Protein AF-A0A556MPV6-F1 (afdb_monomer)

Sequence (614 aa):
MHFLKKLDIFLLEKFPLLWHTKLPYAACFSIIISALFYVWGYIFTTEFLINRFPESSYFERSNALLCFLIINAIFIIVWALAFYRKSAVKNLYPLQRFYFTRLLCSFLFIFWSLTWSFTTFNWGVKSKIRNLAPLTELEEHIRTINFADAFLFNNSFTYDTYIQTFHPDVSKIRFDYNDSVWKDVPTILCRDTVQFNSTESKYVKKMHPLEIKETTYHPSEHPWNNDTVENKLVQFLLTQSRVTKIDCYGTNETLYLIGAKKLNQLCPNGLNDLRNFCKEKISPSYFEYEKYDNIFLEYAARRFHFRGWYYRDDNFSIKINKDFNDFLSQSSQADVLQLLNKYERLLNRHQIGYSLNTSEILDYVWKRKHNMNFSPIVGQSSNNPKQVELDRARFGNLENYEAYKSQTDDVYEQPWYFVETGQLEQLYSNSLRAHDPAINWMAFIVSIFFALGCALVFFLFAIGNPINLIIVASAGGVFVILNILFFVVFLEYHGSDYGTYKNTEFRLFSQLMVFSAILYALFYIFYQGKNVSKRLLLITFNLCFALSVLFPAFLFLFLESVLKTEYLDSCSDSHTIHSLFYYWVQDPIVIWVSAFSAILLFTHFIKPVLAKPE

Organism: NCBI:txid2597671

pLDDT: mean 73.73, std 23.81, range [25.94, 98.31]

Mean predicted aligned error: 14.09 Å

Foldseek 3Di:
DVVVVVVLVVCVVPPVLCSLLVLVVLLVVLVVLLVVLLQLLQVQADLVCLLPDFLVCSCVVSCVVVVLVVVVVVVCVVSLCSNVVDQPLVVVPPADVCNLVVLLVSLLSSLLSSLSSVVSNSLSNLVNLCVLQPPVNVLVLLVLCLLLVLLQLEDDPVNVVVLCVVCVVQDDDDDDPPPPVPPPDDDDDDDDDDDDPDPDDPDDPDDDDDDDDDDDDDPVVDPPQQDDDPNHGDDDDPPPPPPPDDPLPPPPPDDPDDPCPPVCVPQVDDPPDPPRLHVPDRDPDFDWDPDDDDPVVVVVVPPPPDDDDDDPDVDPTPGDDPVSVVCVVPDDLVNSLVSNVVNVVVCVSSVWDWDDDSVQSSCCCVVCSRPDPSDRQEYQDFPPVVVLVVLCVVQVGPVSVVVVVVVDPDPDDDHNIYTNNSSVSSSVSSSVCSVVVDPPVVSSLVSSVSSSVSSLVVSLVSQDPPVLVVVLVVVVVVLVVVLVVVLVVVCVVVPDDDDDPLPNQLSSLVSLQVSLVVLVVVLVCLLPDLPRDLSVNSSSLSNNLVVLLCNVLSVLSNVQSVPWDWDQDPSRDTDIDTDPSVVLNVDSVSSRVSSSVSNSVSVVCSVSSSPRDD

Solvent-accessible surface area (backbone atoms only — not comparable to full-atom values): 36606 Å² total; per-residue (Å²): 114,70,64,60,56,53,50,51,52,50,27,51,76,77,36,47,66,50,48,49,67,38,45,70,59,48,52,51,48,29,52,53,50,17,54,53,29,17,52,46,26,28,68,70,52,45,62,68,50,40,21,71,42,63,69,87,49,47,52,66,73,66,49,47,50,61,54,51,53,52,54,49,51,54,46,52,53,56,50,46,56,61,33,64,76,64,41,56,72,82,67,69,55,92,73,59,90,62,46,64,55,54,50,44,53,50,36,26,52,48,46,36,41,63,48,42,28,62,58,30,17,55,50,16,29,28,53,35,41,42,69,77,48,40,69,73,59,46,53,53,46,52,52,41,45,62,60,34,48,73,74,43,44,44,87,52,91,67,52,71,64,53,53,49,71,79,44,73,85,63,72,77,90,70,88,62,90,81,48,74,90,62,74,84,64,89,78,87,76,89,78,88,78,85,78,83,86,73,95,80,78,98,78,81,77,84,78,76,84,80,81,83,78,86,78,84,84,61,77,87,80,62,84,84,69,78,53,60,62,94,88,37,82,50,76,81,79,80,77,76,80,74,80,79,72,86,69,80,76,68,78,82,77,75,84,84,77,84,84,45,80,76,51,48,77,77,59,74,67,78,91,83,64,88,86,50,100,62,86,70,86,80,57,97,52,59,51,72,56,82,78,81,76,74,67,60,61,63,54,61,72,72,70,71,86,70,93,76,91,74,86,86,65,98,74,83,52,64,68,49,56,44,72,58,52,55,45,63,77,71,52,51,75,68,51,54,46,52,43,37,53,50,40,52,52,49,35,59,73,47,68,44,59,63,46,80,55,59,66,61,50,49,48,50,60,65,74,37,75,79,72,70,74,88,66,40,47,24,26,62,52,62,98,47,61,67,54,38,53,48,51,46,70,72,47,71,45,70,68,51,42,53,55,50,53,76,73,48,92,69,90,79,73,75,31,78,22,29,35,34,45,66,29,53,52,30,32,49,55,40,42,50,48,34,76,54,65,72,77,59,58,67,62,54,51,52,40,48,53,52,8,46,53,54,20,49,54,54,47,49,55,64,78,45,56,68,68,52,50,55,48,33,54,51,52,50,50,52,50,51,52,52,49,53,52,52,49,51,52,56,50,59,78,66,62,82,84,74,100,54,77,74,55,56,60,33,51,52,28,48,47,54,49,52,53,48,51,51,50,51,49,50,36,52,50,41,69,71,39,88,88,50,53,44,67,58,43,50,35,43,45,52,50,46,56,61,44,30,48,48,45,52,55,43,50,33,54,28,50,22,50,70,60,43,46,72,48,65,50,101,64,70,49,80,45,74,50,72,37,75,36,46,58,40,67,70,31,65,64,52,44,47,54,44,17,50,49,40,43,54,60,54,51,68,52,49,63,65,63,69,68,53,71,122

Secondary structure (DSSP, 8-state):
-HHHHHHHHHHHHH-HHHHHHTHHHHHHHHHHHHHHHHHHHHHH--HHHHHHS-GGGHHHHTSHHHHHHHHHHHHHHHHHHHHHTT-TTTTT--PPTTHHHHHHHHHHHHHHHTTHHHHHHHHHHHHHHHHHS-HHHHHHHHHHHHHHHHHS--S-TTHHHHHHHH-TT-------TT-GGGTTS---------------------PPP---------GGG-TT---EETTEE-----------S--TT--------SS-TTTTTT--S-TT-TTSTTSSSS-S-EEE-----THHHHHHHHH--S-S-----S----EEEHHHHHHHHH--HHHHHHHHHHHHHHHHHTT--EE--HHHHHHHHHHTTT------SEES--S-HHHHHHHHHHHSSHHHHHHHHTT---S-PPPSEEE-HHHHHHHHHHHHHHHS----HHHHHHHHHHHHHHHHHHHHHHHS-HHHHHHHHHHHHHHHHHHHHHHHHHHHHT-SS---THHHHHHHHHHHHHHHHHHHHHHHHHHH-TTS-HHHHHHHHHHHHHHHHHHHHHHHHHHHHHH-EEEE-TTS-EEEE--HHHHHHH-HHHHHHHHHHHHHHHGGGHHHHHHS--

Structure (mmCIF, N/CA/C/O backbone):
data_AF-A0A556MPV6-F1
#
_entry.id   AF-A0A556MPV6-F1
#
loop_
_atom_site.group_PDB
_atom_site.id
_atom_site.type_symbol
_atom_site.label_atom_id
_atom_site.label_alt_id
_atom_site.label_comp_id
_atom_site.label_asym_id
_atom_site.label_entity_id
_atom_site.label_seq_id
_atom_site.pdbx_PDB_ins_code
_atom_site.Cartn_x
_atom_site.Cartn_y
_atom_site.Cartn_z
_atom_site.occupancy
_atom_site.B_iso_or_equiv
_atom_site.auth_seq_id
_atom_site.auth_comp_id
_atom_site.auth_asym_id
_atom_site.auth_atom_id
_atom_site.pdbx_PDB_model_num
ATOM 1 N N . MET A 1 1 ? -32.151 -23.295 0.488 1.00 74.06 1 MET A N 1
ATOM 2 C CA . MET A 1 1 ? -32.747 -22.649 1.688 1.00 74.06 1 MET A CA 1
ATOM 3 C C . MET A 1 1 ? -32.631 -23.480 2.976 1.00 74.06 1 MET A C 1
ATOM 5 O O . MET A 1 1 ? -32.331 -22.908 4.015 1.00 74.06 1 MET A O 1
ATOM 9 N N . HIS A 1 2 ? -32.823 -24.807 2.943 1.00 90.31 2 HIS A N 1
ATOM 10 C CA . HIS A 1 2 ? -32.739 -25.673 4.137 1.00 90.31 2 HIS A CA 1
ATOM 11 C C . HIS A 1 2 ? -31.353 -25.681 4.820 1.00 90.31 2 HIS A C 1
ATOM 13 O O . HIS A 1 2 ? -31.274 -25.657 6.044 1.00 90.31 2 HIS A O 1
ATOM 19 N N . PHE A 1 3 ? -30.265 -25.630 4.039 1.00 89.69 3 PHE A N 1
ATOM 20 C CA . PHE A 1 3 ? -28.894 -25.561 4.565 1.00 89.69 3 PHE A CA 1
ATOM 21 C C . PHE A 1 3 ? -28.640 -24.310 5.424 1.00 89.69 3 PHE A C 1
ATOM 23 O O . PHE A 1 3 ? -28.135 -24.434 6.533 1.00 89.69 3 PHE A O 1
ATOM 30 N N . LEU A 1 4 ? -29.059 -23.125 4.960 1.00 88.94 4 LEU A N 1
ATOM 31 C CA . LEU A 1 4 ? -28.882 -21.866 5.701 1.00 88.94 4 LEU A CA 1
ATOM 32 C C . LEU A 1 4 ? -29.616 -21.887 7.045 1.00 88.94 4 LEU A C 1
ATOM 34 O O . LEU A 1 4 ? -29.051 -21.485 8.053 1.00 88.94 4 LEU A O 1
ATOM 38 N N . LYS A 1 5 ? -30.839 -22.435 7.082 1.00 92.44 5 LYS A N 1
ATOM 39 C CA . LYS A 1 5 ? -31.590 -22.599 8.337 1.00 92.44 5 LYS A CA 1
ATOM 40 C C . LYS A 1 5 ? -30.869 -23.533 9.314 1.00 92.44 5 LYS A C 1
ATOM 42 O O . LYS A 1 5 ? -30.785 -23.220 10.496 1.00 92.44 5 LYS A O 1
ATOM 47 N N . LYS A 1 6 ? -30.323 -24.653 8.827 1.00 93.69 6 LYS A N 1
ATOM 48 C CA . LYS A 1 6 ? -29.529 -25.581 9.650 1.00 93.69 6 LYS A CA 1
ATOM 49 C C . LYS A 1 6 ? -28.256 -24.927 10.188 1.00 93.69 6 LYS A C 1
ATOM 51 O O . LYS A 1 6 ? -27.955 -25.088 11.365 1.00 93.69 6 LYS A O 1
ATOM 56 N N . LEU A 1 7 ? -27.543 -24.177 9.348 1.00 91.94 7 LEU A N 1
ATOM 57 C CA . LEU A 1 7 ? -26.347 -23.435 9.744 1.00 91.94 7 LEU A CA 1
ATOM 58 C C . LEU A 1 7 ? -26.676 -22.367 10.798 1.00 91.94 7 LEU A C 1
ATOM 60 O O . LEU A 1 7 ? -25.961 -22.254 11.786 1.00 91.94 7 LEU A O 1
ATOM 64 N N . ASP A 1 8 ? -27.775 -21.628 10.629 1.00 92.56 8 ASP A N 1
ATOM 65 C CA . ASP A 1 8 ? -28.230 -20.635 11.604 1.00 92.56 8 ASP A CA 1
ATOM 66 C C . ASP A 1 8 ? -28.538 -21.254 12.968 1.00 92.56 8 ASP A C 1
ATOM 68 O O . ASP A 1 8 ? -28.094 -20.719 13.982 1.00 92.56 8 ASP A O 1
ATOM 72 N N . ILE A 1 9 ? -29.267 -22.375 12.996 1.00 93.69 9 ILE A N 1
ATOM 73 C CA . ILE A 1 9 ? -29.579 -23.100 14.237 1.00 93.69 9 ILE A CA 1
ATOM 74 C C . ILE A 1 9 ? -28.285 -23.602 14.886 1.00 93.69 9 ILE A C 1
ATOM 76 O O . ILE A 1 9 ? -28.043 -23.341 16.061 1.00 93.69 9 ILE A O 1
ATOM 80 N N . PHE A 1 10 ? -27.402 -24.230 14.106 1.00 95.44 10 PHE A N 1
ATOM 81 C CA . PHE A 1 10 ? -26.116 -24.724 14.595 1.00 95.44 10 PHE A CA 1
ATOM 82 C C . PHE A 1 10 ? -25.246 -23.611 15.200 1.00 95.44 10 PHE A C 1
ATOM 84 O O . PHE A 1 10 ? -24.699 -23.763 16.294 1.00 95.44 10 PHE A O 1
ATOM 91 N N . LEU A 1 11 ? -25.126 -22.473 14.509 1.00 93.00 11 LEU A N 1
ATOM 92 C CA . LEU A 1 11 ? -24.365 -21.322 14.990 1.00 93.00 11 LEU A CA 1
ATOM 93 C C . LEU A 1 11 ? -25.000 -20.723 16.246 1.00 93.00 11 LEU A C 1
ATOM 95 O O . LEU A 1 11 ? -24.275 -20.358 17.165 1.00 93.00 11 LEU A O 1
ATOM 99 N N . LEU A 1 12 ? -26.328 -20.635 16.309 1.00 91.19 12 LEU A N 1
ATOM 100 C CA . LEU A 1 12 ? -27.033 -20.132 17.485 1.00 91.19 12 LEU A CA 1
ATOM 101 C C . LEU A 1 12 ? -26.785 -21.019 18.717 1.00 91.19 12 LEU A C 1
ATOM 103 O O . LEU A 1 12 ? -26.528 -20.493 19.797 1.00 91.19 12 LEU A O 1
ATOM 107 N N . GLU A 1 13 ? -26.821 -22.343 18.549 1.00 91.81 13 GLU A N 1
ATOM 108 C CA . GLU A 1 13 ? -26.672 -23.315 19.640 1.00 91.81 13 GLU A CA 1
ATOM 109 C C . GLU A 1 13 ? -25.222 -23.487 20.113 1.00 91.81 13 GLU A C 1
ATOM 111 O O . GLU A 1 13 ? -24.973 -23.612 21.312 1.00 91.81 13 GLU A O 1
ATOM 116 N N . LYS A 1 14 ? -24.250 -23.519 19.189 1.00 93.06 14 LYS A N 1
ATOM 117 C CA . LYS A 1 14 ? -22.843 -23.834 19.506 1.00 93.06 14 LYS A CA 1
ATOM 118 C C . LYS A 1 14 ? -21.931 -22.611 19.557 1.00 93.06 14 LYS A C 1
ATOM 120 O O . LYS A 1 14 ? -20.990 -22.587 20.348 1.00 93.06 14 LYS A O 1
ATOM 125 N N . PHE A 1 15 ? -22.196 -21.592 18.739 1.00 92.62 15 PHE A N 1
ATOM 126 C CA . PHE A 1 15 ? -21.323 -20.426 18.562 1.00 92.62 15 PHE A CA 1
ATOM 127 C C . PHE A 1 15 ? -22.113 -19.106 18.558 1.00 92.62 15 PHE A C 1
ATOM 129 O O . PHE A 1 15 ? -22.071 -18.354 17.575 1.00 92.62 15 PHE A O 1
ATOM 136 N N . PRO A 1 16 ? -22.810 -18.770 19.659 1.00 90.75 16 PRO A N 1
ATOM 137 C CA . PRO A 1 16 ? -23.771 -17.665 19.693 1.00 90.75 16 PRO A CA 1
ATOM 138 C C . PRO A 1 16 ? -23.149 -16.313 19.327 1.00 90.75 16 PRO A C 1
ATOM 140 O O . PRO A 1 16 ? -23.800 -15.484 18.694 1.00 90.75 16 PRO A O 1
ATOM 143 N N . LEU A 1 17 ? -21.871 -16.096 19.658 1.00 91.88 17 LEU A N 1
ATOM 144 C CA . LEU A 1 17 ? -21.155 -14.882 19.266 1.00 91.88 17 LEU A CA 1
ATOM 145 C C . LEU A 1 17 ? -20.968 -14.786 17.745 1.00 91.88 17 LEU A C 1
ATOM 147 O O . LEU A 1 17 ? -21.226 -13.726 17.186 1.00 91.88 17 LEU A O 1
ATOM 151 N N . LEU A 1 18 ? -20.561 -15.874 17.081 1.00 93.50 18 LEU A N 1
ATOM 152 C CA . LEU A 1 18 ? -20.385 -15.904 15.622 1.00 93.50 18 LEU A CA 1
ATOM 153 C C . LEU A 1 18 ? -21.719 -15.712 14.900 1.00 93.50 18 LEU A C 1
ATOM 155 O O . LEU A 1 18 ? -21.792 -15.029 13.877 1.00 93.50 18 LEU A O 1
ATOM 159 N N . TRP A 1 19 ? -22.787 -16.287 15.457 1.00 94.00 19 TRP A N 1
ATOM 160 C CA . TRP A 1 19 ? -24.140 -16.073 14.963 1.00 94.00 19 TRP A CA 1
ATOM 161 C C . TRP A 1 19 ? -24.593 -14.619 15.122 1.00 94.00 19 TRP A C 1
ATOM 163 O O . TRP A 1 19 ? -25.220 -14.070 14.213 1.00 94.00 19 TRP A O 1
ATOM 173 N N . HIS A 1 20 ? -24.289 -13.998 16.262 1.00 92.12 20 HIS A N 1
ATOM 174 C CA . HIS A 1 20 ? -24.646 -12.616 16.574 1.00 92.12 20 HIS A CA 1
ATOM 175 C C . HIS A 1 20 ? -23.898 -11.619 15.682 1.00 92.12 20 HIS A C 1
ATOM 177 O O . HIS A 1 20 ? -24.521 -10.745 15.088 1.00 92.12 20 HIS A O 1
ATOM 183 N N . THR A 1 21 ? -22.583 -11.791 15.517 1.00 94.31 21 THR A N 1
ATOM 184 C CA . THR A 1 21 ? -21.753 -10.953 14.634 1.00 94.31 21 THR A CA 1
ATOM 185 C C . THR A 1 21 ? -21.978 -11.229 13.156 1.00 94.31 21 THR A C 1
ATOM 187 O O . THR A 1 21 ? -21.457 -10.494 12.325 1.00 94.31 21 THR A O 1
ATOM 190 N N . LYS A 1 22 ? -22.725 -12.284 12.804 1.00 95.25 22 LYS A N 1
ATOM 191 C CA . LYS A 1 22 ? -22.910 -12.735 11.418 1.00 95.25 22 LYS A CA 1
ATOM 192 C C . LYS A 1 22 ? -21.573 -12.980 10.703 1.00 95.25 22 LYS A C 1
ATOM 194 O O . LYS A 1 22 ? -21.499 -12.851 9.483 1.00 95.25 22 LYS A O 1
ATOM 199 N N . LEU A 1 23 ? -20.539 -13.382 11.454 1.00 95.31 23 LEU A N 1
ATOM 200 C CA . LEU A 1 23 ? -19.174 -13.568 10.947 1.00 95.31 23 LEU A CA 1
ATOM 201 C C . LEU A 1 23 ? -19.106 -14.516 9.737 1.00 95.31 23 LEU A C 1
ATOM 203 O O . LEU A 1 23 ? -18.477 -14.139 8.752 1.00 95.31 23 LEU A O 1
ATOM 207 N N . PRO A 1 24 ? -19.761 -15.699 9.734 1.00 95.62 24 PRO A N 1
ATOM 208 C CA . PRO A 1 24 ? -19.665 -16.614 8.594 1.00 95.62 24 PRO A CA 1
ATOM 209 C C . PRO A 1 24 ? -20.269 -16.031 7.311 1.00 95.62 24 PRO A C 1
ATOM 211 O O . PRO A 1 24 ? -19.752 -16.263 6.222 1.00 95.62 24 PRO A O 1
ATOM 214 N N . TYR A 1 25 ? -21.335 -15.235 7.440 1.00 95.25 25 TYR A N 1
ATOM 215 C CA . TYR A 1 25 ? -21.969 -14.552 6.312 1.00 95.25 25 TYR A CA 1
ATOM 216 C C . TYR A 1 25 ? -21.082 -13.434 5.766 1.00 95.25 25 TYR A C 1
ATOM 218 O O . TYR A 1 25 ? -20.932 -13.321 4.553 1.00 95.25 25 TYR A O 1
ATOM 226 N N . ALA A 1 26 ? -20.457 -12.658 6.656 1.00 96.25 26 ALA A N 1
ATOM 227 C CA . ALA A 1 26 ? -19.489 -11.633 6.284 1.00 96.25 26 ALA A CA 1
ATOM 228 C C . ALA A 1 26 ? -18.270 -12.234 5.571 1.00 96.25 26 ALA A C 1
ATOM 230 O O . ALA A 1 26 ? -17.900 -11.772 4.501 1.00 96.25 26 ALA A O 1
ATOM 231 N N . ALA A 1 27 ? -17.704 -13.318 6.107 1.00 95.62 27 ALA A N 1
ATOM 232 C CA . ALA A 1 27 ? -16.574 -14.012 5.496 1.00 95.62 27 ALA A CA 1
ATOM 233 C C . ALA A 1 27 ? -16.924 -14.573 4.107 1.00 95.62 27 ALA A C 1
ATOM 235 O O . ALA A 1 27 ? -16.161 -14.400 3.161 1.00 95.62 27 ALA A O 1
ATOM 236 N N . CYS A 1 28 ? -18.095 -15.206 3.968 1.00 96.31 28 CYS A N 1
ATOM 237 C CA . CYS A 1 28 ? -18.578 -15.715 2.683 1.00 96.31 28 CYS A CA 1
ATOM 238 C C . CYS A 1 28 ? -18.745 -14.584 1.657 1.00 96.31 28 CYS A C 1
ATOM 240 O O . CYS A 1 28 ? -18.276 -14.701 0.526 1.00 96.31 28 CYS A O 1
ATOM 242 N N . PHE A 1 29 ? -19.342 -13.462 2.069 1.00 97.19 29 PHE A N 1
ATOM 243 C CA . PHE A 1 29 ? -19.457 -12.268 1.236 1.00 97.19 29 PHE A CA 1
ATOM 244 C C . PHE A 1 29 ? -18.082 -11.748 0.791 1.00 97.19 29 PHE A C 1
ATOM 246 O O . PHE A 1 29 ? -17.866 -11.577 -0.406 1.00 97.19 29 PHE A O 1
ATOM 253 N N . SER A 1 30 ? -17.135 -11.574 1.718 1.00 97.19 30 SER A N 1
ATOM 254 C CA . SER A 1 30 ? -15.781 -11.098 1.410 1.00 97.19 30 SER A CA 1
ATOM 255 C C . SER A 1 30 ? -15.050 -12.012 0.427 1.00 97.19 30 SER A C 1
ATOM 257 O O . SER A 1 30 ? -14.393 -11.515 -0.484 1.00 97.19 30 SER A O 1
ATOM 259 N N . ILE A 1 31 ? -15.197 -13.337 0.554 1.00 97.56 31 ILE A N 1
ATOM 260 C CA . ILE A 1 31 ? -14.617 -14.311 -0.386 1.00 97.56 31 ILE A CA 1
ATOM 261 C C . ILE A 1 31 ? -15.233 -14.157 -1.783 1.00 97.56 31 ILE A C 1
ATOM 263 O O . ILE A 1 31 ? -14.497 -14.094 -2.766 1.00 97.56 31 ILE A O 1
ATOM 267 N N . ILE A 1 32 ? -16.564 -14.065 -1.881 1.00 98.00 32 ILE A N 1
ATOM 268 C CA . ILE A 1 32 ? -17.265 -13.909 -3.165 1.00 98.00 32 ILE A CA 1
ATOM 269 C C . ILE A 1 32 ? -16.855 -12.601 -3.846 1.00 98.00 32 ILE A C 1
ATOM 271 O O . ILE A 1 32 ? -16.487 -12.613 -5.019 1.00 98.00 32 ILE A O 1
ATOM 275 N N . ILE A 1 33 ? -16.876 -11.479 -3.120 1.00 97.75 33 ILE A N 1
ATOM 276 C CA . ILE A 1 33 ? -16.463 -10.185 -3.673 1.00 97.75 33 ILE A CA 1
ATOM 277 C C . ILE A 1 33 ? -14.986 -10.220 -4.073 1.00 97.75 33 ILE A C 1
ATOM 279 O O . ILE A 1 33 ? -14.655 -9.782 -5.170 1.00 97.75 33 ILE A O 1
ATOM 283 N N . SER A 1 34 ? -14.106 -10.805 -3.261 1.00 97.50 34 SER A N 1
ATOM 284 C CA . SER A 1 34 ? -12.685 -10.930 -3.609 1.00 97.50 34 SER A CA 1
ATOM 285 C C . SER A 1 34 ? -12.471 -11.744 -4.891 1.00 97.50 34 SER A C 1
ATOM 287 O O . SER A 1 34 ? -11.679 -11.359 -5.748 1.00 97.50 34 SER A O 1
ATOM 289 N N . ALA A 1 35 ? -13.226 -12.830 -5.087 1.00 98.12 35 ALA A N 1
ATOM 290 C CA . ALA A 1 35 ? -13.182 -13.599 -6.329 1.00 98.12 35 ALA A CA 1
ATOM 291 C C . ALA A 1 35 ? -13.655 -12.777 -7.544 1.00 98.12 35 ALA A C 1
ATOM 293 O O . ALA A 1 35 ? -13.023 -12.824 -8.598 1.00 98.12 35 ALA A O 1
ATOM 294 N N . LEU A 1 36 ? -14.721 -11.980 -7.402 1.00 98.19 36 LEU A N 1
ATOM 295 C CA . LEU A 1 36 ? -15.188 -11.085 -8.468 1.00 98.19 36 LEU A CA 1
ATOM 296 C C . LEU A 1 36 ? -14.144 -10.018 -8.819 1.00 98.19 36 LEU A C 1
ATOM 298 O O . LEU A 1 36 ? -13.899 -9.764 -9.996 1.00 98.19 36 LEU A O 1
ATOM 302 N N . PHE A 1 37 ? -13.493 -9.426 -7.816 1.00 98.12 37 PHE A N 1
ATOM 303 C CA . PHE A 1 37 ? -12.440 -8.431 -8.022 1.00 98.12 37 PHE A CA 1
ATOM 304 C C . PHE A 1 37 ? -11.180 -9.028 -8.650 1.00 98.12 37 PHE A C 1
ATOM 306 O O . PHE A 1 37 ? -10.574 -8.382 -9.503 1.00 98.12 37 PHE A O 1
ATOM 313 N N . TYR A 1 38 ? -10.820 -10.268 -8.310 1.00 98.25 38 TYR A N 1
ATOM 314 C CA . TYR A 1 38 ? -9.769 -11.004 -9.013 1.00 98.25 38 TYR A CA 1
ATOM 315 C C . TYR A 1 38 ? -10.080 -11.139 -10.507 1.00 98.25 38 TYR A C 1
ATOM 317 O O . TYR A 1 38 ? -9.258 -10.773 -11.348 1.00 98.25 38 TYR A O 1
ATOM 325 N N . VAL A 1 39 ? -11.282 -11.623 -10.842 1.00 98.31 39 VAL A N 1
ATOM 326 C CA . VAL A 1 39 ? -11.717 -11.789 -12.238 1.00 98.31 39 VAL A CA 1
ATOM 327 C C . VAL A 1 39 ? -11.737 -10.442 -12.958 1.00 98.31 39 VAL A C 1
ATOM 329 O O . VAL A 1 39 ? -11.274 -10.347 -14.092 1.00 98.31 39 VAL A O 1
ATOM 332 N N . TRP A 1 40 ? -12.198 -9.383 -12.291 1.00 97.88 40 TRP A N 1
ATOM 333 C CA . TRP A 1 40 ? -12.185 -8.035 -12.848 1.00 97.88 40 TRP A CA 1
ATOM 334 C C . TRP A 1 40 ? -10.759 -7.566 -13.154 1.00 97.88 40 TRP A C 1
ATOM 336 O O . TRP A 1 40 ? -10.483 -7.199 -14.293 1.00 97.88 40 TRP A O 1
ATOM 346 N N . GLY A 1 41 ? -9.831 -7.643 -12.197 1.00 97.50 41 GLY A N 1
ATOM 347 C CA . GLY A 1 41 ? -8.431 -7.269 -12.421 1.00 97.50 41 GLY A CA 1
ATOM 348 C C . GLY A 1 41 ? -7.786 -8.062 -13.562 1.00 97.50 41 GLY A C 1
ATOM 349 O O . GLY A 1 41 ? -7.051 -7.500 -14.377 1.00 97.50 41 GLY A O 1
ATOM 350 N N . TYR A 1 42 ? -8.124 -9.350 -13.675 1.00 97.69 42 TYR A N 1
ATOM 351 C CA . TYR A 1 42 ? -7.651 -10.215 -14.753 1.00 97.69 42 TYR A CA 1
ATOM 352 C C . TYR A 1 42 ? -8.188 -9.804 -16.133 1.00 97.69 42 TYR A C 1
ATOM 354 O O . TYR A 1 42 ? -7.422 -9.752 -17.090 1.00 97.69 42 TYR A O 1
ATOM 362 N N . ILE A 1 43 ? -9.488 -9.510 -16.253 1.00 97.12 43 ILE A N 1
ATOM 363 C CA . ILE A 1 43 ? -10.120 -9.122 -17.529 1.00 97.12 43 ILE A CA 1
ATOM 364 C C . ILE A 1 43 ? -9.735 -7.695 -17.932 1.00 97.12 43 ILE A C 1
ATOM 366 O O . ILE A 1 43 ? -9.525 -7.431 -19.112 1.00 97.12 43 ILE A O 1
ATOM 370 N N . PHE A 1 44 ? -9.634 -6.781 -16.965 1.00 96.12 44 PHE A N 1
ATOM 371 C CA . PHE A 1 44 ? -9.289 -5.382 -17.213 1.00 96.12 44 PHE A CA 1
ATOM 372 C C . PHE A 1 44 ? -7.884 -5.233 -17.796 1.00 96.12 44 PHE A C 1
ATOM 374 O O . PHE A 1 44 ? -7.649 -4.329 -18.585 1.00 96.12 44 PHE A O 1
ATOM 381 N N . THR A 1 45 ? -6.956 -6.116 -17.425 1.00 95.94 45 THR A N 1
ATOM 382 C CA . THR A 1 45 ? -5.554 -6.023 -17.835 1.00 95.94 45 THR A CA 1
ATOM 383 C C . THR A 1 45 ? -5.357 -6.464 -19.290 1.00 95.94 45 THR A C 1
ATOM 385 O O . THR A 1 45 ? -5.593 -7.618 -19.654 1.00 95.94 45 THR A O 1
ATOM 388 N N . THR A 1 46 ? -4.871 -5.543 -20.121 1.00 94.12 46 THR A N 1
ATOM 389 C CA . THR A 1 46 ? -4.598 -5.733 -21.556 1.00 94.12 46 THR A CA 1
ATOM 390 C C . THR A 1 46 ? -3.162 -5.330 -21.892 1.00 94.12 46 THR A C 1
ATOM 392 O O . THR A 1 46 ? -2.542 -4.595 -21.127 1.00 94.12 46 THR A O 1
ATOM 395 N N . GLU A 1 47 ? -2.633 -5.762 -23.041 1.00 89.19 47 GLU A N 1
ATOM 396 C CA . GLU A 1 47 ? -1.280 -5.385 -23.501 1.00 89.19 47 GLU A CA 1
ATOM 397 C C . GLU A 1 47 ? -1.089 -3.860 -23.547 1.00 89.19 47 GLU A C 1
ATOM 399 O O . GLU A 1 47 ? -0.103 -3.340 -23.029 1.00 89.19 47 GLU A O 1
ATOM 404 N N . PHE A 1 48 ? -2.103 -3.139 -24.035 1.00 90.06 48 PHE A N 1
ATOM 405 C CA . PHE A 1 48 ? -2.132 -1.676 -24.062 1.00 90.06 48 PHE A CA 1
ATOM 406 C C . PHE A 1 48 ? -1.995 -1.025 -22.677 1.00 90.06 48 PHE A C 1
ATOM 408 O O . PHE A 1 48 ? -1.412 0.044 -22.533 1.00 90.06 48 PHE A O 1
ATOM 415 N N . LEU A 1 49 ? -2.567 -1.619 -21.628 1.00 92.06 49 LEU A N 1
ATOM 416 C CA . LEU A 1 49 ? -2.448 -1.050 -20.284 1.00 92.06 49 LEU A CA 1
ATOM 417 C C . LEU A 1 49 ? -1.070 -1.330 -19.683 1.00 92.06 49 LEU A C 1
ATOM 419 O O . LEU A 1 49 ? -0.538 -0.476 -18.967 1.00 92.06 49 LEU A O 1
ATOM 423 N N . ILE A 1 50 ? -0.495 -2.501 -19.983 1.00 92.38 50 ILE A N 1
ATOM 424 C CA . ILE A 1 50 ? 0.798 -2.950 -19.445 1.00 92.38 50 ILE A CA 1
ATOM 425 C C . ILE A 1 50 ? 1.926 -2.022 -19.871 1.00 92.38 50 ILE A C 1
ATOM 427 O O . ILE A 1 50 ? 2.790 -1.724 -19.049 1.00 92.38 50 ILE A O 1
ATOM 431 N N . ASN A 1 51 ? 1.896 -1.520 -21.102 1.00 89.81 51 ASN A N 1
ATOM 432 C CA . ASN A 1 51 ? 2.934 -0.631 -21.606 1.00 89.81 51 ASN A CA 1
ATOM 433 C C . ASN A 1 51 ? 2.684 0.857 -21.288 1.00 89.81 51 ASN A C 1
ATOM 435 O O . ASN A 1 51 ? 3.578 1.667 -21.468 1.00 89.81 51 ASN A O 1
ATOM 439 N N . ARG A 1 52 ? 1.495 1.264 -20.823 1.00 89.62 52 ARG A N 1
ATOM 440 C CA . ARG A 1 52 ? 1.147 2.699 -20.730 1.00 89.62 52 ARG A CA 1
ATOM 441 C C . ARG A 1 52 ? 1.000 3.228 -19.318 1.00 89.62 52 ARG A C 1
ATOM 443 O O . ARG A 1 52 ? 1.153 4.426 -19.092 1.00 89.62 52 ARG A O 1
ATOM 450 N N . PHE A 1 53 ? 0.673 2.355 -18.371 1.00 92.00 53 PHE A N 1
ATOM 451 C CA . PHE A 1 53 ? 0.404 2.758 -16.999 1.00 92.00 53 PHE A CA 1
ATOM 452 C C . PHE A 1 53 ? 1.113 1.850 -16.000 1.00 92.00 53 PHE A C 1
ATOM 454 O O . PHE A 1 53 ? 1.209 0.644 -16.232 1.00 92.00 53 PHE A O 1
ATOM 461 N N . PRO A 1 54 ? 1.543 2.385 -14.847 1.00 88.81 54 PRO A N 1
ATOM 462 C CA . PRO A 1 54 ? 2.059 1.559 -13.768 1.00 88.81 54 PRO A CA 1
ATOM 463 C C . PRO A 1 54 ? 0.956 0.671 -13.198 1.00 88.81 54 PRO A C 1
ATOM 465 O O . PRO A 1 54 ? -0.167 1.143 -12.981 1.00 88.81 54 PRO A O 1
ATOM 468 N N . GLU A 1 55 ? 1.291 -0.591 -12.900 1.00 89.19 55 GLU A N 1
ATOM 469 C CA . GLU A 1 55 ? 0.357 -1.585 -12.343 1.00 89.19 55 GLU A CA 1
ATOM 470 C C . GLU A 1 55 ? -0.380 -1.071 -11.095 1.00 89.19 55 GLU A C 1
ATOM 472 O O . GLU A 1 55 ? -1.553 -1.374 -10.885 1.00 89.19 55 GLU A O 1
ATOM 477 N N . SER A 1 56 ? 0.278 -0.221 -10.297 1.00 86.12 56 SER A N 1
ATOM 478 C CA . SER A 1 56 ? -0.278 0.367 -9.075 1.00 86.12 56 SER A CA 1
ATOM 479 C C . SER A 1 56 ? -1.484 1.271 -9.332 1.00 86.12 56 SER A C 1
ATOM 481 O O . SER A 1 56 ? -2.311 1.440 -8.443 1.00 86.12 56 SER A O 1
ATOM 483 N N . SER A 1 57 ? -1.617 1.823 -10.540 1.00 90.12 57 SER A N 1
ATOM 484 C CA . SER A 1 57 ? -2.721 2.718 -10.908 1.00 90.12 57 SER A CA 1
ATOM 485 C C . SER A 1 57 ? -3.961 1.991 -11.444 1.00 90.12 57 SER A C 1
ATOM 487 O O . SER A 1 57 ? -4.993 2.619 -11.682 1.00 90.12 57 SER A O 1
ATOM 489 N N . TYR A 1 58 ? -3.903 0.669 -11.647 1.00 91.81 58 TYR A N 1
ATOM 490 C CA . TYR A 1 58 ? -4.972 -0.061 -12.344 1.00 91.81 58 TYR A CA 1
ATOM 491 C C . TYR A 1 58 ? -6.264 -0.112 -11.533 1.00 91.81 58 TYR A C 1
ATOM 493 O O . TYR A 1 58 ? -7.357 -0.024 -12.094 1.00 91.81 58 TYR A O 1
ATOM 501 N N . PHE A 1 59 ? -6.157 -0.224 -10.210 1.00 89.06 59 PHE A N 1
ATOM 502 C CA . PHE A 1 59 ? -7.322 -0.262 -9.328 1.00 89.06 59 PHE A CA 1
ATOM 503 C C . PHE A 1 59 ? -8.126 1.047 -9.369 1.00 89.06 59 PHE A C 1
ATOM 505 O O . PHE A 1 59 ? -9.356 1.031 -9.382 1.00 89.06 59 PHE A O 1
ATOM 512 N N . GLU A 1 60 ? -7.430 2.180 -9.452 1.00 88.19 60 GLU A N 1
ATOM 513 C CA . GLU A 1 60 ? -8.040 3.509 -9.538 1.00 88.19 60 GLU A CA 1
ATOM 514 C C . GLU A 1 60 ? -8.629 3.759 -10.931 1.00 88.19 60 GLU A C 1
ATOM 516 O O . GLU A 1 60 ? -9.768 4.204 -11.057 1.00 88.19 60 GLU A O 1
ATOM 521 N N . ARG A 1 61 ? -7.894 3.395 -11.991 1.00 91.12 61 ARG A N 1
ATOM 522 C CA . ARG A 1 61 ? -8.309 3.620 -13.388 1.00 91.12 61 ARG A CA 1
ATOM 523 C C . ARG A 1 61 ? -9.446 2.714 -13.863 1.00 91.12 61 ARG A C 1
ATOM 525 O O . ARG A 1 61 ? -10.153 3.074 -14.796 1.00 91.12 61 ARG A O 1
ATOM 532 N N . SER A 1 62 ? -9.634 1.549 -13.247 1.00 89.56 62 SER A N 1
ATOM 533 C CA . SER A 1 62 ? -10.666 0.573 -13.638 1.00 89.56 62 SER A CA 1
ATOM 534 C C . SER A 1 62 ? -12.064 0.875 -13.091 1.00 89.56 62 SER A C 1
ATOM 536 O O . SER A 1 62 ? -12.976 0.075 -13.294 1.00 89.56 62 SER A O 1
ATOM 538 N N . ASN A 1 63 ? -12.247 1.982 -12.360 1.00 93.00 63 ASN A N 1
ATOM 539 C CA . ASN A 1 63 ? -13.418 2.245 -11.510 1.00 93.00 63 ASN A CA 1
ATOM 540 C C . ASN A 1 63 ? -13.652 1.179 -10.417 1.00 93.00 63 ASN A C 1
ATOM 542 O O . ASN A 1 63 ? -14.627 1.277 -9.665 1.00 93.00 63 ASN A O 1
ATOM 546 N N . ALA A 1 64 ? -12.753 0.195 -10.274 1.00 93.81 64 ALA A N 1
ATOM 547 C CA . ALA A 1 64 ? -12.849 -0.854 -9.268 1.00 93.81 64 ALA A CA 1
ATOM 548 C C . ALA A 1 64 ? -12.822 -0.260 -7.856 1.00 93.81 64 ALA A C 1
ATOM 550 O O . ALA A 1 64 ? -13.591 -0.706 -7.010 1.00 93.81 64 ALA A O 1
ATOM 551 N N . LEU A 1 65 ? -12.030 0.797 -7.618 1.00 92.00 65 LEU A N 1
ATOM 552 C CA . LEU A 1 65 ? -12.039 1.539 -6.353 1.00 92.00 65 LEU A CA 1
ATOM 553 C C . LEU A 1 65 ? -13.437 2.067 -5.994 1.00 92.00 65 LEU A C 1
ATOM 555 O O . LEU A 1 65 ? -13.908 1.855 -4.878 1.00 92.00 65 LEU A O 1
ATOM 559 N N . LEU A 1 66 ? -14.127 2.725 -6.927 1.00 93.50 66 LEU A N 1
ATOM 560 C CA . LEU A 1 66 ? -15.454 3.287 -6.669 1.00 93.50 66 LEU A CA 1
ATOM 561 C C . LEU A 1 66 ? -16.480 2.179 -6.393 1.00 93.50 66 LEU A C 1
ATOM 563 O O . LEU A 1 66 ? -17.222 2.252 -5.412 1.00 93.50 66 LEU A O 1
ATOM 567 N N . CYS A 1 67 ? -16.481 1.112 -7.196 1.00 95.81 67 CYS A N 1
ATOM 568 C CA . CYS A 1 67 ? -17.357 -0.037 -6.964 1.00 95.81 67 CYS A CA 1
ATOM 569 C C . CYS A 1 67 ? -17.047 -0.750 -5.641 1.00 95.81 67 CYS A C 1
ATOM 571 O O . CYS A 1 67 ? -17.970 -1.131 -4.925 1.00 95.81 67 CYS A O 1
ATOM 573 N N . PHE A 1 68 ? -15.769 -0.882 -5.284 1.00 95.31 68 PHE A N 1
ATOM 574 C CA . PHE A 1 68 ? -15.316 -1.435 -4.009 1.00 95.31 68 PHE A CA 1
ATOM 575 C C . PHE A 1 68 ? -15.885 -0.645 -2.830 1.00 95.31 68 PHE A C 1
ATOM 577 O O . PHE A 1 68 ? -16.461 -1.236 -1.916 1.00 95.31 68 PHE A O 1
ATOM 584 N N . LEU A 1 69 ? -15.779 0.686 -2.872 1.00 94.25 69 LEU A N 1
ATOM 585 C CA . LEU A 1 69 ? -16.293 1.560 -1.819 1.00 94.25 69 LEU A CA 1
ATOM 586 C C . LEU A 1 69 ? -17.817 1.452 -1.684 1.00 94.25 69 LEU A C 1
ATOM 588 O O . LEU A 1 69 ? -18.313 1.298 -0.569 1.00 94.25 69 LEU A O 1
ATOM 592 N N . ILE A 1 70 ? -18.559 1.466 -2.797 1.00 96.94 70 ILE A N 1
ATOM 593 C CA . ILE A 1 70 ? -20.028 1.363 -2.786 1.00 96.94 70 ILE A CA 1
ATOM 594 C C . ILE A 1 70 ? -20.486 0.004 -2.241 1.00 96.94 70 ILE A C 1
ATOM 596 O O . ILE A 1 70 ? -21.331 -0.048 -1.346 1.00 96.94 70 ILE A O 1
ATOM 600 N N . ILE A 1 71 ? -19.922 -1.097 -2.747 1.00 96.88 71 ILE A N 1
ATOM 601 C CA . ILE A 1 71 ? -20.288 -2.459 -2.331 1.00 96.88 71 ILE A CA 1
ATOM 602 C C . ILE A 1 71 ? -20.012 -2.654 -0.837 1.00 96.88 71 ILE A C 1
ATOM 604 O O . ILE A 1 71 ? -20.874 -3.155 -0.110 1.00 96.88 71 ILE A O 1
ATOM 608 N N . ASN A 1 72 ? -18.846 -2.210 -0.360 1.00 95.69 72 ASN A N 1
ATOM 609 C CA . ASN A 1 72 ? -18.496 -2.310 1.053 1.00 95.69 72 ASN A CA 1
ATOM 610 C C . ASN A 1 72 ? -19.363 -1.406 1.932 1.00 95.69 72 ASN A C 1
ATOM 612 O O . ASN A 1 72 ? -19.783 -1.843 3.000 1.00 95.69 72 ASN A O 1
ATOM 616 N N . ALA A 1 73 ? -19.695 -0.188 1.495 1.00 95.62 73 ALA A N 1
ATOM 617 C CA . ALA A 1 73 ? -20.594 0.691 2.240 1.00 95.62 73 ALA A CA 1
ATOM 618 C C . ALA A 1 73 ? -21.986 0.061 2.411 1.00 95.62 73 ALA A C 1
ATOM 620 O O . ALA A 1 73 ? -22.495 -0.013 3.529 1.00 95.62 73 ALA A O 1
ATOM 621 N N . ILE A 1 74 ? -22.573 -0.468 1.330 1.00 97.56 74 ILE A N 1
ATOM 622 C CA . ILE A 1 74 ? -23.869 -1.162 1.376 1.00 97.56 74 ILE A CA 1
ATOM 623 C C . ILE A 1 74 ? -23.796 -2.371 2.313 1.00 97.56 74 ILE A C 1
ATOM 625 O O . ILE A 1 74 ? -24.664 -2.540 3.174 1.00 97.56 74 ILE A O 1
ATOM 629 N N . PHE A 1 75 ? -22.749 -3.192 2.185 1.00 97.00 75 PHE A N 1
ATOM 630 C CA . PHE A 1 75 ? -22.553 -4.353 3.048 1.00 97.00 75 PHE A CA 1
ATOM 631 C C . PHE A 1 75 ? -22.461 -3.956 4.523 1.00 97.00 75 PHE A C 1
ATOM 633 O O . PHE A 1 75 ? -23.170 -4.533 5.346 1.00 97.00 75 PHE A O 1
ATOM 640 N N . ILE A 1 76 ? -21.644 -2.953 4.861 1.00 96.56 76 ILE A N 1
ATOM 641 C CA . ILE A 1 76 ? -21.469 -2.478 6.237 1.00 96.56 76 ILE A CA 1
ATOM 642 C C . ILE A 1 76 ? -22.803 -2.003 6.815 1.00 96.56 76 ILE A C 1
ATOM 644 O O . ILE A 1 76 ? -23.115 -2.353 7.950 1.00 96.56 76 ILE A O 1
ATOM 648 N N . ILE A 1 77 ? -23.621 -1.270 6.051 1.00 96.06 77 ILE A N 1
ATOM 649 C CA . ILE A 1 77 ? -24.944 -0.806 6.502 1.00 96.06 77 ILE A CA 1
ATOM 650 C C . ILE A 1 77 ? -25.871 -1.995 6.786 1.00 96.06 77 ILE A C 1
ATOM 652 O O . ILE A 1 77 ? -26.446 -2.085 7.872 1.00 96.06 77 ILE A O 1
ATOM 656 N N . VAL A 1 78 ? -26.000 -2.936 5.845 1.00 96.44 78 VAL A N 1
ATOM 657 C CA . VAL A 1 78 ? -26.868 -4.119 6.001 1.00 96.44 78 VAL A CA 1
ATOM 658 C C . VAL A 1 78 ? -26.403 -4.994 7.166 1.00 96.44 78 VAL A C 1
ATOM 660 O O . VAL A 1 78 ? -27.213 -5.417 7.996 1.00 96.44 78 VAL A O 1
ATOM 663 N N . TRP A 1 79 ? -25.097 -5.236 7.260 1.00 96.69 79 TRP A N 1
ATOM 664 C CA . TRP A 1 79 ? -24.485 -5.997 8.341 1.00 96.69 79 TRP A CA 1
ATOM 665 C C . TRP A 1 79 ? -24.691 -5.315 9.699 1.00 96.69 79 TRP A C 1
ATOM 667 O O . TRP A 1 79 ? -25.108 -5.972 10.654 1.00 96.69 79 TRP A O 1
ATOM 677 N N . ALA A 1 80 ? -24.495 -3.996 9.780 1.00 94.12 80 ALA A N 1
ATOM 678 C CA . ALA A 1 80 ? -24.705 -3.217 10.995 1.00 94.12 80 ALA A CA 1
ATOM 679 C C . ALA A 1 80 ? -26.162 -3.292 11.466 1.00 94.12 80 ALA A C 1
ATOM 681 O O . ALA A 1 80 ? -26.417 -3.564 12.640 1.00 94.12 80 ALA A O 1
ATOM 682 N N . LEU A 1 81 ? -27.128 -3.115 10.557 1.00 93.69 81 LEU A N 1
ATOM 683 C CA . LEU A 1 81 ? -28.554 -3.253 10.868 1.00 93.69 81 LEU A CA 1
ATOM 684 C C . LEU A 1 81 ? -28.875 -4.653 11.412 1.00 93.69 81 LEU A C 1
ATOM 686 O O . LEU A 1 81 ? -29.588 -4.784 12.409 1.00 93.69 81 LEU A O 1
ATOM 690 N N . ALA A 1 82 ? -28.321 -5.703 10.798 1.00 93.19 82 ALA A N 1
ATOM 691 C CA . ALA A 1 82 ? -28.506 -7.079 11.251 1.00 93.19 82 ALA A CA 1
ATOM 692 C C . ALA A 1 82 ? -27.884 -7.335 12.636 1.00 93.19 82 ALA A C 1
ATOM 694 O O . ALA A 1 82 ? -28.504 -8.004 13.468 1.00 93.19 82 ALA A O 1
ATOM 695 N N . PHE A 1 83 ? -26.695 -6.785 12.889 1.00 93.19 83 PHE A N 1
ATOM 696 C CA . PHE A 1 83 ? -25.978 -6.891 14.157 1.00 93.19 83 PHE A CA 1
ATOM 697 C C . PHE A 1 83 ? -26.717 -6.168 15.294 1.00 93.19 83 PHE A C 1
ATOM 699 O O . PHE A 1 83 ? -27.066 -6.776 16.308 1.00 93.19 83 PHE A O 1
ATOM 706 N N . TYR A 1 84 ? -27.027 -4.879 15.123 1.00 89.88 84 TYR A N 1
ATOM 707 C CA . TYR A 1 84 ? -27.610 -4.063 16.193 1.00 89.88 84 TYR A CA 1
ATOM 708 C C . TYR A 1 84 ? -29.051 -4.443 16.538 1.00 89.88 84 TYR A C 1
ATOM 710 O O . TYR A 1 84 ? -29.469 -4.228 17.679 1.00 89.88 84 TYR A O 1
ATOM 718 N N . ARG A 1 85 ? -29.799 -5.053 15.607 1.00 89.25 85 ARG A N 1
ATOM 719 C CA . ARG A 1 85 ? -31.176 -5.513 15.851 1.00 89.25 85 ARG A CA 1
ATOM 720 C C . ARG A 1 85 ? -31.273 -6.555 16.969 1.00 89.25 85 ARG A C 1
ATOM 722 O O . ARG A 1 85 ? -32.311 -6.638 17.617 1.00 89.25 85 ARG A O 1
ATOM 729 N N . LYS A 1 86 ? -30.226 -7.356 17.195 1.00 81.44 86 LYS A N 1
ATOM 730 C CA . LYS A 1 86 ? -30.212 -8.438 18.198 1.00 81.44 86 LYS A CA 1
ATOM 731 C C . LYS A 1 86 ? -29.069 -8.291 19.204 1.00 81.44 86 LYS A C 1
ATOM 733 O O . LYS A 1 86 ? -28.492 -9.296 19.606 1.00 81.44 86 LYS A O 1
ATOM 738 N N . SER A 1 87 ? -28.746 -7.059 19.610 1.00 80.25 87 SER A N 1
ATOM 739 C CA . SER A 1 87 ? -27.610 -6.805 20.505 1.00 80.25 87 SER A CA 1
ATOM 740 C C . SER A 1 87 ? -27.739 -7.543 21.841 1.00 80.25 87 SER A C 1
ATOM 742 O O . SER A 1 87 ? -28.583 -7.212 22.677 1.00 80.25 87 SER A O 1
ATOM 744 N N . ALA A 1 88 ? -26.847 -8.509 22.073 1.00 75.81 88 ALA A N 1
ATOM 745 C CA . ALA A 1 88 ? -26.805 -9.257 23.328 1.00 75.81 88 ALA A CA 1
ATOM 746 C C . ALA A 1 88 ? -26.461 -8.372 24.542 1.00 75.81 88 ALA A C 1
ATOM 748 O O . ALA A 1 88 ? -26.892 -8.656 25.657 1.00 75.81 88 ALA A O 1
ATOM 749 N N . VAL A 1 89 ? -25.717 -7.281 24.314 1.00 73.44 89 VAL A N 1
ATOM 750 C CA . VAL A 1 89 ? -25.291 -6.332 25.356 1.00 73.44 89 VAL A CA 1
ATOM 751 C C . VAL A 1 89 ? -26.482 -5.531 25.883 1.00 73.44 89 VAL A C 1
ATOM 753 O O . VAL A 1 89 ? -26.590 -5.315 27.086 1.00 73.44 89 VAL A O 1
ATOM 756 N N . LYS A 1 90 ? -27.412 -5.142 25.001 1.00 72.62 90 LYS A N 1
ATOM 757 C CA . LYS A 1 90 ? -28.618 -4.389 25.385 1.00 72.62 90 LYS A CA 1
ATOM 758 C C . LYS A 1 90 ? -29.644 -5.250 26.123 1.00 72.62 90 LYS A C 1
ATOM 760 O O . LYS A 1 90 ? -30.360 -4.742 26.974 1.00 72.62 90 LYS A O 1
ATOM 765 N N . ASN A 1 91 ? -29.672 -6.548 25.828 1.00 74.88 91 ASN A N 1
ATOM 766 C CA . ASN A 1 91 ? -30.639 -7.491 26.393 1.00 74.88 91 ASN A CA 1
ATOM 767 C C . ASN A 1 91 ? -30.134 -8.206 27.662 1.00 74.88 91 ASN A C 1
ATOM 769 O O . ASN A 1 91 ? -30.765 -9.160 28.104 1.00 74.88 91 ASN A O 1
ATOM 773 N N . LEU A 1 92 ? -29.003 -7.764 28.234 1.00 70.75 92 LEU A N 1
ATOM 774 C CA . LEU A 1 92 ? -28.453 -8.247 29.512 1.00 70.75 92 LEU A CA 1
ATOM 775 C C . LEU A 1 92 ? -28.269 -9.777 29.595 1.00 70.75 92 LEU A C 1
ATOM 777 O O . LEU A 1 92 ? -28.362 -10.364 30.673 1.00 70.75 92 LEU A O 1
ATOM 781 N N . TYR A 1 93 ? -27.971 -10.438 28.472 1.00 75.31 93 TYR A N 1
ATOM 782 C CA . TYR A 1 93 ? -27.680 -11.873 28.489 1.00 75.31 93 TYR A CA 1
ATOM 783 C C . TYR A 1 93 ? -26.418 -12.173 29.314 1.00 75.31 93 TYR A C 1
ATOM 785 O O . TYR A 1 93 ? -25.473 -11.377 29.302 1.00 75.31 93 TYR A O 1
ATOM 793 N N . PRO A 1 94 ? -26.343 -13.333 29.993 1.00 74.56 94 PRO A N 1
ATOM 794 C CA . PRO A 1 94 ? -25.140 -13.738 30.709 1.00 74.56 94 PRO A CA 1
ATOM 795 C C . PRO A 1 94 ? -23.962 -13.867 29.733 1.00 74.56 94 PRO A C 1
ATOM 797 O O . PRO A 1 94 ? -23.908 -14.760 28.887 1.00 74.56 94 PRO A O 1
ATOM 800 N N . LEU A 1 95 ? -23.010 -12.939 29.840 1.00 84.38 95 LEU A N 1
ATOM 801 C CA . LEU A 1 95 ? -21.845 -12.871 28.962 1.00 84.38 95 LEU A CA 1
ATOM 802 C C . LEU A 1 95 ? -20.744 -13.832 29.427 1.00 84.38 95 LEU A C 1
ATOM 804 O O . LEU A 1 95 ? -20.352 -13.835 30.597 1.00 84.38 95 LEU A O 1
ATOM 808 N N . GLN A 1 96 ? -20.196 -14.603 28.485 1.00 85.06 96 GLN A N 1
ATOM 809 C CA . GLN A 1 96 ? -19.039 -15.470 28.718 1.00 85.06 96 GLN A CA 1
ATOM 810 C C . GLN A 1 96 ? -17.773 -14.663 29.067 1.00 85.06 96 GLN A C 1
ATOM 812 O O . GLN A 1 96 ? -17.634 -13.486 28.718 1.00 85.06 96 GLN A O 1
ATOM 817 N N . ARG A 1 97 ? -16.797 -15.318 29.713 1.00 85.19 97 ARG A N 1
ATOM 818 C CA . ARG A 1 97 ? -15.460 -14.742 29.931 1.00 85.19 97 ARG A CA 1
ATOM 819 C C . ARG A 1 97 ? -14.832 -14.381 28.576 1.00 85.19 97 ARG A C 1
ATOM 821 O O . ARG A 1 97 ? -14.913 -15.164 27.634 1.00 85.19 97 ARG A O 1
ATOM 828 N N . PHE A 1 98 ? -14.225 -13.195 28.487 1.00 88.06 98 PHE A N 1
ATOM 829 C CA . PHE A 1 98 ? -13.630 -12.644 27.256 1.00 88.06 98 PHE A CA 1
ATOM 830 C C . PHE A 1 98 ? -14.614 -12.381 26.103 1.00 88.06 98 PHE A C 1
ATOM 832 O O . PHE A 1 98 ? -14.192 -12.265 24.953 1.00 88.06 98 PHE A O 1
ATOM 839 N N . TYR A 1 99 ? -15.917 -12.251 26.380 1.00 91.50 99 TYR A N 1
ATOM 840 C CA . TYR A 1 99 ? -16.911 -11.927 25.351 1.00 91.50 99 TYR A CA 1
ATOM 841 C C . TYR A 1 99 ? -16.521 -10.689 24.524 1.00 91.50 99 TYR A C 1
ATOM 843 O O . TYR A 1 99 ? -16.500 -10.754 23.298 1.00 91.50 99 TYR A O 1
ATOM 851 N N . PHE A 1 100 ? -16.146 -9.589 25.186 1.00 91.44 100 PHE A N 1
ATOM 852 C CA . PHE A 1 100 ? -15.776 -8.334 24.525 1.00 91.44 100 PHE A CA 1
ATOM 853 C C . PHE A 1 100 ? -14.500 -8.450 23.685 1.00 91.44 100 PHE A C 1
ATOM 855 O O . PHE A 1 100 ? -14.468 -7.965 22.560 1.00 91.44 100 PHE A O 1
ATOM 862 N N . THR A 1 101 ? -13.488 -9.163 24.178 1.00 91.69 101 THR A N 1
ATOM 863 C CA . THR A 1 101 ? -12.282 -9.490 23.407 1.00 91.69 101 THR A CA 1
ATOM 864 C C . THR A 1 101 ? -12.632 -10.240 22.123 1.00 91.69 101 THR A C 1
ATOM 866 O O . THR A 1 101 ? -12.240 -9.832 21.035 1.00 91.69 101 THR A O 1
ATOM 869 N N . ARG A 1 102 ? -13.435 -11.308 22.224 1.00 94.25 102 ARG A N 1
ATOM 870 C CA . ARG A 1 102 ? -13.850 -12.099 21.057 1.00 94.25 102 ARG A CA 1
ATOM 871 C C . ARG A 1 102 ? -14.719 -11.289 20.091 1.00 94.25 102 ARG A C 1
ATOM 873 O O . ARG A 1 102 ? -14.627 -11.487 18.880 1.00 94.25 102 ARG A O 1
ATOM 880 N N . LEU A 1 103 ? -15.554 -10.388 20.610 1.00 94.25 103 LEU A N 1
ATOM 881 C CA . LEU A 1 103 ? -16.367 -9.477 19.806 1.00 94.25 103 LEU A CA 1
ATOM 882 C C . LEU A 1 103 ? -15.482 -8.519 18.997 1.00 94.25 103 LEU A C 1
ATOM 884 O O . LEU A 1 103 ? -15.667 -8.413 17.788 1.00 94.25 103 LEU A O 1
ATOM 888 N N . LEU A 1 104 ? -14.490 -7.893 19.638 1.00 94.12 104 LEU A N 1
ATOM 889 C CA . LEU A 1 104 ? -13.530 -7.017 18.967 1.00 94.12 104 LEU A CA 1
ATOM 890 C C . LEU A 1 104 ? -12.747 -7.768 17.883 1.00 94.12 104 LEU A C 1
ATOM 892 O O . LEU A 1 104 ? -12.672 -7.290 16.756 1.00 94.12 104 LEU A O 1
ATOM 896 N N . CYS A 1 105 ? -12.233 -8.967 18.184 1.00 95.19 105 CYS A N 1
ATOM 897 C CA . CYS A 1 105 ? -11.547 -9.796 17.187 1.00 95.19 105 CYS A CA 1
ATOM 898 C C . CYS A 1 105 ? -12.462 -10.159 16.010 1.00 95.19 105 CYS A C 1
ATOM 900 O O . CYS A 1 105 ? -12.013 -10.186 14.867 1.00 95.19 105 CYS A O 1
ATOM 902 N N . SER A 1 106 ? -13.749 -10.414 16.274 1.00 96.19 106 SER A N 1
ATOM 903 C CA . SER A 1 106 ? -14.726 -10.691 15.215 1.00 96.19 106 SER A CA 1
ATOM 904 C C . SER A 1 106 ? -14.913 -9.477 14.306 1.00 96.19 106 SER A C 1
ATOM 906 O O . SER A 1 106 ? -14.922 -9.631 13.092 1.00 96.19 106 SER A O 1
ATOM 908 N N . PHE A 1 107 ? -15.026 -8.270 14.868 1.00 96.62 107 PHE A N 1
ATOM 909 C CA . PHE A 1 107 ? -15.114 -7.041 14.075 1.00 96.62 107 PHE A CA 1
ATOM 910 C C . PHE A 1 107 ? -13.846 -6.779 13.273 1.00 96.62 107 PHE A C 1
ATOM 912 O O . PHE A 1 107 ? -13.941 -6.500 12.082 1.00 96.62 107 PHE A O 1
ATOM 919 N N . LEU A 1 108 ? -12.677 -6.933 13.897 1.00 96.12 108 LEU A N 1
ATOM 920 C CA . LEU A 1 108 ? -11.394 -6.792 13.217 1.00 96.12 108 LEU A CA 1
ATOM 921 C C . LEU A 1 108 ? -11.317 -7.729 12.009 1.00 96.12 108 LEU A C 1
ATOM 923 O O . LEU A 1 108 ? -10.993 -7.283 10.915 1.00 96.12 108 LEU A O 1
ATOM 927 N N . PHE A 1 109 ? -11.682 -9.002 12.181 1.00 97.06 109 PHE A N 1
ATOM 928 C CA . PHE A 1 109 ? -11.696 -9.964 11.082 1.00 97.06 109 PHE A CA 1
ATOM 929 C C . PHE A 1 109 ? -12.682 -9.575 9.973 1.00 97.06 109 PHE A C 1
ATOM 931 O O . PHE A 1 109 ? -12.332 -9.659 8.800 1.00 97.06 109 PHE A O 1
ATOM 938 N N . ILE A 1 110 ? -13.895 -9.121 10.319 1.00 97.38 110 ILE A N 1
ATOM 939 C CA . ILE A 1 110 ? -14.890 -8.679 9.328 1.00 97.38 110 ILE A CA 1
ATOM 940 C C . ILE A 1 110 ? -14.322 -7.536 8.495 1.00 97.38 110 ILE A C 1
ATOM 942 O O . ILE A 1 110 ? -14.232 -7.672 7.278 1.00 97.38 110 ILE A O 1
ATOM 946 N N . PHE A 1 111 ? -13.888 -6.446 9.128 1.00 97.31 111 PHE A N 1
ATOM 947 C CA . PHE A 1 111 ? -13.403 -5.275 8.399 1.00 97.31 111 PHE A CA 1
ATOM 948 C C . PHE A 1 111 ? -12.101 -5.543 7.650 1.00 97.31 111 PHE A C 1
ATOM 950 O O . PHE A 1 111 ? -11.925 -5.031 6.549 1.00 97.31 111 PHE A O 1
ATOM 957 N N . TRP A 1 112 ? -11.226 -6.392 8.188 1.00 96.44 112 TRP A N 1
ATOM 958 C CA . TRP A 1 112 ? -10.018 -6.802 7.482 1.00 96.44 112 TRP A CA 1
ATOM 959 C C . TRP A 1 112 ? -10.343 -7.667 6.264 1.00 96.44 112 TRP A C 1
ATOM 961 O O . TRP A 1 112 ? -9.753 -7.481 5.209 1.00 96.44 112 TRP A O 1
ATOM 971 N N . SER A 1 113 ? -11.345 -8.545 6.349 1.00 96.69 113 SER A N 1
ATOM 972 C CA . SER A 1 113 ? -11.769 -9.338 5.191 1.00 96.69 113 SER A CA 1
ATOM 973 C C . SER A 1 113 ? -12.348 -8.492 4.053 1.00 96.69 113 SER A C 1
ATOM 975 O O . SER A 1 113 ? -12.208 -8.857 2.889 1.00 96.69 113 SER A O 1
ATOM 977 N N . LEU A 1 114 ? -12.940 -7.331 4.362 1.00 95.56 114 LEU A N 1
ATOM 978 C CA . LEU A 1 114 ? -13.464 -6.413 3.347 1.00 95.56 114 LEU A CA 1
ATOM 979 C C . LEU A 1 114 ? -12.358 -5.740 2.522 1.00 95.56 114 LEU A C 1
ATOM 981 O O . LEU A 1 114 ? -12.643 -5.254 1.431 1.00 95.56 114 LEU A O 1
ATOM 985 N N . THR A 1 115 ? -11.106 -5.717 2.994 1.00 95.06 115 THR A N 1
ATOM 986 C CA . THR A 1 115 ? -9.975 -5.149 2.238 1.00 95.06 115 THR A CA 1
ATOM 987 C C . THR A 1 115 ? -9.343 -6.151 1.268 1.00 95.06 115 THR A C 1
ATOM 989 O O . THR A 1 115 ? -8.595 -5.747 0.376 1.00 95.06 115 THR A O 1
ATOM 992 N N . TRP A 1 116 ? -9.671 -7.446 1.370 1.00 95.19 116 TRP A N 1
ATOM 993 C CA . TRP A 1 116 ? -9.110 -8.499 0.511 1.00 95.19 116 TRP A CA 1
ATOM 994 C C . TRP A 1 116 ? -9.450 -8.324 -0.972 1.00 95.19 116 TRP A C 1
ATOM 996 O O . TRP A 1 116 ? -8.693 -8.759 -1.839 1.00 95.19 116 TRP A O 1
ATOM 1006 N N . SER A 1 117 ? -10.543 -7.639 -1.303 1.00 95.31 117 SER A N 1
ATOM 1007 C CA . SER A 1 117 ? -10.908 -7.363 -2.697 1.00 95.31 117 SER A CA 1
ATOM 1008 C C . SER A 1 117 ? -9.855 -6.513 -3.421 1.00 95.31 117 SER A C 1
ATOM 1010 O O . SER A 1 117 ? -9.606 -6.717 -4.606 1.00 95.31 117 SER A O 1
ATOM 1012 N N . PHE A 1 118 ? -9.176 -5.603 -2.712 1.00 93.94 118 PHE A N 1
ATOM 1013 C CA . PHE A 1 118 ? -8.068 -4.825 -3.277 1.00 93.94 118 PHE A CA 1
ATOM 1014 C C . PHE A 1 118 ? -6.861 -5.715 -3.601 1.00 93.94 118 PHE A C 1
ATOM 1016 O O . PHE A 1 118 ? -6.285 -5.637 -4.688 1.00 93.94 118 PHE A O 1
ATOM 1023 N N . THR A 1 119 ? -6.477 -6.596 -2.673 1.00 93.12 119 THR A N 1
ATOM 1024 C CA . THR A 1 119 ? -5.319 -7.479 -2.868 1.00 93.12 119 THR A CA 1
ATOM 1025 C C . THR A 1 119 ? -5.583 -8.511 -3.960 1.00 93.12 119 THR A C 1
ATOM 1027 O O . THR A 1 119 ? -4.721 -8.752 -4.803 1.00 93.12 119 THR A O 1
ATOM 1030 N N . THR A 1 120 ? -6.791 -9.071 -4.002 1.00 95.81 120 THR A N 1
ATOM 1031 C CA . THR A 1 120 ? -7.199 -10.039 -5.026 1.00 95.81 120 THR A CA 1
ATOM 1032 C C . THR A 1 120 ? -7.362 -9.416 -6.408 1.00 95.81 120 THR A C 1
ATOM 1034 O O . THR A 1 120 ? -6.957 -10.049 -7.379 1.00 95.81 120 THR A O 1
ATOM 1037 N N . PHE A 1 121 ? -7.823 -8.165 -6.523 1.00 96.69 121 PHE A N 1
ATOM 1038 C CA . PHE A 1 121 ? -7.785 -7.426 -7.791 1.00 96.69 121 PHE A CA 1
ATOM 1039 C C . PHE A 1 121 ? -6.362 -7.330 -8.346 1.00 96.69 121 PHE A C 1
ATOM 1041 O O . PHE A 1 121 ? -6.107 -7.732 -9.481 1.00 96.69 121 PHE A O 1
ATOM 1048 N N . ASN A 1 122 ? -5.416 -6.858 -7.527 1.00 94.31 122 ASN A N 1
ATOM 1049 C CA . ASN A 1 122 ? -4.015 -6.734 -7.936 1.00 94.31 122 ASN A CA 1
ATOM 1050 C C . ASN A 1 122 ? -3.405 -8.098 -8.273 1.00 94.31 122 ASN A C 1
ATOM 1052 O O . ASN A 1 122 ? -2.597 -8.219 -9.191 1.00 94.31 122 ASN A O 1
ATOM 1056 N N . TRP A 1 123 ? -3.821 -9.154 -7.576 1.00 95.12 123 TRP A N 1
ATOM 1057 C CA . TRP A 1 123 ? -3.409 -10.509 -7.917 1.00 95.12 123 TRP A CA 1
ATOM 1058 C C . TRP A 1 123 ? -3.964 -10.973 -9.272 1.00 95.12 123 TRP A C 1
ATOM 1060 O O . TRP A 1 123 ? -3.246 -11.633 -10.028 1.00 95.12 123 TRP A O 1
ATOM 1070 N N . GLY A 1 124 ? -5.196 -10.592 -9.614 1.00 96.94 124 GLY A N 1
ATOM 1071 C CA . GLY A 1 124 ? -5.790 -10.794 -10.937 1.00 96.94 124 GLY A CA 1
ATOM 1072 C C . GLY A 1 124 ? -4.991 -10.093 -12.035 1.00 96.94 124 GLY A C 1
ATOM 1073 O O . GLY A 1 124 ? -4.597 -10.739 -13.007 1.00 96.94 124 GLY A O 1
ATOM 1074 N N . VAL A 1 125 ? -4.652 -8.816 -11.820 1.00 96.31 125 VAL A N 1
ATOM 1075 C CA . VAL A 1 125 ? -3.782 -8.021 -12.708 1.00 96.31 125 VAL A CA 1
ATOM 1076 C C . VAL A 1 125 ? -2.448 -8.732 -12.935 1.00 96.31 125 VAL A C 1
ATOM 1078 O O . VAL A 1 125 ? -2.115 -9.081 -14.065 1.00 96.31 125 VAL A O 1
ATOM 1081 N N . LYS A 1 126 ? -1.715 -9.057 -11.863 1.00 94.88 126 LYS A N 1
ATOM 1082 C CA . LYS A 1 126 ? -0.412 -9.737 -11.960 1.00 94.88 126 LYS A CA 1
ATOM 1083 C C . LYS A 1 126 ? -0.509 -11.104 -12.627 1.00 94.88 126 LYS A C 1
ATOM 1085 O O . LYS A 1 126 ? 0.395 -11.517 -13.345 1.00 94.88 126 LYS A O 1
ATOM 1090 N N . SER A 1 127 ? -1.596 -11.837 -12.406 1.00 96.31 127 SER A N 1
ATOM 1091 C CA . SER A 1 127 ? -1.825 -13.120 -13.078 1.00 96.31 127 SER A CA 1
ATOM 1092 C C . SER A 1 127 ? -2.024 -12.941 -14.581 1.00 96.31 127 SER A C 1
ATOM 1094 O O . SER A 1 127 ? -1.495 -13.729 -15.358 1.00 96.31 127 SER A O 1
ATOM 1096 N N . LYS A 1 128 ? -2.726 -11.888 -15.010 1.00 96.75 128 LYS A N 1
ATOM 1097 C CA . LYS A 1 128 ? -2.878 -11.575 -16.432 1.00 96.75 128 LYS A CA 1
ATOM 1098 C C . LYS A 1 128 ? -1.569 -11.104 -17.066 1.00 96.75 128 LYS A C 1
ATOM 1100 O O . LYS A 1 128 ? -1.247 -11.591 -18.143 1.00 96.75 128 LYS A O 1
ATOM 1105 N N . ILE A 1 129 ? -0.793 -10.249 -16.393 1.00 94.38 129 ILE A N 1
ATOM 1106 C CA . ILE A 1 129 ? 0.524 -9.795 -16.880 1.00 94.38 129 ILE A CA 1
ATOM 1107 C C . ILE A 1 129 ? 1.453 -10.988 -17.113 1.00 94.38 129 ILE A C 1
ATOM 1109 O O . ILE A 1 129 ? 2.020 -11.112 -18.191 1.00 94.38 129 ILE A O 1
ATOM 1113 N N . ARG A 1 130 ? 1.543 -11.922 -16.156 1.00 93.31 130 ARG A N 1
ATOM 1114 C CA . ARG A 1 130 ? 2.368 -13.136 -16.298 1.00 93.31 130 ARG A CA 1
ATOM 1115 C C . ARG A 1 130 ? 1.970 -14.011 -17.490 1.00 93.31 130 ARG A C 1
ATOM 1117 O O . ARG A 1 130 ? 2.828 -14.677 -18.057 1.00 93.31 130 ARG A O 1
ATOM 1124 N N . ASN A 1 131 ? 0.688 -14.004 -17.859 1.00 95.12 131 ASN A N 1
ATOM 1125 C CA . ASN A 1 131 ? 0.192 -14.718 -19.036 1.00 95.12 131 ASN A CA 1
ATOM 1126 C C . ASN A 1 131 ? 0.476 -13.966 -20.344 1.00 95.12 131 ASN A C 1
ATOM 1128 O O . ASN A 1 131 ? 0.699 -14.610 -21.361 1.00 95.12 131 ASN A O 1
ATOM 1132 N N . LEU A 1 132 ? 0.431 -12.629 -20.331 1.00 92.44 132 LEU A N 1
ATOM 1133 C CA . LEU A 1 132 ? 0.697 -11.794 -21.509 1.00 92.44 132 LEU A CA 1
ATOM 1134 C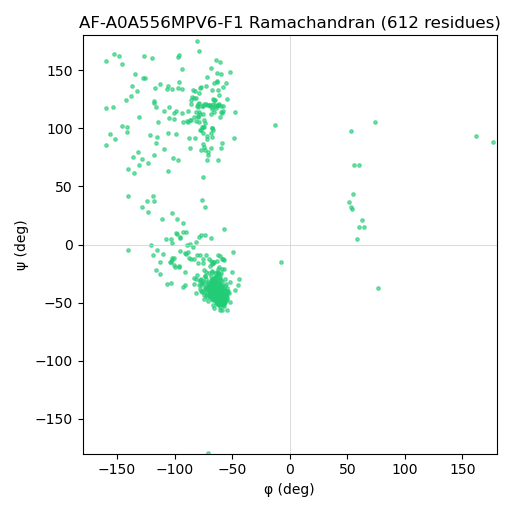 C . LEU A 1 132 ? 2.198 -11.658 -21.806 1.00 92.44 132 LEU A C 1
ATOM 1136 O O . LEU A 1 132 ? 2.580 -11.568 -22.966 1.00 92.44 132 LEU A O 1
ATOM 1140 N N . ALA A 1 133 ? 3.040 -11.688 -20.773 1.00 88.75 133 ALA A N 1
ATOM 1141 C CA . ALA A 1 133 ? 4.493 -11.613 -20.878 1.00 88.75 133 ALA A CA 1
ATOM 1142 C C . ALA A 1 133 ? 5.163 -12.713 -20.023 1.00 88.75 133 ALA A C 1
ATOM 1144 O O . ALA A 1 133 ? 5.603 -12.454 -18.893 1.00 88.75 133 ALA A O 1
ATOM 1145 N N . PRO A 1 134 ? 5.228 -13.964 -20.521 1.00 88.81 134 PRO A N 1
ATOM 1146 C CA . PRO A 1 134 ? 5.950 -15.047 -19.855 1.00 88.81 134 PRO A CA 1
ATOM 1147 C C . PRO A 1 134 ? 7.437 -14.715 -19.682 1.00 88.81 134 PRO A C 1
ATOM 1149 O O . PRO A 1 134 ? 8.035 -14.072 -20.540 1.00 88.81 134 PRO A O 1
ATOM 1152 N N . LEU A 1 135 ? 8.059 -15.187 -18.596 1.00 79.69 135 LEU A N 1
ATOM 1153 C CA . LEU A 1 135 ? 9.442 -14.826 -18.251 1.00 79.69 135 LEU A CA 1
ATOM 1154 C C . LEU A 1 135 ? 10.453 -15.199 -19.350 1.00 79.69 135 LEU A C 1
ATOM 1156 O O . LEU A 1 135 ? 11.310 -14.393 -19.686 1.00 79.69 135 LEU A O 1
ATOM 1160 N N . THR A 1 136 ? 10.308 -16.382 -19.949 1.00 82.44 136 THR A N 1
ATOM 1161 C CA . THR A 1 136 ? 11.186 -16.861 -21.032 1.00 82.44 136 THR A CA 1
ATOM 1162 C C . THR A 1 136 ? 11.110 -15.973 -22.271 1.00 82.44 136 THR A C 1
ATOM 1164 O O . THR A 1 136 ? 12.118 -15.684 -22.907 1.00 82.44 136 THR A O 1
ATOM 1167 N N . GLU A 1 137 ? 9.905 -15.513 -22.602 1.00 86.19 137 GLU A N 1
ATOM 1168 C CA . GLU A 1 137 ? 9.685 -14.601 -23.718 1.00 86.19 137 GLU A CA 1
ATOM 1169 C C . GLU A 1 137 ? 10.234 -13.206 -23.391 1.00 86.19 137 GLU A C 1
ATOM 1171 O O . GLU A 1 137 ? 10.860 -12.564 -24.230 1.00 86.19 137 GLU A O 1
ATOM 1176 N N . LEU A 1 138 ? 10.066 -12.758 -22.143 1.00 79.69 138 LEU A N 1
ATOM 1177 C CA . LEU A 1 138 ? 10.592 -11.486 -21.663 1.00 79.69 138 LEU A CA 1
ATOM 1178 C C . LEU A 1 138 ? 12.124 -11.434 -21.736 1.00 79.69 138 LEU A C 1
ATOM 1180 O O . LEU A 1 138 ? 12.672 -10.415 -22.144 1.00 79.69 138 LEU A O 1
ATOM 1184 N N . GLU A 1 139 ? 12.813 -12.519 -21.384 1.00 78.56 139 GLU A N 1
ATOM 1185 C CA . GLU A 1 139 ? 14.274 -12.634 -21.487 1.00 78.56 139 GLU A CA 1
ATOM 1186 C C . GLU A 1 139 ? 14.752 -12.526 -22.942 1.00 78.56 139 GLU A C 1
ATOM 1188 O O . GLU A 1 139 ? 15.669 -11.757 -23.248 1.00 78.56 139 GLU A O 1
ATOM 1193 N N . GLU A 1 140 ? 14.094 -13.234 -23.864 1.00 87.06 140 GLU A N 1
ATOM 1194 C CA . GLU A 1 140 ? 14.384 -13.145 -25.298 1.00 87.06 140 GLU A CA 1
ATOM 1195 C C . GLU A 1 140 ? 14.115 -11.739 -25.849 1.00 87.06 140 GLU A C 1
ATOM 1197 O O . GLU A 1 140 ? 14.886 -11.214 -26.663 1.00 87.06 140 GLU A O 1
ATOM 1202 N N . HIS A 1 141 ? 13.029 -11.117 -25.394 1.00 85.75 141 HIS A N 1
ATOM 1203 C CA . HIS A 1 141 ? 12.677 -9.750 -25.730 1.00 85.75 141 HIS A CA 1
ATOM 1204 C C . HIS A 1 141 ? 13.767 -8.792 -25.266 1.00 85.75 141 HIS A C 1
ATOM 1206 O O . HIS A 1 141 ? 14.347 -8.121 -26.110 1.00 85.75 141 HIS A O 1
ATOM 1212 N N . ILE A 1 142 ? 14.128 -8.791 -23.980 1.00 77.25 142 ILE A N 1
ATOM 1213 C CA . ILE A 1 142 ? 15.181 -7.916 -23.440 1.00 77.25 142 ILE A CA 1
ATOM 1214 C C . ILE A 1 142 ? 16.489 -8.101 -24.212 1.00 77.25 142 ILE A C 1
ATOM 1216 O O . ILE A 1 142 ? 17.126 -7.115 -24.576 1.00 77.25 142 ILE A O 1
ATOM 1220 N N . ARG A 1 143 ? 16.875 -9.343 -24.531 1.00 78.81 143 ARG A N 1
ATOM 1221 C CA . ARG A 1 143 ? 18.064 -9.603 -25.352 1.00 78.81 143 ARG A CA 1
ATOM 1222 C C . ARG A 1 143 ? 17.952 -8.963 -26.736 1.00 78.81 143 ARG A C 1
ATOM 1224 O O . ARG A 1 143 ? 18.888 -8.305 -27.174 1.00 78.81 143 ARG A O 1
ATOM 1231 N N . THR A 1 144 ? 16.816 -9.138 -27.407 1.00 86.94 144 THR A N 1
ATOM 1232 C CA . THR A 1 144 ? 16.553 -8.551 -28.731 1.00 86.94 144 THR A CA 1
ATOM 1233 C C . THR A 1 144 ? 16.635 -7.029 -28.681 1.00 86.94 144 THR A C 1
ATOM 1235 O O . THR A 1 144 ? 17.243 -6.432 -29.559 1.00 86.94 144 THR A O 1
ATOM 1238 N N . ILE A 1 145 ? 16.075 -6.409 -27.642 1.00 80.94 145 ILE A N 1
ATOM 1239 C CA . ILE A 1 145 ? 16.112 -4.958 -27.449 1.00 80.94 145 ILE A CA 1
ATOM 1240 C C . ILE A 1 145 ? 17.527 -4.477 -27.192 1.00 80.94 145 ILE A C 1
ATOM 1242 O O . ILE A 1 145 ? 17.972 -3.593 -27.901 1.00 80.94 145 ILE A O 1
ATOM 1246 N N . ASN A 1 146 ? 18.249 -5.065 -26.239 1.00 75.31 146 ASN A N 1
ATOM 1247 C CA . ASN A 1 146 ? 19.613 -4.640 -25.922 1.00 75.31 146 ASN A CA 1
ATOM 1248 C C . ASN A 1 146 ? 20.536 -4.744 -27.144 1.00 75.31 146 ASN A C 1
ATOM 1250 O O . ASN A 1 146 ? 21.380 -3.883 -27.362 1.00 75.31 146 ASN A O 1
ATOM 1254 N N . PHE A 1 147 ? 20.365 -5.793 -27.953 1.00 79.56 147 PHE A N 1
ATOM 1255 C CA . PHE A 1 147 ? 21.132 -5.962 -29.183 1.00 79.56 147 PHE A CA 1
ATOM 1256 C C . PHE A 1 147 ? 20.694 -4.957 -30.253 1.00 79.56 147 PHE A C 1
ATOM 1258 O O . PHE A 1 147 ? 21.544 -4.404 -30.940 1.00 79.56 147 PHE A O 1
ATOM 1265 N N . ALA A 1 148 ? 19.389 -4.718 -30.410 1.00 83.81 148 ALA A N 1
ATOM 1266 C CA . ALA A 1 148 ? 18.863 -3.769 -31.386 1.00 83.81 148 ALA A CA 1
ATOM 1267 C C . ALA A 1 148 ? 19.206 -2.317 -31.030 1.00 83.81 148 ALA A C 1
ATOM 1269 O O . ALA A 1 148 ? 19.562 -1.562 -31.925 1.00 83.81 148 ALA A O 1
ATOM 1270 N N . ASP A 1 149 ? 19.152 -1.942 -29.749 1.00 77.94 149 ASP A N 1
ATOM 1271 C CA . ASP A 1 149 ? 19.394 -0.583 -29.250 1.00 77.94 149 ASP A CA 1
ATOM 1272 C C . ASP A 1 149 ? 20.811 -0.101 -29.562 1.00 77.94 149 ASP A C 1
ATOM 1274 O O . ASP A 1 149 ? 21.012 1.070 -29.857 1.00 77.94 149 ASP A O 1
ATOM 1278 N N . ALA A 1 150 ? 21.781 -1.017 -29.636 1.00 75.31 150 ALA A N 1
ATOM 1279 C CA . ALA A 1 150 ? 23.105 -0.678 -30.136 1.00 75.31 150 ALA A CA 1
ATOM 1280 C C . ALA A 1 150 ? 23.055 -0.121 -31.574 1.00 75.31 150 ALA A C 1
ATOM 1282 O O . ALA A 1 150 ? 23.771 0.809 -31.908 1.00 75.31 150 ALA A O 1
ATOM 1283 N N . PHE A 1 151 ? 22.169 -0.615 -32.435 1.00 79.06 151 PHE A N 1
ATOM 1284 C CA . PHE A 1 151 ? 22.041 -0.129 -33.814 1.00 79.06 151 PHE A CA 1
ATOM 1285 C C . PHE A 1 151 ? 21.044 1.030 -33.972 1.00 79.06 151 PHE A C 1
ATOM 1287 O O . PHE A 1 151 ? 20.950 1.619 -35.050 1.00 79.06 151 PHE A O 1
ATOM 1294 N N . LEU A 1 152 ? 20.293 1.368 -32.921 1.00 74.69 152 LEU A N 1
ATOM 1295 C CA . LEU A 1 152 ? 19.340 2.471 -32.900 1.00 74.69 152 LEU A CA 1
ATOM 1296 C C . LEU A 1 152 ? 20.034 3.655 -32.232 1.00 74.69 152 LEU A C 1
ATOM 1298 O O . LEU A 1 152 ? 20.057 3.736 -31.013 1.00 74.69 152 LEU A O 1
ATOM 1302 N N . PHE A 1 153 ? 20.631 4.561 -33.014 1.00 68.75 153 PHE A N 1
ATOM 1303 C CA . PHE A 1 153 ? 21.348 5.733 -32.492 1.00 68.75 153 PHE A CA 1
ATOM 1304 C C . PHE A 1 153 ? 20.431 6.644 -31.658 1.00 68.75 153 PHE A C 1
ATOM 1306 O O . PHE A 1 153 ? 19.894 7.631 -32.165 1.00 68.75 153 PHE A O 1
ATOM 1313 N N . ASN A 1 154 ? 20.251 6.295 -30.385 1.00 65.12 154 ASN A N 1
ATOM 1314 C CA . ASN A 1 154 ? 19.548 7.059 -29.372 1.00 65.12 154 ASN A CA 1
ATOM 1315 C C . ASN A 1 154 ? 20.559 7.916 -28.599 1.00 65.12 154 ASN A C 1
ATOM 1317 O O . ASN A 1 154 ? 21.749 7.606 -28.559 1.00 65.12 154 ASN A O 1
ATOM 1321 N N . ASN A 1 155 ? 20.103 9.057 -28.085 1.00 49.72 155 ASN A N 1
ATOM 1322 C CA . ASN A 1 155 ? 20.902 10.221 -27.686 1.00 49.72 155 ASN A CA 1
ATOM 1323 C C . ASN A 1 155 ? 21.919 9.961 -26.551 1.00 49.72 155 ASN A C 1
ATOM 1325 O O . ASN A 1 155 ? 21.750 10.400 -25.413 1.00 49.72 155 ASN A O 1
ATOM 1329 N N . SER A 1 156 ? 22.997 9.241 -26.854 1.00 44.97 156 SER A N 1
ATOM 1330 C CA . SER A 1 156 ? 23.963 8.776 -25.874 1.00 44.97 156 SER A CA 1
ATOM 1331 C C . SER A 1 156 ? 25.385 9.107 -26.337 1.00 44.97 156 SER A C 1
ATOM 1333 O O . SER A 1 156 ? 25.948 8.502 -27.247 1.00 44.97 156 SER A O 1
ATOM 1335 N N . PHE A 1 157 ? 26.002 10.057 -25.629 1.00 41.06 157 PHE A N 1
ATOM 1336 C CA . PHE A 1 157 ? 27.440 10.375 -25.641 1.00 41.06 157 PHE A CA 1
ATOM 1337 C C . PHE A 1 157 ? 28.370 9.144 -25.475 1.00 41.06 157 PHE A C 1
ATOM 1339 O O . PHE A 1 157 ? 29.584 9.271 -25.576 1.00 41.06 157 PHE A O 1
ATOM 1346 N N . THR A 1 158 ? 27.820 7.956 -25.206 1.00 42.56 158 THR A N 1
ATOM 1347 C CA . THR A 1 158 ? 28.516 6.672 -25.044 1.00 42.56 158 THR A CA 1
ATOM 1348 C C . THR A 1 158 ? 28.897 5.987 -26.361 1.00 42.56 158 THR A C 1
ATOM 1350 O O . THR A 1 158 ? 29.727 5.081 -26.340 1.00 42.56 158 THR A O 1
ATOM 1353 N N . TYR A 1 159 ? 28.328 6.396 -27.500 1.00 43.28 159 TYR A N 1
ATOM 1354 C CA . TYR A 1 159 ? 28.564 5.711 -28.778 1.00 43.28 159 TYR A CA 1
ATOM 1355 C C . TYR A 1 159 ? 29.889 6.104 -29.465 1.00 43.28 159 TYR A C 1
ATOM 1357 O O . TYR A 1 159 ? 30.479 5.279 -30.167 1.00 43.28 159 TYR A O 1
ATOM 1365 N N . ASP A 1 160 ? 30.403 7.317 -29.195 1.00 41.22 160 ASP A N 1
ATOM 1366 C CA . ASP A 1 160 ? 31.703 7.817 -29.691 1.00 41.22 160 ASP A CA 1
ATOM 1367 C C . ASP A 1 160 ? 32.851 6.848 -29.344 1.00 41.22 160 ASP A C 1
ATOM 1369 O O . ASP A 1 160 ? 33.727 6.577 -30.167 1.00 41.22 160 ASP A O 1
ATOM 1373 N N . THR A 1 161 ? 32.821 6.286 -28.133 1.00 42.38 161 THR A N 1
ATOM 1374 C CA . THR A 1 161 ? 33.826 5.350 -27.607 1.00 42.38 161 THR A CA 1
ATOM 1375 C C . THR A 1 161 ? 33.692 3.950 -28.211 1.00 42.38 161 THR A C 1
ATOM 1377 O O . THR A 1 161 ? 34.679 3.236 -28.385 1.00 42.38 161 THR A O 1
ATOM 1380 N N . TYR A 1 162 ? 32.467 3.548 -28.551 1.00 42.06 162 TYR A N 1
ATOM 1381 C CA . TYR A 1 162 ? 32.152 2.193 -28.993 1.00 42.06 162 TYR A CA 1
ATOM 1382 C C . TYR A 1 162 ? 32.626 1.929 -30.432 1.00 42.06 162 TYR A C 1
ATOM 1384 O O . TYR A 1 162 ? 33.330 0.954 -30.674 1.00 42.06 162 TYR A O 1
ATOM 1392 N N . ILE A 1 163 ? 32.354 2.834 -31.384 1.00 40.34 163 ILE A N 1
ATOM 1393 C CA . ILE A 1 163 ? 32.810 2.670 -32.782 1.00 40.34 163 ILE A CA 1
ATOM 1394 C C . ILE A 1 163 ? 34.339 2.768 -32.908 1.00 40.34 163 ILE A C 1
ATOM 1396 O O . ILE A 1 163 ? 34.932 1.998 -33.662 1.00 40.34 163 ILE A O 1
ATOM 1400 N N . GLN A 1 164 ? 34.994 3.644 -32.137 1.00 43.91 164 GLN A N 1
ATOM 1401 C CA . GLN A 1 164 ? 36.462 3.761 -32.123 1.00 43.91 164 GLN A CA 1
ATOM 1402 C C . GLN A 1 164 ? 37.163 2.482 -31.643 1.00 43.91 164 GLN A C 1
ATOM 1404 O O . GLN A 1 164 ? 38.303 2.232 -32.023 1.00 43.91 164 GLN A O 1
ATOM 1409 N N . THR A 1 165 ? 36.475 1.656 -30.849 1.00 40.53 165 THR A N 1
ATOM 1410 C CA . THR A 1 165 ? 37.007 0.383 -30.341 1.00 40.53 165 THR A CA 1
ATOM 1411 C C . THR A 1 165 ? 36.963 -0.727 -31.402 1.00 40.53 165 THR A C 1
ATOM 1413 O O . THR A 1 165 ? 37.833 -1.592 -31.417 1.00 40.53 165 THR A O 1
ATOM 1416 N N . PHE A 1 166 ? 35.992 -0.692 -32.323 1.00 38.94 166 PHE A N 1
ATOM 1417 C CA . PHE A 1 166 ? 35.818 -1.712 -33.371 1.00 38.94 166 PHE A CA 1
ATOM 1418 C C . PHE A 1 166 ? 36.373 -1.311 -34.745 1.00 38.94 166 PHE A C 1
ATOM 1420 O O . PHE A 1 166 ? 36.632 -2.180 -35.577 1.00 38.94 166 PHE A O 1
ATOM 1427 N N . HIS A 1 167 ? 36.582 -0.014 -34.987 1.00 40.28 167 HIS A N 1
ATOM 1428 C CA . HIS A 1 167 ? 37.182 0.521 -36.210 1.00 40.28 167 HIS A CA 1
ATOM 1429 C C . HIS A 1 167 ? 38.220 1.612 -35.869 1.00 40.28 167 HIS A C 1
ATOM 1431 O O . HIS A 1 167 ? 37.935 2.802 -36.031 1.00 40.28 167 HIS A O 1
ATOM 1437 N N . PRO A 1 168 ? 39.422 1.233 -35.388 1.00 42.88 168 PRO A N 1
ATOM 1438 C CA . PRO A 1 168 ? 40.460 2.177 -34.949 1.00 42.88 168 PRO A CA 1
ATOM 1439 C C . PRO A 1 168 ? 40.997 3.086 -36.072 1.00 42.88 168 PRO A C 1
ATOM 1441 O O . PRO A 1 168 ? 41.614 4.113 -35.801 1.00 42.88 168 PRO A O 1
ATOM 1444 N N . ASP A 1 169 ? 40.716 2.750 -37.331 1.00 38.09 169 ASP A N 1
ATOM 1445 C CA . ASP A 1 169 ? 41.207 3.448 -38.525 1.00 38.09 169 ASP A CA 1
ATOM 1446 C C . ASP A 1 169 ? 40.439 4.757 -38.816 1.00 38.09 169 ASP A C 1
ATOM 1448 O O . ASP A 1 169 ? 40.821 5.546 -39.685 1.00 38.09 169 ASP A O 1
ATOM 1452 N N . VAL A 1 170 ? 39.335 5.011 -38.101 1.00 35.88 170 VAL A N 1
ATOM 1453 C CA . VAL A 1 170 ? 38.482 6.192 -38.295 1.00 35.88 170 VAL A CA 1
ATOM 1454 C C . VAL A 1 170 ? 39.005 7.367 -37.469 1.00 35.88 170 VAL A C 1
ATOM 1456 O O . VAL A 1 170 ? 38.539 7.660 -36.368 1.00 35.88 170 VAL A O 1
ATOM 1459 N N . SER A 1 171 ? 39.990 8.075 -38.018 1.00 34.47 171 SER A N 1
ATOM 1460 C CA . SER A 1 171 ? 40.474 9.332 -37.443 1.00 34.47 171 SER A CA 1
ATOM 1461 C C . SER A 1 171 ? 39.540 10.496 -37.802 1.00 34.47 171 SER A C 1
ATOM 1463 O O . SER A 1 171 ? 39.350 10.837 -38.968 1.00 34.47 171 SER A O 1
ATOM 1465 N N . LYS A 1 172 ? 38.970 11.168 -36.793 1.00 31.61 172 LYS A N 1
ATOM 1466 C CA . LYS A 1 172 ? 38.484 12.543 -36.983 1.00 31.61 172 LYS A CA 1
ATOM 1467 C C . LYS A 1 172 ? 39.708 13.436 -37.174 1.00 31.61 172 LYS A C 1
ATOM 1469 O O . LYS A 1 172 ? 40.522 13.538 -36.257 1.00 31.61 172 LYS A O 1
ATOM 1474 N N . ILE A 1 173 ? 39.810 14.109 -38.320 1.00 31.39 173 ILE A N 1
ATOM 1475 C CA . ILE A 1 173 ? 40.765 15.208 -38.503 1.00 31.39 173 ILE A CA 1
ATOM 1476 C C . ILE A 1 173 ? 40.445 16.255 -37.430 1.00 31.39 173 ILE A C 1
ATOM 1478 O O . ILE A 1 173 ? 39.351 16.821 -37.410 1.00 31.39 173 ILE A O 1
ATOM 1482 N N . ARG A 1 174 ? 41.370 16.473 -36.493 1.00 31.86 174 ARG A N 1
ATOM 1483 C CA . ARG A 1 174 ? 41.277 17.553 -35.506 1.00 31.86 174 ARG A CA 1
ATOM 1484 C C . ARG A 1 174 ? 42.194 18.685 -35.918 1.00 31.86 174 ARG A C 1
ATOM 1486 O O . ARG A 1 174 ? 43.358 18.458 -36.223 1.00 31.86 174 ARG A O 1
ATOM 1493 N N . PHE A 1 175 ? 41.657 19.895 -35.844 1.00 31.42 175 PHE A N 1
ATOM 1494 C CA . PHE A 1 175 ? 42.458 21.106 -35.784 1.00 31.42 175 PHE A CA 1
ATOM 1495 C C . PHE A 1 175 ? 43.252 21.105 -34.478 1.00 31.42 175 PHE A C 1
ATOM 1497 O O . PHE A 1 175 ? 42.671 21.038 -33.391 1.00 31.42 175 PHE A O 1
ATOM 1504 N N . ASP A 1 176 ? 44.574 21.144 -34.597 1.00 38.53 176 ASP A N 1
ATOM 1505 C CA . ASP A 1 176 ? 45.471 21.317 -33.467 1.00 38.53 176 ASP A CA 1
ATOM 1506 C C . ASP A 1 176 ? 45.581 22.812 -33.143 1.00 38.53 176 ASP A C 1
ATOM 1508 O O . ASP A 1 176 ? 46.151 23.593 -33.898 1.00 38.53 176 ASP A O 1
ATOM 1512 N N . TYR A 1 177 ? 45.012 23.226 -32.012 1.00 35.25 177 TYR A N 1
ATOM 1513 C CA . TYR A 1 177 ? 45.121 24.603 -31.520 1.00 35.25 177 TYR A CA 1
ATOM 1514 C C . TYR A 1 177 ? 46.539 24.949 -31.030 1.00 35.25 177 TYR A C 1
ATOM 1516 O O . TYR A 1 177 ? 46.840 26.119 -30.802 1.00 35.25 177 TYR A O 1
ATOM 1524 N N . ASN A 1 178 ? 47.408 23.945 -30.859 1.00 42.75 178 ASN A N 1
ATOM 1525 C CA . ASN A 1 178 ? 48.831 24.136 -30.595 1.00 42.75 178 ASN A CA 1
ATOM 1526 C C . ASN A 1 178 ? 49.663 24.215 -31.880 1.00 42.75 178 ASN A C 1
ATOM 1528 O O . ASN A 1 178 ? 50.880 24.413 -31.780 1.00 42.75 178 ASN A O 1
ATOM 1532 N N . ASP A 1 179 ? 49.039 24.098 -33.059 1.00 43.38 179 ASP A N 1
ATOM 1533 C CA . ASP A 1 179 ? 49.726 24.315 -34.322 1.00 43.38 179 ASP A CA 1
ATOM 1534 C C . ASP A 1 179 ? 50.271 25.748 -34.350 1.00 43.38 179 ASP A C 1
ATOM 1536 O O . ASP A 1 179 ? 49.549 26.749 -34.313 1.00 43.38 179 ASP A O 1
ATOM 1540 N N . SER A 1 180 ? 51.598 25.831 -34.357 1.00 42.69 180 SER A N 1
ATOM 1541 C CA . SER A 1 180 ? 52.372 27.067 -34.261 1.00 42.69 180 SER A CA 1
ATOM 1542 C C . SER A 1 180 ? 52.055 28.094 -35.350 1.00 42.69 180 SER A C 1
ATOM 1544 O O . SER A 1 180 ? 52.411 29.258 -35.187 1.00 42.69 180 SER A O 1
ATOM 1546 N N . VAL A 1 181 ? 51.349 27.687 -36.409 1.00 41.66 181 VAL A N 1
ATOM 1547 C CA . VAL A 1 181 ? 50.895 28.537 -37.518 1.00 41.66 181 VAL A CA 1
ATOM 1548 C C . VAL A 1 181 ? 49.919 29.640 -37.065 1.00 41.66 181 VAL A C 1
ATOM 1550 O O . VAL A 1 181 ? 49.808 30.662 -37.735 1.00 41.66 181 VAL A O 1
ATOM 1553 N N . TRP A 1 182 ? 49.259 29.499 -35.907 1.00 40.84 182 TRP A N 1
ATOM 1554 C CA . TRP A 1 182 ? 48.221 30.439 -35.442 1.00 40.84 182 TRP A CA 1
ATOM 1555 C C . TRP A 1 182 ? 48.637 31.355 -34.279 1.00 40.84 182 TRP A C 1
ATOM 1557 O O . TRP A 1 182 ? 47.818 32.127 -33.780 1.00 40.84 182 TRP A O 1
ATOM 1567 N N . LYS A 1 183 ? 49.907 31.313 -33.850 1.00 40.03 183 LYS A N 1
ATOM 1568 C CA . LYS A 1 183 ? 50.409 32.090 -32.696 1.00 40.03 183 LYS A CA 1
ATOM 1569 C C . LYS A 1 183 ? 50.467 33.607 -32.908 1.00 40.03 183 LYS A C 1
ATOM 1571 O O . LYS A 1 183 ? 50.563 34.332 -31.921 1.00 40.03 183 LYS A O 1
ATOM 1576 N N . ASP A 1 184 ? 50.354 34.083 -34.145 1.00 40.62 184 ASP A N 1
ATOM 1577 C CA . ASP A 1 184 ? 50.510 35.508 -34.468 1.00 40.62 184 ASP A CA 1
ATOM 1578 C C . ASP A 1 184 ? 49.187 36.288 -34.542 1.00 40.62 184 ASP A C 1
ATOM 1580 O O . ASP A 1 184 ? 49.183 37.470 -34.890 1.00 40.62 184 ASP A O 1
ATOM 1584 N N . VAL A 1 185 ? 48.051 35.676 -34.182 1.00 35.81 185 VAL A N 1
ATOM 1585 C CA . VAL A 1 185 ? 46.774 36.400 -34.079 1.00 35.81 185 VAL A CA 1
ATOM 1586 C C . VAL A 1 185 ? 46.568 36.869 -32.628 1.00 35.81 185 VAL A C 1
ATOM 1588 O O . VAL A 1 185 ? 46.394 36.040 -31.735 1.00 35.81 185 VAL A O 1
ATOM 1591 N N . PRO A 1 186 ? 46.579 38.186 -32.343 1.00 31.72 186 PRO A N 1
ATOM 1592 C CA . PRO A 1 186 ? 46.503 38.692 -30.977 1.00 31.72 186 PRO A CA 1
ATOM 1593 C C . PRO A 1 186 ? 45.073 38.579 -30.431 1.00 31.72 186 PRO A C 1
ATOM 1595 O O . PRO A 1 186 ? 44.218 39.416 -30.712 1.00 31.72 186 PRO A O 1
ATOM 1598 N N . THR A 1 187 ? 44.800 37.567 -29.606 1.00 34.78 187 THR A N 1
ATOM 1599 C CA . THR A 1 187 ? 43.558 37.492 -28.819 1.00 34.78 187 THR A CA 1
ATOM 1600 C C . THR A 1 187 ? 43.712 38.189 -27.468 1.00 34.78 187 THR A C 1
ATOM 1602 O O . THR A 1 187 ? 44.464 37.757 -26.595 1.00 34.78 187 THR A O 1
ATOM 1605 N N . ILE A 1 188 ? 42.954 39.273 -27.305 1.00 37.09 188 ILE A N 1
ATOM 1606 C CA . ILE A 1 188 ? 42.712 40.010 -26.061 1.00 37.09 188 ILE A CA 1
ATOM 1607 C C . ILE A 1 188 ? 41.976 39.083 -25.078 1.00 37.09 188 ILE A C 1
ATOM 1609 O O . ILE A 1 188 ? 40.859 38.654 -25.353 1.00 37.09 188 ILE A O 1
ATOM 1613 N N . LEU A 1 189 ? 42.589 38.772 -23.932 1.00 32.72 189 LEU A N 1
ATOM 1614 C CA . LEU A 1 189 ? 41.972 38.003 -22.844 1.00 32.72 189 LEU A CA 1
ATOM 1615 C C . LEU A 1 189 ? 41.451 38.949 -21.752 1.00 32.72 189 LEU A C 1
ATOM 1617 O O . LEU A 1 189 ? 42.234 39.611 -21.068 1.00 32.72 189 LEU A O 1
ATOM 1621 N N . CYS A 1 190 ? 40.129 38.973 -21.566 1.00 30.03 190 CYS A N 1
ATOM 1622 C CA . CYS A 1 190 ? 39.474 39.527 -20.382 1.00 30.03 190 CYS A CA 1
ATOM 1623 C C . CYS A 1 190 ? 39.914 38.745 -19.134 1.00 30.03 190 CYS A C 1
ATOM 1625 O O . CYS A 1 190 ? 39.727 37.533 -19.041 1.00 30.03 190 CYS A O 1
ATOM 1627 N N . ARG A 1 191 ? 40.514 39.452 -18.174 1.00 29.83 191 ARG A N 1
ATOM 1628 C CA . ARG A 1 191 ? 40.907 38.941 -16.858 1.00 29.83 191 ARG A CA 1
ATOM 1629 C C . ARG A 1 191 ? 39.921 39.485 -15.824 1.00 29.83 191 ARG A C 1
ATOM 1631 O O . ARG A 1 191 ? 40.127 40.586 -15.326 1.00 29.83 191 ARG A O 1
ATOM 1638 N N . ASP A 1 192 ? 38.900 38.710 -15.475 1.00 32.25 192 ASP A N 1
ATOM 1639 C CA . ASP A 1 192 ? 38.036 39.013 -14.328 1.00 32.25 192 ASP A CA 1
ATOM 1640 C C . ASP A 1 192 ? 38.632 38.403 -13.053 1.00 32.25 192 ASP A C 1
ATOM 1642 O O . ASP A 1 192 ? 38.393 37.251 -12.695 1.00 32.25 192 ASP A O 1
ATOM 1646 N N . THR A 1 193 ? 39.451 39.187 -12.352 1.00 35.03 193 THR A N 1
ATOM 1647 C CA . THR A 1 193 ? 39.803 38.933 -10.949 1.00 35.03 193 THR A CA 1
ATOM 1648 C C . THR A 1 193 ? 38.735 39.544 -10.048 1.00 35.03 193 THR A C 1
ATOM 1650 O O . THR A 1 193 ? 38.696 40.762 -9.878 1.00 35.03 193 THR A O 1
ATOM 1653 N N . VAL A 1 194 ? 37.899 38.712 -9.425 1.00 34.25 194 VAL A N 1
ATOM 1654 C CA . VAL A 1 194 ? 37.025 39.136 -8.321 1.00 34.25 194 VAL A CA 1
ATOM 1655 C C . VAL A 1 194 ? 37.878 39.256 -7.052 1.00 34.25 194 VAL A C 1
ATOM 1657 O O . VAL A 1 194 ? 38.193 38.261 -6.403 1.00 34.25 194 VAL A O 1
ATOM 1660 N N . GLN A 1 195 ? 38.289 40.480 -6.711 1.00 32.44 195 GLN A N 1
ATOM 1661 C CA . GLN A 1 195 ? 38.846 40.813 -5.398 1.00 32.44 195 GLN A CA 1
ATOM 1662 C C . GLN A 1 195 ? 37.704 40.963 -4.385 1.00 32.44 195 GLN A C 1
ATOM 1664 O O . GLN A 1 195 ? 36.918 41.906 -4.463 1.00 32.44 195 GLN A O 1
ATOM 1669 N N . PHE A 1 196 ? 37.632 40.067 -3.399 1.00 34.41 196 PHE A N 1
ATOM 1670 C CA . PHE A 1 196 ? 36.833 40.297 -2.196 1.00 34.41 196 PHE A CA 1
ATOM 1671 C C . PHE A 1 196 ? 37.590 41.242 -1.256 1.00 34.41 196 PHE A C 1
ATOM 1673 O O . PHE A 1 196 ? 38.464 40.825 -0.499 1.00 34.41 196 PHE A O 1
ATOM 1680 N N . ASN A 1 197 ? 37.235 42.526 -1.292 1.00 41.12 197 ASN A N 1
ATOM 1681 C CA . ASN A 1 197 ? 37.544 43.469 -0.220 1.00 41.12 197 ASN A CA 1
ATOM 1682 C C . ASN A 1 197 ? 36.487 43.323 0.883 1.00 41.12 197 ASN A C 1
ATOM 1684 O O . ASN A 1 197 ? 35.454 43.984 0.842 1.00 41.12 197 ASN A O 1
ATOM 1688 N N . SER A 1 198 ? 36.740 42.475 1.881 1.00 39.34 198 SER A N 1
ATOM 1689 C CA . SER A 1 198 ? 36.026 42.540 3.162 1.00 39.34 198 SER A CA 1
ATOM 1690 C C . SER A 1 198 ? 37.011 42.884 4.276 1.00 39.34 198 SER A C 1
ATOM 1692 O O . SER A 1 198 ? 37.596 42.017 4.929 1.00 39.34 198 SER A O 1
ATOM 1694 N N . THR A 1 199 ? 37.207 44.181 4.488 1.00 42.62 199 THR A N 1
ATOM 1695 C CA . THR A 1 199 ? 37.777 44.744 5.711 1.00 42.62 199 THR A CA 1
ATOM 1696 C C . THR A 1 199 ? 36.764 44.596 6.843 1.00 42.62 199 THR A C 1
ATOM 1698 O O . THR A 1 199 ? 36.081 45.559 7.149 1.00 42.62 199 THR A O 1
ATOM 1701 N N . GLU A 1 200 ? 36.618 43.393 7.406 1.00 48.41 200 GLU A N 1
ATOM 1702 C CA . GLU A 1 200 ? 36.122 43.146 8.773 1.00 48.41 200 GLU A CA 1
ATOM 1703 C C . GLU A 1 200 ? 36.011 41.635 9.044 1.00 48.41 200 GLU A C 1
ATOM 1705 O O . GLU A 1 200 ? 34.967 41.017 8.882 1.00 48.41 200 GLU A O 1
ATOM 1710 N N . SER A 1 201 ? 37.093 41.008 9.513 1.00 38.72 201 SER A N 1
ATOM 1711 C CA . SER A 1 201 ? 36.954 39.947 10.518 1.00 38.72 201 SER A CA 1
ATOM 1712 C C . SER A 1 201 ? 38.235 39.845 11.347 1.00 38.72 201 SER A C 1
ATOM 1714 O O . SER A 1 201 ? 39.335 39.617 10.850 1.00 38.72 201 SER A O 1
ATOM 1716 N N . LYS A 1 202 ? 38.097 40.086 12.652 1.00 43.09 202 LYS A N 1
ATOM 1717 C CA . LYS A 1 202 ? 39.190 40.147 13.635 1.00 43.09 202 LYS A CA 1
ATOM 1718 C C . LYS A 1 202 ? 39.448 38.791 14.313 1.00 43.09 202 LYS A C 1
ATOM 1720 O O . LYS A 1 202 ? 40.067 38.740 15.370 1.00 43.09 202 LYS A O 1
ATOM 1725 N N . TYR A 1 203 ? 38.976 37.692 13.719 1.00 43.78 203 TYR A N 1
ATOM 1726 C CA . TYR A 1 203 ? 39.028 36.354 14.313 1.00 43.78 203 TYR A CA 1
ATOM 1727 C C . TYR A 1 203 ? 39.369 35.273 13.281 1.00 43.78 203 TYR A C 1
ATOM 1729 O O . TYR A 1 203 ? 38.588 34.362 13.041 1.00 43.78 203 TYR A O 1
ATOM 1737 N N . VAL A 1 204 ? 40.576 35.322 12.715 1.00 40.03 204 VAL A N 1
ATOM 1738 C CA . VAL A 1 204 ? 41.203 34.118 12.149 1.00 40.03 204 VAL A CA 1
ATOM 1739 C C . VAL A 1 204 ? 42.444 33.818 12.979 1.00 40.03 204 VAL A C 1
ATOM 1741 O O . VAL A 1 204 ? 43.522 34.387 12.810 1.00 40.03 204 VAL A O 1
ATOM 1744 N N . LYS A 1 205 ? 42.239 32.967 13.984 1.00 41.12 205 LYS A N 1
ATOM 1745 C CA . LYS A 1 205 ? 43.267 32.472 14.898 1.00 41.12 205 LYS A CA 1
ATOM 1746 C C . LYS A 1 205 ? 44.146 31.489 14.112 1.00 41.12 205 LYS A C 1
ATOM 1748 O O . LYS A 1 205 ? 43.633 30.504 13.597 1.00 41.12 205 LYS A O 1
ATOM 1753 N N . LYS A 1 206 ? 45.446 31.802 14.016 1.00 40.06 206 LYS A N 1
ATOM 1754 C CA . LYS A 1 206 ? 46.559 30.993 13.473 1.00 40.06 206 LYS A CA 1
ATOM 1755 C C . LYS A 1 206 ? 46.222 29.507 13.240 1.00 40.06 206 LYS A C 1
ATOM 1757 O O . LYS A 1 206 ? 46.272 28.717 14.180 1.00 40.06 206 LYS A O 1
ATOM 1762 N N . MET A 1 207 ? 45.988 29.116 11.988 1.00 35.97 207 MET A N 1
ATOM 1763 C CA . MET A 1 207 ? 46.256 27.742 11.561 1.00 35.97 207 MET A CA 1
ATOM 1764 C C . MET A 1 207 ? 47.761 27.618 11.313 1.00 35.97 207 MET A C 1
ATOM 1766 O O . MET A 1 207 ? 48.336 28.384 10.542 1.00 35.97 207 MET A O 1
ATOM 1770 N N . HIS A 1 208 ? 48.409 26.694 12.021 1.00 36.03 208 HIS A N 1
ATOM 1771 C CA . HIS A 1 208 ? 49.791 26.317 11.742 1.00 36.03 208 HIS A CA 1
ATOM 1772 C C . HIS A 1 208 ? 49.885 25.701 10.335 1.00 36.03 208 HIS A C 1
ATOM 1774 O O . HIS A 1 208 ? 48.997 24.924 9.976 1.00 36.03 208 HIS A O 1
ATOM 1780 N N . PRO A 1 209 ? 50.939 25.999 9.554 1.00 36.44 209 PRO A N 1
ATOM 1781 C CA . PRO A 1 209 ? 51.170 25.311 8.292 1.00 36.44 209 PRO A CA 1
ATOM 1782 C C . PRO A 1 209 ? 51.408 23.822 8.576 1.00 36.44 209 PRO A C 1
ATOM 1784 O O . PRO A 1 209 ? 52.301 23.458 9.341 1.00 36.44 209 PRO A O 1
ATOM 1787 N N . LEU A 1 210 ? 50.555 22.973 8.003 1.00 33.78 210 LEU A N 1
ATOM 1788 C CA . LEU A 1 210 ? 50.732 21.525 7.979 1.00 33.78 210 LEU A CA 1
ATOM 1789 C C . LEU A 1 210 ? 51.923 21.212 7.072 1.00 33.78 210 LEU A C 1
ATOM 1791 O O . LEU A 1 210 ? 51.868 21.427 5.864 1.00 33.78 210 LEU A O 1
ATOM 1795 N N . GLU A 1 211 ? 53.006 20.726 7.669 1.00 29.62 211 GLU A N 1
ATOM 1796 C CA . GLU A 1 211 ? 54.159 20.205 6.945 1.00 29.62 211 GLU A CA 1
ATOM 1797 C C . GLU A 1 211 ? 53.776 18.832 6.366 1.00 29.62 211 GLU A C 1
ATOM 1799 O O . GLU A 1 211 ? 53.585 17.856 7.097 1.00 29.62 211 GLU A O 1
ATOM 1804 N N . ILE A 1 212 ? 53.584 18.770 5.048 1.00 30.83 212 ILE A N 1
ATOM 1805 C CA . ILE A 1 212 ? 53.291 17.526 4.334 1.00 30.83 212 ILE A CA 1
ATOM 1806 C C . ILE A 1 212 ? 54.617 16.784 4.157 1.00 30.83 212 ILE A C 1
ATOM 1808 O O . ILE A 1 212 ? 55.448 17.168 3.340 1.00 30.83 212 ILE A O 1
ATOM 1812 N N . LYS A 1 213 ? 54.828 15.719 4.936 1.00 31.39 213 LYS A N 1
ATOM 1813 C CA . LYS A 1 213 ? 55.864 14.723 4.640 1.00 31.39 213 LYS A CA 1
ATOM 1814 C C . LYS A 1 213 ? 55.276 13.660 3.724 1.00 31.39 213 LYS A C 1
ATOM 1816 O O . LYS A 1 213 ? 54.518 12.801 4.176 1.00 31.39 213 LYS A O 1
ATOM 1821 N N . GLU A 1 214 ? 55.648 13.716 2.453 1.00 30.03 214 GLU A N 1
ATOM 1822 C CA . GLU A 1 214 ? 55.476 12.598 1.533 1.00 30.03 214 GLU A CA 1
ATOM 1823 C C . GLU A 1 214 ? 56.352 11.437 2.012 1.00 30.03 214 GLU A C 1
ATOM 1825 O O . GLU A 1 214 ? 57.552 11.586 2.238 1.00 30.03 214 GLU A O 1
ATOM 1830 N N . THR A 1 215 ? 55.737 10.278 2.220 1.00 34.25 215 THR A N 1
ATOM 1831 C CA . THR A 1 215 ? 56.471 9.023 2.400 1.00 34.25 215 THR A CA 1
ATOM 1832 C C . THR A 1 215 ? 56.124 8.151 1.210 1.00 34.25 215 THR A C 1
ATOM 1834 O O . THR A 1 215 ? 55.001 7.671 1.079 1.00 34.25 215 THR A O 1
ATOM 1837 N N . THR A 1 216 ? 57.074 8.023 0.292 1.00 33.25 216 THR A N 1
ATOM 1838 C CA . THR A 1 216 ? 56.996 7.132 -0.861 1.00 33.25 216 THR A CA 1
ATOM 1839 C C . THR A 1 216 ? 57.167 5.697 -0.377 1.00 33.25 216 THR A C 1
ATOM 1841 O O . THR A 1 216 ? 58.173 5.351 0.239 1.00 33.25 216 THR A O 1
ATOM 1844 N N . TYR A 1 217 ? 56.167 4.857 -0.630 1.00 37.81 217 TYR A N 1
ATOM 1845 C CA . TYR A 1 217 ? 56.227 3.433 -0.319 1.00 37.81 217 TYR A CA 1
ATOM 1846 C C . TYR A 1 217 ? 57.119 2.719 -1.341 1.00 37.81 217 TYR A C 1
ATOM 1848 O O . TYR A 1 217 ? 56.814 2.722 -2.534 1.00 37.81 217 TYR A O 1
ATOM 1856 N N . HIS A 1 218 ? 58.211 2.103 -0.881 1.00 41.88 218 HIS A N 1
ATOM 1857 C CA . HIS A 1 218 ? 59.093 1.283 -1.710 1.00 41.88 218 HIS A CA 1
ATOM 1858 C C . HIS A 1 218 ? 58.788 -0.212 -1.489 1.00 41.88 218 HIS A C 1
ATOM 1860 O O . HIS A 1 218 ? 59.062 -0.739 -0.409 1.00 41.88 218 HIS A O 1
ATOM 1866 N N . PRO A 1 219 ? 58.266 -0.937 -2.500 1.00 39.44 219 PRO A N 1
ATOM 1867 C CA . PRO A 1 219 ? 57.897 -2.354 -2.382 1.00 39.44 219 PRO A CA 1
ATOM 1868 C C . PRO A 1 219 ? 59.040 -3.287 -1.949 1.00 39.44 219 PRO A C 1
ATOM 1870 O O . PRO A 1 219 ? 58.793 -4.378 -1.442 1.00 39.44 219 PRO A O 1
ATOM 1873 N N . SER A 1 220 ? 60.295 -2.866 -2.124 1.00 44.47 220 SER A N 1
ATOM 1874 C CA . SER A 1 220 ? 61.491 -3.626 -1.747 1.00 44.47 220 SER A CA 1
ATOM 1875 C C . SER A 1 220 ? 61.677 -3.810 -0.237 1.00 44.47 220 SER A C 1
ATOM 1877 O O . SER A 1 220 ? 62.451 -4.673 0.167 1.00 44.47 220 SER A O 1
ATOM 1879 N N . GLU A 1 221 ? 60.992 -3.027 0.601 1.00 42.00 221 GLU A N 1
ATOM 1880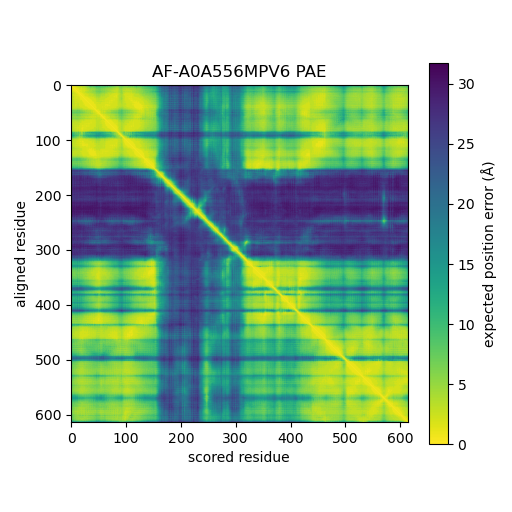 C CA . GLU A 1 221 ? 61.201 -3.022 2.058 1.00 42.00 221 GLU A CA 1
ATOM 1881 C C . GLU A 1 221 ? 60.228 -3.938 2.830 1.00 42.00 221 GLU A C 1
ATOM 1883 O O . GLU A 1 221 ? 60.408 -4.164 4.028 1.00 42.00 221 GLU A O 1
ATOM 1888 N N . HIS A 1 222 ? 59.240 -4.546 2.156 1.00 47.81 222 HIS A N 1
ATOM 1889 C CA . HIS A 1 222 ? 58.248 -5.436 2.781 1.00 47.81 222 HIS A CA 1
ATOM 1890 C C . HIS A 1 222 ? 58.062 -6.779 2.035 1.00 47.81 222 HIS A C 1
ATOM 1892 O O . HIS A 1 222 ? 56.993 -7.047 1.488 1.00 47.81 222 HIS A O 1
ATOM 1898 N N . PRO A 1 223 ? 59.072 -7.673 2.046 1.00 45.78 223 PRO A N 1
ATOM 1899 C CA . PRO A 1 223 ? 59.105 -8.896 1.229 1.00 45.78 223 PRO A CA 1
ATOM 1900 C C . PRO A 1 223 ? 58.260 -10.080 1.748 1.00 45.78 223 PRO A C 1
ATOM 1902 O O . PRO A 1 223 ? 58.351 -11.176 1.202 1.00 45.78 223 PRO A O 1
ATOM 1905 N N . TRP A 1 224 ? 57.453 -9.907 2.800 1.00 40.66 224 TRP A N 1
ATOM 1906 C CA . TRP A 1 224 ? 56.812 -11.026 3.517 1.00 40.66 224 TRP A CA 1
ATOM 1907 C C . TRP A 1 224 ? 55.353 -11.306 3.120 1.00 40.66 224 TRP A C 1
ATOM 1909 O O . TRP A 1 224 ? 54.697 -12.102 3.783 1.00 40.66 224 TRP A O 1
ATOM 1919 N N . ASN A 1 225 ? 54.836 -10.692 2.052 1.00 44.75 225 ASN A N 1
ATOM 1920 C CA . ASN A 1 225 ? 53.450 -10.885 1.609 1.00 44.75 225 ASN A CA 1
ATOM 1921 C C . ASN A 1 225 ? 53.417 -11.689 0.293 1.00 44.75 225 ASN A C 1
ATOM 1923 O O . ASN A 1 225 ? 53.373 -11.113 -0.791 1.00 44.75 225 ASN A O 1
ATOM 1927 N N . ASN A 1 226 ? 53.504 -13.020 0.401 1.00 48.41 226 ASN A N 1
ATOM 1928 C CA . ASN A 1 226 ? 53.589 -13.966 -0.726 1.00 48.41 226 ASN A CA 1
ATOM 1929 C C . ASN A 1 226 ? 52.394 -14.938 -0.779 1.00 48.41 226 ASN A C 1
ATOM 1931 O O . ASN A 1 226 ? 52.559 -16.112 -1.117 1.00 48.41 226 ASN A O 1
ATOM 1935 N N . ASP A 1 227 ? 51.186 -14.479 -0.455 1.00 44.50 227 ASP A N 1
ATOM 1936 C CA . ASP A 1 227 ? 50.004 -15.316 -0.656 1.00 44.50 227 ASP A CA 1
ATOM 1937 C C . ASP A 1 227 ? 49.664 -15.433 -2.149 1.00 44.50 227 ASP A C 1
ATOM 1939 O O . ASP A 1 227 ? 49.719 -14.472 -2.923 1.00 44.50 227 ASP A O 1
ATOM 1943 N N . THR A 1 228 ? 49.333 -16.656 -2.567 1.00 42.28 228 THR A N 1
ATOM 1944 C CA . THR A 1 228 ? 48.935 -16.978 -3.941 1.00 42.28 228 THR A CA 1
ATOM 1945 C C . THR A 1 228 ? 47.505 -17.498 -3.950 1.00 42.28 228 THR A C 1
ATOM 1947 O O . THR A 1 228 ? 47.135 -18.350 -3.143 1.00 42.28 228 THR A O 1
ATOM 1950 N N . VAL A 1 229 ? 46.696 -16.997 -4.883 1.00 35.28 229 VAL A N 1
ATOM 1951 C CA . VAL A 1 229 ? 45.364 -17.534 -5.191 1.00 35.28 229 VAL A CA 1
ATOM 1952 C C . VAL A 1 229 ? 45.417 -17.996 -6.643 1.00 35.28 229 VAL A C 1
ATOM 1954 O O . VAL A 1 229 ? 45.825 -17.239 -7.520 1.00 35.28 229 VAL A O 1
ATOM 1957 N N . GLU A 1 230 ? 45.102 -19.271 -6.884 1.00 34.16 230 GLU A N 1
ATOM 1958 C CA . GLU A 1 230 ? 45.201 -19.915 -8.208 1.00 34.16 230 GLU A CA 1
ATOM 1959 C C . GLU A 1 230 ? 46.593 -19.801 -8.865 1.00 34.16 230 GLU A C 1
ATOM 1961 O O . GLU A 1 230 ? 46.725 -19.526 -10.05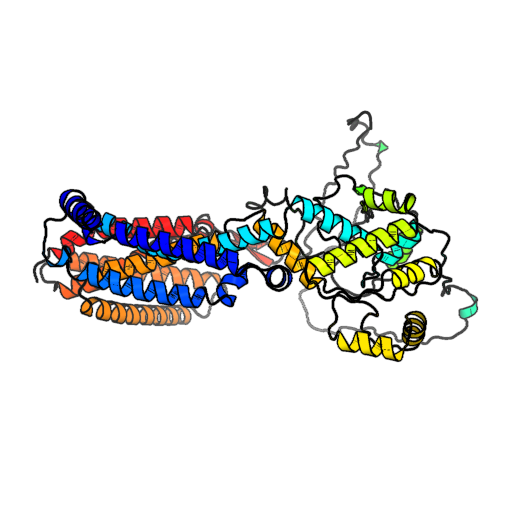7 1.00 34.16 230 GLU A O 1
ATOM 1966 N N . ASN A 1 231 ? 47.660 -20.018 -8.086 1.00 35.94 231 ASN A N 1
ATOM 1967 C CA . ASN A 1 231 ? 49.062 -19.941 -8.530 1.00 35.94 231 ASN A CA 1
ATOM 1968 C C . ASN A 1 231 ? 49.502 -18.572 -9.088 1.00 35.94 231 ASN A C 1
ATOM 1970 O O . ASN A 1 231 ? 50.570 -18.471 -9.695 1.00 35.94 231 ASN A O 1
ATOM 1974 N N . LYS A 1 232 ? 48.729 -17.505 -8.858 1.00 32.00 232 LYS A N 1
ATOM 1975 C CA . LYS A 1 232 ? 49.139 -16.123 -9.125 1.00 32.00 232 LYS A CA 1
ATOM 1976 C C . LYS A 1 232 ? 49.428 -15.421 -7.802 1.00 32.00 232 LYS A C 1
ATOM 1978 O O . LYS A 1 232 ? 48.668 -15.562 -6.847 1.00 32.00 232 LYS A O 1
ATOM 1983 N N . LEU A 1 233 ? 50.552 -14.705 -7.738 1.00 36.03 233 LEU A N 1
ATOM 1984 C CA . LEU A 1 233 ? 50.951 -13.925 -6.565 1.00 36.03 233 LEU A CA 1
ATOM 1985 C C . LEU A 1 233 ? 49.959 -12.768 -6.393 1.00 36.03 233 LEU A C 1
ATOM 1987 O O . LEU A 1 233 ? 49.836 -11.939 -7.293 1.00 36.03 233 LEU A O 1
ATOM 1991 N N . VAL A 1 234 ? 49.236 -12.724 -5.274 1.00 35.91 234 VAL A N 1
ATOM 1992 C CA . VAL A 1 234 ? 48.276 -11.651 -4.997 1.00 35.91 234 VAL A CA 1
ATOM 1993 C C . VAL A 1 234 ? 48.886 -10.727 -3.953 1.00 35.91 234 VAL A C 1
ATOM 1995 O O . VAL A 1 234 ? 49.015 -11.074 -2.782 1.00 35.91 234 VAL A O 1
ATOM 1998 N N . GLN A 1 235 ? 49.267 -9.526 -4.383 1.00 36.19 235 GLN A N 1
ATOM 1999 C CA . GLN A 1 235 ? 49.671 -8.461 -3.472 1.00 36.19 235 GLN A CA 1
ATOM 2000 C C . GLN A 1 235 ? 48.421 -7.796 -2.897 1.00 36.19 235 GLN A C 1
ATOM 2002 O O . GLN A 1 235 ? 47.707 -7.075 -3.594 1.00 36.19 235 GLN A O 1
ATOM 2007 N N . PHE A 1 236 ? 48.163 -8.003 -1.608 1.00 33.53 236 PHE A N 1
ATOM 2008 C CA . PHE A 1 236 ? 47.167 -7.210 -0.898 1.00 33.53 236 PHE A CA 1
ATOM 2009 C C . PHE A 1 236 ? 47.733 -5.811 -0.646 1.00 33.53 236 PHE A C 1
ATOM 2011 O O . PHE A 1 236 ? 48.581 -5.612 0.227 1.00 33.53 236 PHE A O 1
ATOM 2018 N N . LEU A 1 237 ? 47.259 -4.833 -1.418 1.00 29.67 237 LEU A N 1
ATOM 2019 C CA . LEU A 1 237 ? 47.426 -3.420 -1.102 1.00 29.67 237 LEU A CA 1
ATOM 2020 C C . LEU A 1 237 ? 46.605 -3.118 0.153 1.00 29.67 237 LEU A C 1
ATOM 2022 O O . LEU A 1 237 ? 45.391 -2.941 0.102 1.00 29.67 237 LEU A O 1
ATOM 2026 N N . LEU A 1 238 ? 47.275 -3.063 1.301 1.00 28.56 238 LEU A N 1
ATOM 2027 C CA . LEU A 1 238 ? 46.709 -2.481 2.510 1.00 28.56 238 LEU A CA 1
ATOM 2028 C C . LEU A 1 238 ? 46.714 -0.960 2.328 1.00 28.56 238 LEU A C 1
ATOM 2030 O O . LEU A 1 238 ? 47.636 -0.262 2.746 1.00 28.56 238 LEU A O 1
ATOM 2034 N N . THR A 1 239 ? 45.687 -0.433 1.664 1.00 27.38 239 THR A N 1
ATOM 2035 C CA . THR A 1 239 ? 45.423 1.005 1.666 1.00 27.38 239 THR A CA 1
ATOM 2036 C C . THR A 1 239 ? 44.984 1.392 3.069 1.00 27.38 239 THR A C 1
ATOM 2038 O O . THR A 1 239 ? 43.821 1.250 3.447 1.00 27.38 239 THR A O 1
ATOM 2041 N N . GLN A 1 240 ? 45.926 1.875 3.872 1.00 28.08 240 GLN A N 1
ATOM 2042 C CA . GLN A 1 240 ? 45.584 2.626 5.066 1.00 28.08 240 GLN A CA 1
ATOM 2043 C C . GLN A 1 240 ? 44.951 3.935 4.581 1.00 28.08 240 GLN A C 1
ATOM 2045 O O . GLN A 1 240 ? 45.659 4.852 4.166 1.00 28.08 240 GLN A O 1
ATOM 2050 N N . SER A 1 241 ? 43.617 4.033 4.596 1.00 28.98 241 SER A N 1
ATOM 2051 C CA . SER A 1 241 ? 42.966 5.328 4.412 1.00 28.98 241 SER A CA 1
ATOM 2052 C C . SER A 1 241 ? 43.303 6.173 5.638 1.00 28.98 241 SER A C 1
ATOM 2054 O O . SER A 1 241 ? 42.646 6.108 6.681 1.00 28.98 241 SER A O 1
ATOM 2056 N N . ARG A 1 242 ? 44.373 6.959 5.548 1.00 29.78 242 ARG A N 1
ATOM 2057 C CA . ARG A 1 242 ? 44.536 8.100 6.435 1.00 29.78 242 ARG A CA 1
ATOM 2058 C C . ARG A 1 242 ? 43.437 9.076 6.051 1.00 29.78 242 ARG A C 1
ATOM 2060 O O . ARG A 1 242 ? 43.570 9.818 5.088 1.00 29.78 242 ARG A O 1
ATOM 2067 N N . VAL A 1 243 ? 42.350 9.062 6.816 1.00 36.34 243 VAL A N 1
ATOM 2068 C CA . VAL A 1 243 ? 41.386 10.160 6.824 1.00 36.34 243 VAL A CA 1
ATOM 2069 C C . VAL A 1 243 ? 42.108 11.345 7.458 1.00 36.34 243 VAL A C 1
ATOM 2071 O O . VAL A 1 243 ? 42.059 11.574 8.668 1.00 36.34 243 VAL A O 1
ATOM 2074 N N . THR A 1 244 ? 42.883 12.066 6.654 1.00 35.06 244 THR A N 1
ATOM 2075 C CA . THR A 1 244 ? 43.395 13.373 7.038 1.00 35.06 244 THR A CA 1
ATOM 2076 C C . THR A 1 244 ? 42.227 14.343 7.015 1.00 35.06 244 THR A C 1
ATOM 2078 O O . THR A 1 244 ? 41.899 14.910 5.989 1.00 35.06 244 THR A O 1
ATOM 2081 N N . LYS A 1 245 ? 41.624 14.498 8.193 1.00 39.97 245 LYS A N 1
ATOM 2082 C CA . LYS A 1 245 ? 41.082 15.750 8.722 1.00 39.97 245 LYS A CA 1
ATOM 2083 C C . LYS A 1 245 ? 40.083 16.517 7.826 1.00 39.97 245 LYS A C 1
ATOM 2085 O O . LYS A 1 245 ? 40.472 17.382 7.061 1.00 39.97 245 LYS A O 1
ATOM 2090 N N . ILE A 1 246 ? 38.800 16.297 8.133 1.00 46.34 246 ILE A N 1
ATOM 2091 C CA . ILE A 1 246 ? 37.744 17.322 8.247 1.00 46.34 246 ILE A CA 1
ATOM 2092 C C . ILE A 1 246 ? 37.569 18.196 6.989 1.00 46.34 246 ILE A C 1
ATOM 2094 O O . ILE A 1 246 ? 37.804 19.401 7.029 1.00 46.34 246 ILE A O 1
ATOM 2098 N N . ASP A 1 247 ? 37.080 17.600 5.903 1.00 44.03 247 ASP A N 1
ATOM 2099 C CA . ASP A 1 247 ? 36.271 18.346 4.939 1.00 44.03 247 ASP A CA 1
ATOM 2100 C C . ASP A 1 247 ? 34.805 18.170 5.338 1.00 44.03 247 ASP A C 1
ATOM 2102 O O . ASP A 1 247 ? 34.206 17.113 5.144 1.00 44.03 247 ASP A O 1
ATOM 2106 N N . CYS A 1 248 ? 34.218 19.219 5.913 1.00 48.38 248 CYS A N 1
ATOM 2107 C CA . CYS A 1 248 ? 32.809 19.283 6.328 1.00 48.38 248 CYS A CA 1
ATOM 2108 C C . CYS A 1 248 ? 31.829 19.420 5.158 1.00 48.38 248 CYS A C 1
ATOM 2110 O O . CYS A 1 248 ? 30.781 20.045 5.263 1.00 48.38 248 CYS A O 1
ATOM 2112 N N . TYR A 1 249 ? 32.199 18.830 4.026 1.00 44.25 249 TYR A N 1
ATOM 2113 C CA . TYR A 1 249 ? 31.397 18.711 2.818 1.00 44.25 249 TYR A CA 1
ATOM 2114 C C . TYR A 1 249 ? 31.363 17.251 2.348 1.00 44.25 249 TYR A C 1
ATOM 2116 O O . TYR A 1 249 ? 31.299 16.966 1.154 1.00 44.25 249 TYR A O 1
ATOM 2124 N N . GLY A 1 250 ? 31.408 16.311 3.296 1.00 43.78 250 GLY A N 1
ATOM 2125 C CA . GLY A 1 250 ? 31.050 14.922 3.051 1.00 43.78 250 GLY A CA 1
ATOM 2126 C C . GLY A 1 250 ? 29.534 14.809 2.986 1.00 43.78 250 GLY A C 1
ATOM 2127 O O . GLY A 1 250 ? 28.863 14.813 4.012 1.00 43.78 250 GLY A O 1
ATOM 2128 N N . THR A 1 251 ? 28.987 14.740 1.776 1.00 37.62 251 THR A N 1
ATOM 2129 C CA . THR A 1 251 ? 27.583 14.406 1.530 1.00 37.62 251 THR A CA 1
ATOM 2130 C C . THR A 1 251 ? 27.197 13.165 2.335 1.00 37.62 251 THR A C 1
ATOM 2132 O O . THR A 1 251 ? 27.724 12.081 2.094 1.00 37.62 251 THR A O 1
ATOM 2135 N N . ASN A 1 252 ? 26.294 13.352 3.299 1.00 33.06 252 ASN A N 1
ATOM 2136 C CA . ASN A 1 252 ? 25.695 12.307 4.124 1.00 33.06 252 ASN A CA 1
ATOM 2137 C C . ASN A 1 252 ? 24.972 11.268 3.246 1.00 33.06 252 ASN A C 1
ATOM 2139 O O . ASN A 1 252 ? 23.766 11.355 3.026 1.00 33.06 252 ASN A O 1
ATOM 2143 N N . GLU A 1 253 ? 25.693 10.257 2.769 1.00 33.41 253 GLU A N 1
ATOM 2144 C CA . GLU A 1 253 ? 25.101 8.974 2.394 1.00 33.41 253 GLU A CA 1
ATOM 2145 C C . GLU A 1 253 ? 24.811 8.200 3.680 1.00 33.41 253 GLU A C 1
ATOM 2147 O O . GLU A 1 253 ? 25.583 7.365 4.155 1.00 33.41 253 GLU A O 1
ATOM 2152 N N . THR A 1 254 ? 23.688 8.540 4.308 1.00 32.72 254 THR A N 1
ATOM 2153 C CA . THR A 1 254 ? 23.224 7.878 5.520 1.00 32.72 254 THR A CA 1
ATOM 2154 C C . THR A 1 254 ? 22.856 6.427 5.208 1.00 32.72 254 THR A C 1
ATOM 2156 O O . THR A 1 254 ? 21.911 6.117 4.483 1.00 32.72 254 THR A O 1
ATOM 2159 N N . LEU A 1 255 ? 23.642 5.542 5.808 1.00 29.94 255 LEU A N 1
ATOM 2160 C CA . LEU A 1 255 ? 23.561 4.090 5.858 1.00 29.94 255 LEU A CA 1
ATOM 2161 C C . LEU A 1 255 ? 22.143 3.561 6.220 1.00 29.94 255 LEU A C 1
ATOM 2163 O O . LEU A 1 255 ? 21.838 3.311 7.383 1.00 29.94 255 LEU A O 1
ATOM 2167 N N . TYR A 1 256 ? 21.284 3.295 5.231 1.00 26.97 256 TYR A N 1
ATOM 2168 C CA . TYR A 1 256 ? 20.093 2.433 5.377 1.00 26.97 256 TYR A CA 1
ATOM 2169 C C . TYR A 1 256 ? 20.386 1.042 4.790 1.00 26.97 256 TYR A C 1
ATOM 2171 O O . TYR A 1 256 ? 19.931 0.695 3.703 1.00 26.97 256 TYR A O 1
ATOM 2179 N N . LEU A 1 257 ? 21.184 0.227 5.492 1.00 30.48 257 LEU A N 1
ATOM 2180 C CA . LEU A 1 257 ? 21.733 -1.027 4.941 1.00 30.48 257 LEU A CA 1
ATOM 2181 C C . LEU A 1 257 ? 21.412 -2.308 5.731 1.00 30.48 257 LEU A C 1
ATOM 2183 O O . LEU A 1 257 ? 22.153 -3.285 5.650 1.00 30.48 257 LEU A O 1
ATOM 2187 N N . ILE A 1 258 ? 20.287 -2.362 6.455 1.00 28.44 258 ILE A N 1
ATOM 2188 C CA . ILE A 1 258 ? 19.909 -3.582 7.207 1.00 28.44 258 ILE A CA 1
ATOM 2189 C C . ILE A 1 258 ? 18.682 -4.325 6.630 1.00 28.44 258 ILE A C 1
ATOM 2191 O O . ILE A 1 258 ? 18.458 -5.485 6.959 1.00 28.44 258 ILE A O 1
ATOM 2195 N N . GLY A 1 259 ? 17.963 -3.770 5.648 1.00 25.94 259 GLY A N 1
ATOM 2196 C CA . GLY A 1 259 ? 16.831 -4.465 5.001 1.00 25.94 259 GLY A CA 1
ATOM 2197 C C . GLY A 1 259 ? 17.110 -5.114 3.636 1.00 25.94 259 GLY A C 1
ATOM 2198 O O . GLY A 1 259 ? 16.343 -5.963 3.192 1.00 25.94 259 GLY A O 1
ATOM 2199 N N . ALA A 1 260 ? 18.194 -4.735 2.951 1.00 28.42 260 ALA A N 1
ATOM 2200 C CA . ALA A 1 260 ? 18.352 -4.984 1.511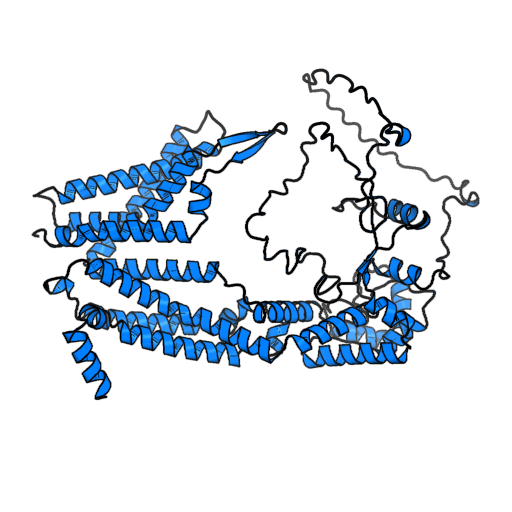 1.00 28.42 260 ALA A CA 1
ATOM 2201 C C . ALA A 1 260 ? 19.282 -6.155 1.146 1.00 28.42 260 ALA A C 1
ATOM 2203 O O . ALA A 1 260 ? 19.480 -6.442 -0.031 1.00 28.42 260 ALA A O 1
ATOM 2204 N N . LYS A 1 261 ? 19.849 -6.881 2.118 1.00 28.34 261 LYS A N 1
ATOM 2205 C CA . LYS A 1 261 ? 20.933 -7.849 1.849 1.00 28.34 261 LYS A CA 1
ATOM 2206 C C . LYS A 1 261 ? 20.514 -9.074 1.016 1.00 28.34 261 LYS A C 1
ATOM 2208 O O . LYS A 1 261 ? 21.372 -9.750 0.465 1.00 28.34 261 LYS A O 1
ATOM 2213 N N . LYS A 1 262 ? 19.206 -9.332 0.887 1.00 30.75 262 LYS A N 1
ATOM 2214 C CA . LYS A 1 262 ? 18.644 -10.379 0.011 1.00 30.75 262 LYS A CA 1
ATOM 2215 C C . LYS A 1 262 ? 18.044 -9.834 -1.299 1.00 30.75 262 LYS A C 1
ATOM 2217 O O . LYS A 1 262 ? 17.838 -10.602 -2.227 1.00 30.75 262 LYS A O 1
ATOM 2222 N N . LEU A 1 263 ? 17.805 -8.520 -1.378 1.00 31.41 263 LEU A N 1
ATOM 2223 C CA . LEU A 1 263 ? 17.308 -7.801 -2.564 1.00 31.41 263 LEU A CA 1
ATOM 2224 C C . LEU A 1 263 ? 18.461 -7.282 -3.442 1.00 31.41 263 LEU A C 1
ATOM 2226 O O . LEU A 1 263 ? 18.383 -7.367 -4.663 1.00 31.41 263 LEU A O 1
ATOM 2230 N N . ASN A 1 264 ? 19.581 -6.877 -2.835 1.00 33.03 264 ASN A N 1
ATOM 2231 C CA . ASN A 1 264 ? 20.806 -6.483 -3.545 1.00 33.03 264 ASN A CA 1
ATOM 2232 C C . ASN A 1 264 ? 21.488 -7.648 -4.275 1.00 33.03 264 ASN A C 1
ATOM 2234 O O . ASN A 1 264 ? 22.329 -7.415 -5.130 1.00 33.03 264 ASN A O 1
ATOM 2238 N N . GLN A 1 265 ? 21.119 -8.896 -3.972 1.00 34.09 265 GLN A N 1
ATOM 2239 C CA . GLN A 1 265 ? 21.556 -10.059 -4.750 1.00 34.09 265 GLN A CA 1
ATOM 2240 C C . GLN A 1 265 ? 20.737 -10.261 -6.038 1.00 34.09 265 GLN A C 1
ATOM 2242 O O . GLN A 1 265 ? 21.098 -11.110 -6.845 1.00 34.09 265 GLN A O 1
ATOM 2247 N N . LEU A 1 266 ? 19.635 -9.522 -6.230 1.00 32.56 266 LEU A N 1
ATOM 2248 C CA . LEU A 1 266 ? 18.732 -9.688 -7.376 1.00 32.56 266 LEU A CA 1
ATOM 2249 C C . LEU A 1 266 ? 18.674 -8.466 -8.307 1.00 32.56 266 LEU A C 1
ATOM 2251 O O . LEU A 1 266 ? 18.309 -8.636 -9.467 1.00 32.56 266 LEU A O 1
ATOM 2255 N N . CYS A 1 267 ? 19.039 -7.268 -7.836 1.00 34.41 267 CYS A N 1
ATOM 2256 C CA . CYS A 1 267 ? 19.201 -6.039 -8.630 1.00 34.41 267 CYS A CA 1
ATOM 2257 C C . CYS A 1 267 ? 20.166 -5.089 -7.887 1.00 34.41 267 CYS A C 1
ATOM 2259 O O . CYS A 1 267 ? 19.711 -4.365 -7.001 1.00 34.41 267 CYS A O 1
ATOM 2261 N N . PRO A 1 268 ? 21.480 -5.075 -8.177 1.00 29.67 268 PRO A N 1
ATOM 2262 C CA . PRO A 1 268 ? 22.433 -4.411 -7.289 1.00 29.67 268 PRO A CA 1
ATOM 2263 C C . PRO A 1 268 ? 22.596 -2.910 -7.482 1.00 29.67 268 PRO A C 1
ATOM 2265 O O . PRO A 1 268 ? 23.327 -2.317 -6.703 1.00 29.67 268 PRO A O 1
ATOM 2268 N N . ASN A 1 269 ? 21.936 -2.259 -8.440 1.00 34.91 269 ASN A N 1
ATOM 2269 C CA . ASN A 1 269 ? 22.064 -0.809 -8.589 1.00 34.91 269 ASN A CA 1
ATOM 2270 C C . ASN A 1 269 ? 20.709 -0.152 -8.843 1.00 34.91 269 ASN A C 1
ATOM 2272 O O . ASN A 1 269 ? 19.893 -0.656 -9.615 1.00 34.91 269 ASN A O 1
ATOM 2276 N N . GLY A 1 270 ? 20.485 0.975 -8.163 1.00 33.78 270 GLY A N 1
ATOM 2277 C CA . GLY A 1 270 ? 19.300 1.808 -8.306 1.00 33.78 270 GLY A CA 1
ATOM 2278 C C . GLY A 1 270 ? 19.016 2.174 -9.764 1.00 33.78 270 GLY A C 1
ATOM 2279 O O . GLY A 1 270 ? 19.918 2.336 -10.580 1.00 33.78 270 GLY A O 1
ATOM 2280 N N . LEU A 1 271 ? 17.726 2.318 -10.052 1.00 33.00 271 LEU A N 1
ATOM 2281 C CA . LEU A 1 271 ? 17.068 2.570 -11.341 1.00 33.00 271 LEU A CA 1
ATOM 2282 C C . LEU A 1 271 ? 17.506 3.834 -12.123 1.00 33.00 271 LEU A C 1
ATOM 2284 O O . LEU A 1 271 ? 16.826 4.209 -13.071 1.00 33.00 271 LEU A O 1
ATOM 2288 N N . ASN A 1 272 ? 18.609 4.495 -11.767 1.00 28.83 272 ASN A N 1
ATOM 2289 C CA . ASN A 1 272 ? 18.950 5.821 -12.293 1.00 28.83 272 ASN A CA 1
ATOM 2290 C C . ASN A 1 272 ? 19.897 5.825 -13.506 1.00 28.83 272 ASN A C 1
ATOM 2292 O O . ASN A 1 272 ? 20.269 6.905 -13.950 1.00 28.83 272 ASN A O 1
ATOM 2296 N N . ASP A 1 273 ? 20.254 4.670 -14.077 1.00 32.03 273 ASP A N 1
ATOM 2297 C CA . ASP A 1 273 ? 21.108 4.617 -15.275 1.00 32.03 273 ASP A CA 1
ATOM 2298 C C . ASP A 1 273 ? 20.482 3.743 -16.380 1.00 32.03 273 ASP A C 1
ATOM 2300 O O . ASP A 1 273 ? 20.854 2.594 -16.634 1.00 32.03 273 ASP A O 1
ATOM 2304 N N . LEU A 1 274 ? 19.441 4.301 -17.006 1.00 30.83 274 LEU A N 1
ATOM 2305 C CA . LEU A 1 274 ? 18.625 3.719 -18.081 1.00 30.83 274 LEU A CA 1
ATOM 2306 C C . LEU A 1 274 ? 19.340 3.726 -19.449 1.00 30.83 274 LEU A C 1
ATOM 2308 O O . LEU A 1 274 ? 18.842 4.276 -20.426 1.00 30.83 274 LEU A O 1
ATOM 2312 N N . ARG A 1 275 ? 20.510 3.089 -19.553 1.00 40.03 275 ARG A N 1
ATOM 2313 C CA . ARG A 1 275 ? 21.087 2.711 -20.868 1.00 40.03 275 ARG A CA 1
ATOM 2314 C C . ARG A 1 275 ? 21.322 1.215 -21.040 1.00 40.03 275 ARG A C 1
ATOM 2316 O O . ARG A 1 275 ? 21.764 0.780 -22.090 1.00 40.03 275 ARG A O 1
ATOM 2323 N N . ASN A 1 276 ? 21.007 0.410 -20.028 1.00 40.97 276 ASN A N 1
ATOM 2324 C CA . ASN A 1 276 ? 21.058 -1.048 -20.105 1.00 40.97 276 ASN A CA 1
ATOM 2325 C C . ASN A 1 276 ? 19.862 -1.611 -19.337 1.00 40.97 276 ASN A C 1
ATOM 2327 O O . ASN A 1 276 ? 19.885 -1.665 -18.108 1.00 40.97 276 ASN A O 1
ATOM 2331 N N . PHE A 1 277 ? 18.815 -2.026 -20.054 1.00 41.59 277 PHE A N 1
ATOM 2332 C CA . PHE A 1 277 ? 17.495 -2.355 -19.498 1.00 41.59 277 PHE A CA 1
ATOM 2333 C C . PHE A 1 277 ? 17.475 -3.453 -18.419 1.00 41.59 277 PHE A C 1
ATOM 2335 O O . PHE A 1 277 ? 16.466 -3.599 -17.739 1.00 41.59 277 PHE A O 1
ATOM 2342 N N . CYS A 1 278 ? 18.559 -4.206 -18.217 1.00 38.88 278 CYS A N 1
ATOM 2343 C CA . CYS A 1 278 ? 18.737 -5.155 -17.114 1.00 38.88 278 CYS A CA 1
ATOM 2344 C C . CYS A 1 278 ? 20.238 -5.429 -16.921 1.00 38.88 278 CYS A C 1
ATOM 2346 O O . CYS A 1 278 ? 20.756 -6.397 -17.476 1.00 38.88 278 CYS A O 1
ATOM 2348 N N . LYS A 1 279 ? 20.950 -4.590 -16.154 1.00 36.00 279 LYS A N 1
ATOM 2349 C CA . LYS A 1 279 ? 22.423 -4.646 -16.045 1.00 36.00 279 LYS A CA 1
ATOM 2350 C C . LYS A 1 279 ? 22.999 -5.981 -15.536 1.00 36.00 279 LYS A C 1
ATOM 2352 O O . LYS A 1 279 ? 24.191 -6.179 -15.701 1.00 36.00 279 LYS A O 1
ATOM 2357 N N . GLU A 1 280 ? 22.216 -6.915 -14.983 1.00 38.38 280 GLU A N 1
ATOM 2358 C CA . GLU A 1 280 ? 22.825 -8.115 -14.378 1.00 38.38 280 GLU A CA 1
ATOM 2359 C C . GLU A 1 280 ? 22.152 -9.476 -14.565 1.00 38.38 280 GLU A C 1
ATOM 2361 O O . GLU A 1 280 ? 22.752 -10.481 -14.194 1.00 38.38 280 GLU A O 1
ATOM 2366 N N . LYS A 1 281 ? 20.971 -9.585 -15.186 1.00 36.78 281 LYS A N 1
ATOM 2367 C CA . LYS A 1 281 ? 20.337 -10.912 -15.312 1.00 36.78 281 LYS A CA 1
ATOM 2368 C C . LYS A 1 281 ? 20.685 -11.700 -16.578 1.00 36.78 281 LYS A C 1
ATOM 2370 O O . LYS A 1 281 ? 20.275 -12.850 -16.669 1.00 36.78 281 LYS A O 1
ATOM 2375 N N . ILE A 1 282 ? 21.401 -11.122 -17.550 1.00 38.06 282 ILE A N 1
ATOM 2376 C CA . ILE A 1 282 ? 21.485 -11.725 -18.900 1.00 38.06 282 ILE A CA 1
ATOM 2377 C C . ILE A 1 282 ? 22.900 -12.132 -19.345 1.00 38.06 282 ILE A C 1
ATOM 2379 O O . ILE A 1 282 ? 23.017 -12.879 -20.308 1.00 38.06 282 ILE A O 1
ATOM 2383 N N . SER A 1 283 ? 23.979 -11.786 -18.638 1.00 35.47 283 SER A N 1
ATOM 2384 C CA . SER A 1 283 ? 25.282 -12.403 -18.941 1.00 35.47 283 SER A CA 1
ATOM 2385 C C . SER A 1 283 ? 26.249 -12.291 -17.757 1.00 35.47 283 SER A C 1
ATOM 2387 O O . SER A 1 283 ? 26.629 -11.175 -17.404 1.00 35.47 283 SER A O 1
ATOM 2389 N N . PRO A 1 284 ? 26.701 -13.409 -17.152 1.00 35.25 284 PRO A N 1
ATOM 2390 C CA . PRO A 1 284 ? 27.829 -13.414 -16.214 1.00 35.25 284 PRO A CA 1
ATOM 2391 C C . PRO A 1 284 ? 29.150 -12.959 -16.861 1.00 35.25 284 PRO A C 1
ATOM 2393 O O . PRO A 1 284 ? 30.148 -12.794 -16.169 1.00 35.25 284 PRO A O 1
ATOM 2396 N N . SER A 1 285 ? 29.181 -12.789 -18.188 1.00 39.62 285 SER A N 1
ATOM 2397 C CA . SER A 1 285 ? 30.378 -12.487 -18.972 1.00 39.62 285 SER A CA 1
ATOM 2398 C C . SER A 1 285 ? 30.429 -11.039 -19.454 1.00 39.62 285 SER A C 1
ATOM 2400 O O . SER A 1 285 ? 30.454 -10.760 -20.652 1.00 39.62 285 SER A O 1
ATOM 2402 N N . TYR A 1 286 ? 30.497 -10.103 -18.514 1.00 39.66 286 TYR A N 1
ATOM 2403 C CA . TYR A 1 286 ? 31.159 -8.830 -18.788 1.00 39.66 286 TYR A CA 1
ATOM 2404 C C . TYR A 1 286 ? 32.650 -9.029 -18.512 1.00 39.66 286 TYR A C 1
ATOM 2406 O O . TYR A 1 286 ? 33.014 -9.406 -17.401 1.00 39.66 286 TYR A O 1
ATOM 2414 N N . PHE A 1 287 ? 33.508 -8.819 -19.510 1.00 39.66 287 PHE A N 1
ATOM 2415 C CA . PHE A 1 287 ? 34.953 -8.776 -19.287 1.00 39.66 287 PHE A CA 1
ATOM 2416 C C . PHE A 1 287 ? 35.396 -7.323 -19.121 1.00 39.66 287 PHE A C 1
ATOM 2418 O O . PHE A 1 287 ? 34.891 -6.418 -19.789 1.00 39.66 287 PHE A O 1
ATOM 2425 N N . GLU A 1 288 ? 36.311 -7.099 -18.185 1.00 38.25 288 GLU A N 1
ATOM 2426 C CA . GLU A 1 288 ? 36.924 -5.795 -17.971 1.00 38.25 288 GLU A CA 1
ATOM 2427 C C . GLU A 1 288 ? 38.074 -5.627 -18.964 1.00 38.25 288 GLU A C 1
ATOM 2429 O O . GLU A 1 288 ? 38.957 -6.479 -19.057 1.00 38.25 288 GLU A O 1
ATOM 2434 N N . TYR A 1 289 ? 38.055 -4.536 -19.731 1.00 35.22 289 TYR A N 1
ATOM 2435 C CA . TYR A 1 289 ? 39.224 -4.121 -20.499 1.00 35.22 289 TYR A CA 1
ATOM 2436 C C . TYR A 1 289 ? 40.240 -3.519 -19.519 1.00 35.22 289 TYR A C 1
ATOM 2438 O O . TYR A 1 289 ? 40.078 -2.382 -19.068 1.00 35.22 289 TYR A O 1
ATOM 2446 N N . GLU A 1 290 ? 41.261 -4.290 -19.146 1.00 38.38 290 GLU A N 1
ATOM 2447 C CA . GLU A 1 290 ? 42.395 -3.777 -18.379 1.00 38.38 290 GLU A CA 1
ATOM 2448 C C . GLU A 1 290 ? 43.303 -2.947 -19.302 1.00 38.38 290 GLU A C 1
ATOM 2450 O O . GLU A 1 290 ? 43.853 -3.463 -20.271 1.00 38.38 290 GLU A O 1
ATOM 2455 N N . LYS A 1 291 ? 43.481 -1.669 -18.941 1.00 40.28 291 LYS A N 1
ATOM 2456 C CA . LYS A 1 291 ? 44.387 -0.657 -19.524 1.00 40.28 291 LYS A CA 1
ATOM 2457 C C . LYS A 1 291 ? 44.007 -0.049 -20.881 1.00 40.28 291 LYS A C 1
ATOM 2459 O O . LYS A 1 291 ? 44.249 -0.597 -21.949 1.00 40.28 291 LYS A O 1
ATOM 2464 N N . TYR A 1 292 ? 43.548 1.199 -20.797 1.00 43.31 292 TYR A N 1
ATOM 2465 C CA . TYR A 1 292 ? 43.550 2.175 -21.884 1.00 43.31 292 TYR A CA 1
ATOM 2466 C C . TYR A 1 292 ? 44.950 2.779 -22.013 1.00 43.31 292 TYR A C 1
ATOM 2468 O O . TYR A 1 292 ? 45.424 3.436 -21.085 1.00 43.31 292 TYR A O 1
ATOM 2476 N N . ASP A 1 293 ? 45.602 2.598 -23.158 1.00 34.91 293 ASP A N 1
ATOM 2477 C CA . ASP A 1 293 ? 46.805 3.358 -23.488 1.00 34.91 293 ASP A CA 1
ATOM 2478 C C . ASP A 1 293 ? 46.451 4.850 -23.671 1.00 34.91 293 ASP A C 1
ATOM 2480 O O . ASP A 1 293 ? 45.554 5.214 -24.431 1.00 34.91 293 ASP A O 1
ATOM 2484 N N . ASN A 1 294 ? 47.164 5.682 -22.902 1.00 38.94 294 ASN A N 1
ATOM 2485 C CA . ASN A 1 294 ? 47.238 7.146 -22.711 1.00 38.94 294 ASN A CA 1
ATOM 2486 C C . ASN A 1 294 ? 46.485 8.172 -23.601 1.00 38.94 294 ASN A C 1
ATOM 2488 O O . ASN A 1 294 ? 46.352 9.317 -23.174 1.00 38.94 294 ASN A O 1
ATOM 2492 N N . ILE A 1 295 ? 45.947 7.850 -24.775 1.00 37.53 295 ILE A N 1
ATOM 2493 C CA . ILE A 1 295 ? 45.238 8.814 -25.643 1.00 37.53 295 ILE A CA 1
ATOM 2494 C C . ILE A 1 295 ? 43.813 9.125 -25.142 1.00 37.53 295 ILE A C 1
ATOM 2496 O O . ILE A 1 295 ? 43.313 10.240 -25.316 1.00 37.53 295 ILE A O 1
ATOM 2500 N N . PHE A 1 296 ? 43.156 8.175 -24.473 1.00 38.03 296 PHE A N 1
ATOM 2501 C CA . PHE A 1 296 ? 41.777 8.347 -23.992 1.00 38.03 296 PHE A CA 1
ATOM 2502 C C . PHE A 1 296 ? 41.664 9.227 -22.733 1.00 38.03 296 PHE A C 1
ATOM 2504 O O . PHE A 1 296 ? 40.706 9.994 -22.604 1.00 38.03 296 PHE A O 1
ATOM 2511 N N . LEU A 1 297 ? 42.659 9.183 -21.838 1.00 38.78 297 LEU A N 1
ATOM 2512 C CA . LEU A 1 297 ? 42.692 9.988 -20.607 1.00 38.78 297 LEU A CA 1
ATOM 2513 C C . LEU A 1 297 ? 42.854 11.486 -20.894 1.00 38.78 297 LEU A C 1
ATOM 2515 O O . LEU A 1 297 ? 42.186 12.315 -20.273 1.00 38.78 297 LEU A O 1
ATOM 2519 N N . GLU A 1 298 ? 43.672 11.842 -21.887 1.00 37.62 298 GLU A N 1
ATOM 2520 C CA . GLU A 1 298 ? 43.856 13.239 -22.290 1.00 37.62 298 GLU A CA 1
ATOM 2521 C C . GLU A 1 298 ? 42.601 13.831 -22.949 1.00 37.62 298 GLU A C 1
ATOM 2523 O O . GLU A 1 298 ? 42.346 15.036 -22.863 1.00 37.62 298 GLU A O 1
ATOM 2528 N N . TYR A 1 299 ? 41.775 12.978 -23.561 1.00 36.78 299 TYR A N 1
ATOM 2529 C CA . TYR A 1 299 ? 40.531 13.384 -24.203 1.00 36.78 299 TYR A CA 1
ATOM 2530 C C . TYR A 1 299 ? 39.373 13.552 -23.211 1.00 36.78 299 TYR A C 1
ATOM 2532 O O . TYR A 1 299 ? 38.647 14.548 -23.276 1.00 36.78 299 TYR A O 1
ATOM 2540 N N . ALA A 1 300 ? 39.237 12.637 -22.245 1.00 38.12 300 ALA A N 1
ATOM 2541 C CA . ALA A 1 300 ? 38.251 12.748 -21.172 1.00 38.12 300 ALA A CA 1
ATOM 2542 C C . ALA A 1 300 ? 38.542 13.948 -20.251 1.00 38.12 300 ALA A C 1
ATOM 2544 O O . ALA A 1 300 ? 37.625 14.660 -19.855 1.00 38.12 300 ALA A O 1
ATOM 2545 N N . ALA A 1 301 ? 39.812 14.248 -19.963 1.00 39.31 301 ALA A N 1
ATOM 2546 C CA . ALA A 1 301 ? 40.179 15.354 -19.077 1.00 39.31 301 ALA A CA 1
ATOM 2547 C C . ALA A 1 301 ? 39.858 16.756 -19.636 1.00 39.31 301 ALA A C 1
ATOM 2549 O O . ALA A 1 301 ? 39.719 17.692 -18.851 1.00 39.31 301 ALA A O 1
ATOM 2550 N N . ARG A 1 302 ? 39.723 16.924 -20.961 1.00 39.47 302 ARG A N 1
ATOM 2551 C CA . ARG A 1 302 ? 39.595 18.252 -21.596 1.00 39.47 302 ARG A CA 1
ATOM 2552 C C . ARG A 1 302 ? 38.165 18.657 -21.981 1.00 39.47 302 ARG A C 1
ATOM 2554 O O . ARG A 1 302 ? 37.947 19.820 -22.304 1.00 39.47 302 ARG A O 1
ATOM 2561 N N . ARG A 1 303 ? 37.182 17.744 -21.948 1.00 34.34 303 ARG A N 1
ATOM 2562 C CA . ARG A 1 303 ? 35.803 18.017 -22.423 1.00 34.34 303 ARG A CA 1
ATOM 2563 C C . ARG A 1 303 ? 34.771 18.280 -21.317 1.00 34.34 303 ARG A C 1
ATOM 2565 O O . ARG A 1 303 ? 33.698 18.799 -21.610 1.00 34.34 303 ARG A O 1
ATOM 2572 N N . PHE A 1 304 ? 35.086 17.987 -20.055 1.00 37.84 304 PHE A N 1
ATOM 2573 C CA . PHE A 1 304 ? 34.170 18.184 -18.924 1.00 37.84 304 PHE A CA 1
ATOM 2574 C C . PHE A 1 304 ? 34.432 19.508 -18.194 1.00 37.84 304 PHE A C 1
ATOM 2576 O O . PHE A 1 304 ? 34.927 19.533 -17.072 1.00 37.84 304 PHE A O 1
ATOM 2583 N N . HIS A 1 305 ? 34.059 20.622 -18.828 1.00 30.95 305 HIS A N 1
ATOM 2584 C CA . HIS A 1 305 ? 33.963 21.934 -18.171 1.00 30.95 305 HIS A CA 1
ATOM 2585 C C . HIS A 1 305 ? 32.530 22.308 -17.746 1.00 30.95 305 HIS A C 1
ATOM 2587 O O . HIS A 1 305 ? 32.246 23.477 -17.500 1.00 30.95 305 HIS A O 1
ATOM 2593 N N . PHE A 1 306 ? 31.632 21.331 -17.575 1.00 28.19 306 PHE A N 1
ATOM 2594 C CA . PHE A 1 306 ? 30.338 21.553 -16.924 1.00 28.19 306 PHE A CA 1
ATOM 2595 C C . PHE A 1 306 ? 30.295 20.877 -15.551 1.00 28.19 306 PHE A C 1
ATOM 2597 O O . PHE A 1 306 ? 30.379 19.659 -15.424 1.00 28.19 306 PHE A O 1
ATOM 2604 N N . ARG A 1 307 ? 30.195 21.718 -14.514 1.00 35.00 307 ARG A N 1
ATOM 2605 C CA . ARG A 1 307 ? 29.991 21.343 -13.111 1.00 35.00 307 ARG A CA 1
ATOM 2606 C C . ARG A 1 307 ? 28.700 20.534 -12.971 1.00 35.00 307 ARG A C 1
ATOM 2608 O O . ARG A 1 307 ? 27.623 21.072 -13.209 1.00 35.00 307 ARG A O 1
ATOM 2615 N N . GLY A 1 308 ? 28.810 19.298 -12.498 1.00 30.19 308 GLY A N 1
ATOM 2616 C CA . GLY A 1 308 ? 27.670 18.547 -11.983 1.00 30.19 308 GLY A CA 1
ATOM 2617 C C . GLY A 1 308 ? 27.918 17.044 -11.897 1.00 30.19 308 GLY A C 1
ATOM 2618 O O . GLY A 1 308 ? 27.651 16.334 -12.853 1.00 30.19 308 GLY A O 1
ATOM 2619 N N . TRP A 1 309 ? 28.366 16.589 -10.723 1.00 27.72 309 TRP A N 1
ATOM 2620 C CA . TRP A 1 309 ? 28.127 15.240 -10.186 1.00 27.72 309 TRP A CA 1
ATOM 2621 C C . TRP A 1 309 ? 28.641 14.034 -10.986 1.00 27.72 309 TRP A C 1
ATOM 2623 O O . TRP A 1 309 ? 27.844 13.211 -11.409 1.00 27.72 309 TRP A O 1
ATOM 2633 N N . TYR A 1 310 ? 29.960 13.848 -11.081 1.00 30.34 310 TYR A N 1
ATOM 2634 C CA . TYR A 1 310 ? 30.531 12.502 -11.234 1.00 30.34 310 TYR A CA 1
ATOM 2635 C C . TYR A 1 310 ? 31.827 12.396 -10.430 1.00 30.34 310 TYR A C 1
ATOM 2637 O O . TYR A 1 310 ? 32.743 13.201 -10.606 1.00 30.34 310 TYR A O 1
ATOM 2645 N N . TYR A 1 311 ? 31.888 11.408 -9.536 1.00 31.86 311 TYR A N 1
ATOM 2646 C CA . TYR A 1 311 ? 33.135 10.970 -8.918 1.00 31.86 311 TYR A CA 1
ATOM 2647 C C . TYR A 1 311 ? 34.046 10.434 -10.027 1.00 31.86 311 TYR A C 1
ATOM 2649 O O . TYR A 1 311 ? 33.680 9.514 -10.759 1.00 31.86 311 TYR A O 1
ATOM 2657 N N . ARG A 1 312 ? 35.222 11.046 -10.179 1.00 34.94 312 ARG A N 1
ATOM 2658 C CA . ARG A 1 312 ? 36.321 10.483 -10.962 1.00 34.94 312 ARG A CA 1
ATOM 2659 C C . ARG A 1 312 ? 36.922 9.362 -10.117 1.00 34.94 312 ARG A C 1
ATOM 2661 O O . ARG A 1 312 ? 37.714 9.640 -9.226 1.00 34.94 312 ARG A O 1
ATOM 2668 N N . ASP A 1 313 ? 36.500 8.133 -10.374 1.00 39.31 313 ASP A N 1
ATOM 2669 C CA . ASP A 1 313 ? 37.260 6.951 -9.976 1.00 39.31 313 ASP A CA 1
ATOM 2670 C C . ASP A 1 313 ? 38.298 6.693 -11.078 1.00 39.31 313 ASP A C 1
ATOM 2672 O O . ASP A 1 313 ? 37.951 6.633 -12.260 1.00 39.31 313 ASP A O 1
ATOM 2676 N N . ASP A 1 314 ? 39.577 6.576 -10.719 1.00 43.78 314 ASP A N 1
ATOM 2677 C CA . ASP A 1 314 ? 40.706 6.492 -11.665 1.00 43.78 314 ASP A CA 1
ATOM 2678 C C . ASP A 1 314 ? 40.751 5.178 -12.486 1.00 43.78 314 ASP A C 1
ATOM 2680 O O . ASP A 1 314 ? 41.658 4.973 -13.289 1.00 43.78 314 ASP A O 1
ATOM 2684 N N . ASN A 1 315 ? 39.740 4.311 -12.360 1.00 44.38 315 ASN A N 1
ATOM 2685 C CA . ASN A 1 315 ? 39.614 3.036 -13.068 1.00 44.38 315 ASN A CA 1
ATOM 2686 C C . ASN A 1 315 ? 38.299 2.950 -13.864 1.00 44.38 315 ASN A C 1
ATOM 2688 O O . ASN A 1 315 ? 37.401 2.172 -13.541 1.00 44.38 315 ASN A O 1
ATOM 2692 N N . PHE A 1 316 ? 38.177 3.717 -14.948 1.00 44.28 316 PHE A N 1
ATOM 2693 C CA . PHE A 1 316 ? 37.113 3.491 -15.932 1.00 44.28 316 PHE A CA 1
ATOM 2694 C C . PHE A 1 316 ? 37.441 2.257 -16.788 1.00 44.28 316 PHE A C 1
ATOM 2696 O O . PHE A 1 316 ? 38.012 2.375 -17.869 1.00 44.28 316 PHE A O 1
ATOM 2703 N N . SER A 1 317 ? 37.072 1.059 -16.331 1.00 43.00 317 SER A N 1
ATOM 2704 C CA . SER A 1 317 ? 36.994 -0.114 -17.207 1.00 43.00 317 SER A CA 1
ATOM 2705 C C . SER A 1 317 ? 35.661 -0.085 -17.968 1.00 43.00 317 SER A C 1
ATOM 2707 O O . SER A 1 317 ? 34.580 -0.180 -17.382 1.00 43.00 317 SER A O 1
ATOM 2709 N N . ILE A 1 318 ? 35.698 0.082 -19.298 1.00 43.56 318 ILE A N 1
ATOM 2710 C CA . ILE A 1 318 ? 34.499 -0.125 -20.126 1.00 43.56 318 ILE A CA 1
ATOM 2711 C C . ILE A 1 318 ? 34.176 -1.618 -20.085 1.00 43.56 318 ILE A C 1
ATOM 2713 O O . ILE A 1 318 ? 34.961 -2.456 -20.531 1.00 43.56 318 ILE A O 1
ATOM 2717 N N . LYS A 1 319 ? 33.008 -1.946 -19.535 1.00 44.78 319 LYS A N 1
ATOM 2718 C CA . LYS A 1 319 ? 32.468 -3.305 -19.530 1.00 44.78 319 LYS A CA 1
ATOM 2719 C C . LYS A 1 319 ? 31.702 -3.522 -20.827 1.00 44.78 319 LYS A C 1
ATOM 2721 O O . LYS A 1 319 ? 30.615 -2.974 -21.002 1.00 44.78 319 LYS A O 1
ATOM 2726 N N . ILE A 1 320 ? 32.270 -4.312 -21.733 1.00 51.19 320 ILE A N 1
ATOM 2727 C CA . ILE A 1 320 ? 31.613 -4.699 -22.985 1.00 51.19 320 ILE A CA 1
ATOM 2728 C C . ILE A 1 320 ? 30.912 -6.043 -22.764 1.00 51.19 320 ILE A C 1
ATOM 2730 O O . ILE A 1 320 ? 31.472 -6.964 -22.169 1.00 51.19 320 ILE A O 1
ATOM 2734 N N . ASN A 1 321 ? 29.660 -6.151 -23.213 1.00 62.00 321 ASN A N 1
ATOM 2735 C CA . ASN A 1 321 ? 28.919 -7.408 -23.170 1.00 62.00 321 ASN A CA 1
ATOM 2736 C C . ASN A 1 321 ? 29.540 -8.396 -24.173 1.00 62.00 321 ASN A C 1
ATOM 2738 O O . ASN A 1 321 ? 29.565 -8.120 -25.375 1.00 62.00 321 ASN A O 1
ATOM 2742 N N . LYS A 1 322 ? 30.035 -9.539 -23.681 1.00 69.00 322 LYS A N 1
ATOM 2743 C CA . LYS A 1 322 ? 30.693 -10.550 -24.515 1.00 69.00 322 LYS A CA 1
ATOM 2744 C C . LYS A 1 322 ? 29.796 -11.090 -25.621 1.00 69.00 322 LYS A C 1
ATOM 2746 O O . LYS A 1 322 ? 30.231 -11.156 -26.762 1.00 69.00 322 LYS A O 1
ATOM 2751 N N . ASP A 1 323 ? 28.546 -11.407 -25.304 1.00 70.06 323 ASP A N 1
ATOM 2752 C CA . ASP A 1 323 ? 27.606 -11.983 -26.268 1.00 70.06 323 ASP A CA 1
ATOM 2753 C C . ASP A 1 323 ? 27.312 -11.016 -27.422 1.00 70.06 323 ASP A C 1
ATOM 2755 O O . ASP A 1 323 ? 27.114 -11.433 -28.563 1.00 70.06 323 ASP A O 1
ATOM 2759 N N . PHE A 1 324 ? 27.289 -9.715 -27.131 1.00 68.69 324 PHE A N 1
ATOM 2760 C CA . PHE A 1 324 ? 27.105 -8.681 -28.141 1.00 68.69 324 PHE A CA 1
ATOM 2761 C C . PHE A 1 324 ? 28.367 -8.468 -28.993 1.00 68.69 324 PHE A C 1
ATOM 2763 O O . PHE A 1 324 ? 28.266 -8.349 -30.212 1.00 68.69 324 PHE A O 1
ATOM 2770 N N . ASN A 1 325 ? 29.556 -8.492 -28.383 1.00 71.12 325 ASN A N 1
ATOM 2771 C CA . ASN A 1 325 ? 30.832 -8.456 -29.105 1.00 71.12 325 ASN A CA 1
ATOM 2772 C C . ASN A 1 325 ? 30.994 -9.664 -30.046 1.00 71.12 325 ASN A C 1
ATOM 2774 O O . ASN A 1 325 ? 31.342 -9.506 -31.216 1.00 71.12 325 ASN A O 1
ATOM 2778 N N . ASP A 1 326 ? 30.681 -10.862 -29.552 1.00 76.19 326 ASP A N 1
ATOM 2779 C CA . ASP A 1 326 ? 30.725 -12.098 -30.332 1.00 76.19 326 ASP A CA 1
ATOM 2780 C C . ASP A 1 326 ? 29.728 -12.026 -31.501 1.00 76.19 326 ASP A C 1
ATOM 2782 O O . ASP A 1 326 ? 30.093 -12.334 -32.638 1.00 76.19 326 ASP A O 1
ATOM 2786 N N . PHE A 1 327 ? 28.514 -11.514 -31.259 1.00 76.94 327 PHE A N 1
ATOM 2787 C CA . PHE A 1 327 ? 27.531 -11.244 -32.310 1.00 76.94 327 PHE A CA 1
ATOM 2788 C C . PHE A 1 327 ? 28.075 -10.278 -33.365 1.00 76.94 327 PHE A C 1
ATOM 2790 O O . PHE A 1 327 ? 28.048 -10.620 -34.542 1.00 76.94 327 PHE A O 1
ATOM 2797 N N . LEU A 1 328 ? 28.630 -9.123 -32.986 1.00 72.88 328 LEU A N 1
ATOM 2798 C CA . LEU A 1 328 ? 29.200 -8.167 -33.944 1.00 72.88 328 LEU A CA 1
ATOM 2799 C C . LEU A 1 328 ? 30.328 -8.766 -34.791 1.00 72.88 328 LEU A C 1
ATOM 2801 O O . LEU A 1 328 ? 30.393 -8.502 -35.988 1.00 72.88 328 LEU A O 1
ATOM 2805 N N . SER A 1 329 ? 31.192 -9.588 -34.191 1.00 75.56 329 SER A N 1
ATOM 2806 C CA . SER A 1 329 ? 32.328 -10.199 -34.893 1.00 75.56 329 SER A CA 1
ATOM 2807 C C . SER A 1 329 ? 31.922 -11.228 -35.957 1.00 75.56 329 SER A C 1
ATOM 2809 O O . SER A 1 329 ? 32.680 -11.479 -36.892 1.00 75.56 329 SER A O 1
ATOM 2811 N N . GLN A 1 330 ? 30.730 -11.819 -35.822 1.00 79.50 330 GLN A N 1
ATOM 2812 C CA . GLN A 1 330 ? 30.242 -12.913 -36.670 1.00 79.50 330 GLN A CA 1
ATOM 2813 C C . GLN A 1 330 ? 29.060 -12.510 -37.560 1.00 79.50 330 GLN A C 1
ATOM 2815 O O . GLN A 1 330 ? 28.730 -13.239 -38.494 1.00 79.50 330 GLN A O 1
ATOM 2820 N N . SER A 1 331 ? 28.413 -11.377 -37.282 1.00 82.38 331 SER A N 1
ATOM 2821 C CA . SER A 1 331 ? 27.163 -10.990 -37.939 1.00 82.38 331 SER A CA 1
ATOM 2822 C C . SER A 1 331 ? 27.390 -10.294 -39.273 1.00 82.38 331 SER A C 1
ATOM 2824 O O . SER A 1 331 ? 28.144 -9.328 -39.393 1.00 82.38 331 SER A O 1
ATOM 2826 N N . SER A 1 332 ? 26.648 -10.738 -40.280 1.00 89.44 332 SER A N 1
ATOM 2827 C CA . SER A 1 332 ? 26.486 -10.038 -41.547 1.00 89.44 332 SER A CA 1
ATOM 2828 C C . SER A 1 332 ? 25.474 -8.889 -41.428 1.00 89.44 332 SER A C 1
ATOM 2830 O O . SER A 1 332 ? 24.676 -8.816 -40.492 1.00 89.44 332 SER A O 1
ATOM 2832 N N . GLN A 1 333 ? 25.439 -8.007 -42.431 1.00 87.19 333 GLN A N 1
ATOM 2833 C CA . GLN A 1 333 ? 24.394 -6.981 -42.540 1.00 87.19 333 GLN A CA 1
ATOM 2834 C C . GLN A 1 333 ? 22.982 -7.606 -42.536 1.00 87.19 333 GLN A C 1
ATOM 2836 O O . GLN A 1 333 ? 22.053 -7.036 -41.967 1.00 87.19 333 GLN A O 1
ATOM 2841 N N . ALA A 1 334 ? 22.812 -8.801 -43.112 1.00 91.50 334 ALA A N 1
ATOM 2842 C CA . ALA A 1 334 ? 21.533 -9.509 -43.104 1.00 91.50 334 ALA A CA 1
ATOM 2843 C C . ALA A 1 334 ? 21.109 -9.946 -41.688 1.00 91.50 334 ALA A C 1
ATOM 2845 O O . ALA A 1 334 ? 19.927 -9.854 -41.357 1.00 91.50 334 ALA A O 1
ATOM 2846 N N . ASP A 1 335 ? 22.060 -10.343 -40.839 1.00 90.81 335 ASP A N 1
ATOM 2847 C CA . ASP A 1 335 ? 21.788 -10.756 -39.455 1.00 90.81 335 ASP A CA 1
ATOM 2848 C C . ASP A 1 335 ? 21.349 -9.564 -38.593 1.00 90.81 335 ASP A C 1
ATOM 2850 O O . ASP A 1 335 ? 20.393 -9.660 -37.818 1.00 90.81 335 ASP A O 1
ATOM 2854 N N . VAL A 1 336 ? 21.978 -8.397 -38.786 1.00 87.75 336 VAL A N 1
ATOM 2855 C CA . VAL A 1 336 ? 21.566 -7.148 -38.122 1.00 87.75 336 VAL A CA 1
ATOM 2856 C C . VAL A 1 336 ? 20.179 -6.705 -38.598 1.00 87.75 336 VAL A C 1
ATOM 2858 O O . VAL A 1 336 ? 19.342 -6.317 -37.783 1.00 87.75 336 VAL A O 1
ATOM 2861 N N . LEU A 1 337 ? 19.879 -6.824 -39.897 1.00 92.50 337 LEU A N 1
ATOM 2862 C CA . LEU A 1 337 ? 18.538 -6.542 -40.418 1.00 92.50 337 LEU A CA 1
ATOM 2863 C C . LEU A 1 337 ? 17.490 -7.481 -39.806 1.00 92.50 337 LEU A C 1
ATOM 2865 O O . LEU A 1 337 ? 16.406 -7.043 -39.422 1.00 92.50 337 LEU A O 1
ATOM 2869 N N . GLN A 1 338 ? 17.808 -8.771 -39.680 1.00 94.88 338 GLN A N 1
ATOM 2870 C CA . GLN A 1 338 ? 16.923 -9.749 -39.052 1.00 94.88 338 GLN A CA 1
ATOM 2871 C C . GLN A 1 338 ? 16.662 -9.413 -37.577 1.00 94.88 338 GLN A C 1
ATOM 2873 O O . GLN A 1 338 ? 15.518 -9.522 -37.125 1.00 94.88 338 GLN A O 1
ATOM 2878 N N . LEU A 1 339 ? 17.690 -8.978 -36.843 1.00 92.38 339 LEU A N 1
ATOM 2879 C CA . LEU A 1 339 ? 17.582 -8.498 -35.466 1.00 92.38 339 LEU A CA 1
ATOM 2880 C C . LEU A 1 339 ? 16.669 -7.266 -35.365 1.00 92.38 339 LEU A C 1
ATOM 2882 O O . LEU A 1 339 ? 15.743 -7.266 -34.555 1.00 92.38 339 LEU A O 1
ATOM 2886 N N . LEU A 1 340 ? 16.871 -6.253 -36.211 1.00 92.75 340 LEU A N 1
ATOM 2887 C CA . LEU A 1 340 ? 16.040 -5.046 -36.226 1.00 92.75 340 LEU A CA 1
ATOM 2888 C C . LEU A 1 340 ? 14.583 -5.352 -36.610 1.00 92.75 340 LEU A C 1
ATOM 2890 O O . LEU A 1 340 ? 13.658 -4.858 -35.972 1.00 92.75 340 LEU A O 1
ATOM 2894 N N . ASN A 1 341 ? 14.350 -6.250 -37.569 1.00 95.50 341 ASN A N 1
ATOM 2895 C CA . ASN A 1 341 ? 13.002 -6.713 -37.920 1.00 95.50 341 ASN A CA 1
ATOM 2896 C C . ASN A 1 341 ? 12.360 -7.540 -36.794 1.00 95.50 341 ASN A C 1
ATOM 2898 O O . ASN A 1 341 ? 11.137 -7.587 -36.642 1.00 95.50 341 ASN A O 1
ATOM 2902 N N . LYS A 1 342 ? 13.162 -8.260 -36.002 1.00 95.69 342 LYS A N 1
ATOM 2903 C CA . LYS A 1 342 ? 12.681 -8.940 -34.793 1.00 95.69 342 LYS A CA 1
ATOM 2904 C C . LYS A 1 342 ? 12.279 -7.920 -33.725 1.00 95.69 342 LYS A C 1
ATOM 2906 O O . LYS A 1 342 ? 11.231 -8.090 -33.109 1.00 95.69 342 LYS A O 1
ATOM 2911 N N . TYR A 1 343 ? 13.063 -6.860 -33.560 1.00 94.06 343 TYR A N 1
ATOM 2912 C CA . TYR A 1 343 ? 12.749 -5.748 -32.672 1.00 94.06 343 TYR A CA 1
ATOM 2913 C C . TYR A 1 343 ? 11.459 -5.024 -33.086 1.00 94.06 343 TYR A C 1
ATOM 2915 O O . TYR A 1 343 ? 10.565 -4.854 -32.267 1.00 94.06 343 TYR A O 1
ATOM 2923 N N . GLU A 1 344 ? 11.276 -4.713 -34.368 1.00 95.06 344 GLU A N 1
ATOM 2924 C CA . GLU A 1 344 ? 10.044 -4.098 -34.877 1.00 95.06 344 GLU A CA 1
ATOM 2925 C C . GLU A 1 344 ? 8.801 -4.974 -34.630 1.00 95.06 344 GLU A C 1
ATOM 2927 O O . GLU A 1 344 ? 7.758 -4.500 -34.174 1.00 95.06 344 GLU A O 1
ATOM 2932 N N . ARG A 1 345 ? 8.915 -6.291 -34.853 1.00 95.38 345 ARG A N 1
ATOM 2933 C CA . ARG A 1 345 ? 7.843 -7.248 -34.526 1.00 95.38 345 ARG A CA 1
ATOM 2934 C C . ARG A 1 345 ? 7.511 -7.267 -33.034 1.00 95.38 345 ARG A C 1
ATOM 2936 O O . ARG A 1 345 ? 6.339 -7.398 -32.689 1.00 95.38 345 ARG A O 1
ATOM 2943 N N . LEU A 1 346 ? 8.512 -7.123 -32.166 1.00 93.50 346 LEU A N 1
ATOM 2944 C CA . LEU A 1 346 ? 8.319 -7.004 -30.720 1.00 93.50 346 LEU A CA 1
ATOM 2945 C C . LEU A 1 346 ? 7.544 -5.726 -30.381 1.00 93.50 346 LEU A C 1
ATOM 2947 O O . LEU A 1 346 ? 6.570 -5.799 -29.632 1.00 93.50 346 LEU A O 1
ATOM 2951 N N . LEU A 1 347 ? 7.927 -4.583 -30.957 1.00 93.19 347 LEU A N 1
ATOM 2952 C CA . LEU A 1 347 ? 7.232 -3.311 -30.737 1.00 93.19 347 LEU A CA 1
ATOM 2953 C C . LEU A 1 347 ? 5.765 -3.385 -31.190 1.00 93.19 347 LEU A C 1
ATOM 2955 O O . LEU A 1 347 ? 4.874 -2.994 -30.438 1.00 93.19 347 LEU A O 1
ATOM 2959 N N . ASN A 1 348 ? 5.506 -3.973 -32.364 1.00 93.69 348 ASN A N 1
ATOM 2960 C CA . ASN A 1 348 ? 4.151 -4.225 -32.864 1.00 93.69 348 ASN A CA 1
ATOM 2961 C C . ASN A 1 348 ? 3.339 -5.121 -31.928 1.00 93.69 348 ASN A C 1
ATOM 2963 O O . ASN A 1 348 ? 2.192 -4.806 -31.613 1.00 93.69 348 ASN A O 1
ATOM 2967 N N . ARG A 1 349 ? 3.932 -6.233 -31.478 1.00 91.69 349 ARG A N 1
ATOM 2968 C CA . ARG A 1 349 ? 3.268 -7.195 -30.594 1.00 91.69 349 ARG A CA 1
ATOM 2969 C C . ARG A 1 349 ? 2.789 -6.534 -29.308 1.00 91.69 349 ARG A C 1
ATOM 2971 O O . ARG A 1 349 ? 1.663 -6.768 -28.902 1.00 91.69 349 ARG A O 1
ATOM 2978 N N . HIS A 1 350 ? 3.618 -5.690 -28.701 1.00 90.75 350 HIS A N 1
ATOM 2979 C CA . HIS A 1 350 ? 3.281 -5.009 -27.449 1.00 90.75 350 HIS A CA 1
ATOM 2980 C C . HIS A 1 350 ? 2.588 -3.665 -27.649 1.00 90.75 350 HIS A C 1
ATOM 2982 O O . HIS A 1 350 ? 2.464 -2.920 -26.683 1.00 90.75 350 HIS A O 1
ATOM 2988 N N . GLN A 1 351 ? 2.151 -3.335 -28.870 1.00 92.62 351 GLN A N 1
ATOM 2989 C CA . GLN A 1 351 ? 1.498 -2.063 -29.206 1.00 92.62 351 GLN A CA 1
ATOM 2990 C C . GLN A 1 351 ? 2.295 -0.837 -28.733 1.00 92.62 351 GLN A C 1
ATOM 2992 O O . GLN A 1 351 ? 1.721 0.145 -28.255 1.00 92.62 351 GLN A O 1
ATOM 2997 N N . ILE A 1 352 ? 3.624 -0.917 -28.814 1.00 90.81 352 ILE A N 1
ATOM 2998 C CA . ILE A 1 352 ? 4.513 0.186 -28.457 1.00 90.81 352 ILE A CA 1
ATOM 2999 C C . ILE A 1 352 ? 4.494 1.186 -29.608 1.00 90.81 352 ILE A C 1
ATOM 3001 O O . ILE A 1 352 ? 4.575 0.797 -30.769 1.00 90.81 352 ILE A O 1
ATOM 3005 N N . GLY A 1 353 ? 4.369 2.476 -29.306 1.00 90.38 353 GLY A N 1
ATOM 3006 C CA . GLY A 1 353 ? 4.475 3.520 -30.320 1.00 90.38 353 GLY A CA 1
ATOM 3007 C C . GLY A 1 353 ? 5.888 3.561 -30.897 1.00 90.38 353 GLY A C 1
ATOM 3008 O O . GLY A 1 353 ? 6.857 3.706 -30.158 1.00 90.38 353 GLY A O 1
ATOM 3009 N N . TYR A 1 354 ? 6.026 3.435 -32.211 1.00 93.12 354 TYR A N 1
ATOM 3010 C CA . TYR A 1 354 ? 7.311 3.612 -32.877 1.00 93.12 354 TYR A CA 1
ATOM 3011 C C . TYR A 1 354 ? 7.114 4.072 -34.314 1.00 93.12 354 TYR A C 1
ATOM 3013 O O . TYR A 1 354 ? 6.036 3.956 -34.897 1.00 93.12 354 TYR A O 1
ATOM 3021 N N . SER A 1 355 ? 8.193 4.571 -34.894 1.00 92.25 355 SER A N 1
ATOM 3022 C CA . SER A 1 355 ? 8.301 4.773 -36.322 1.00 92.25 355 SER A CA 1
ATOM 3023 C C . SER A 1 355 ? 9.741 4.506 -36.712 1.00 92.25 355 SER A C 1
ATOM 3025 O O . SER A 1 355 ? 10.604 5.345 -36.458 1.00 92.25 355 SER A O 1
ATOM 3027 N N . LEU A 1 356 ? 9.988 3.326 -37.278 1.00 91.00 356 LEU A N 1
ATOM 3028 C CA . LEU A 1 356 ? 11.303 2.817 -37.659 1.00 91.00 356 LEU A CA 1
ATOM 3029 C C . LEU A 1 356 ? 11.265 2.380 -39.123 1.00 91.00 356 LEU A C 1
ATOM 3031 O O . LEU A 1 356 ? 10.278 1.808 -39.573 1.00 91.00 356 LEU A O 1
ATOM 3035 N N . ASN A 1 357 ? 12.358 2.609 -39.845 1.00 92.44 357 ASN A N 1
ATOM 3036 C CA . ASN A 1 357 ? 12.636 1.938 -41.109 1.00 92.44 357 ASN A CA 1
ATOM 3037 C C . ASN A 1 357 ? 13.975 1.217 -40.952 1.00 92.44 357 ASN A C 1
ATOM 3039 O O . ASN A 1 357 ? 15.042 1.810 -41.105 1.00 92.44 357 ASN A O 1
ATOM 3043 N N . THR A 1 358 ? 13.914 -0.060 -40.584 1.00 91.50 358 THR A N 1
ATOM 3044 C CA . THR A 1 358 ? 15.089 -0.871 -40.235 1.00 91.50 358 THR A CA 1
ATOM 3045 C C . THR A 1 358 ? 16.098 -0.950 -41.380 1.00 91.50 358 THR A C 1
ATOM 3047 O O . THR A 1 358 ? 17.303 -0.913 -41.137 1.00 91.50 358 THR A O 1
ATOM 3050 N N . SER A 1 359 ? 15.615 -0.988 -42.627 1.00 91.56 359 SER A N 1
ATOM 3051 C CA . SER A 1 359 ? 16.458 -1.025 -43.824 1.00 91.56 359 SER A CA 1
ATOM 3052 C C . SER A 1 359 ? 17.232 0.277 -44.044 1.00 91.56 359 SER A C 1
ATOM 3054 O O . SER A 1 359 ? 18.435 0.228 -44.284 1.00 91.56 359 SER A O 1
ATOM 3056 N N . GLU A 1 360 ? 16.578 1.430 -43.889 1.00 89.69 360 GLU A N 1
ATOM 3057 C CA . GLU A 1 360 ? 17.193 2.752 -44.056 1.00 89.69 360 GLU A CA 1
ATOM 3058 C C . GLU A 1 360 ? 18.136 3.089 -42.893 1.00 89.69 360 GLU A C 1
ATOM 3060 O O . GLU A 1 360 ? 19.214 3.629 -43.125 1.00 89.69 360 GLU A O 1
ATOM 3065 N N . ILE A 1 361 ? 17.790 2.702 -41.656 1.00 86.56 361 ILE A N 1
ATOM 3066 C CA . ILE A 1 361 ? 18.694 2.810 -40.497 1.00 86.56 361 ILE A CA 1
ATOM 3067 C C . ILE A 1 361 ? 19.964 2.004 -40.756 1.00 86.56 361 ILE A C 1
ATOM 3069 O O . ILE A 1 361 ? 21.067 2.527 -40.625 1.00 86.56 361 ILE A O 1
ATOM 3073 N N . LEU A 1 362 ? 19.821 0.736 -41.143 1.00 87.31 362 LEU A N 1
ATOM 3074 C CA . LEU A 1 362 ? 20.962 -0.140 -41.364 1.00 87.31 362 LEU A CA 1
ATOM 3075 C C . LEU A 1 362 ? 21.835 0.338 -42.526 1.00 87.31 362 LEU A C 1
ATOM 3077 O O . LEU A 1 362 ? 23.058 0.341 -42.409 1.00 87.31 362 LEU A O 1
ATOM 3081 N N . ASP A 1 363 ? 21.218 0.756 -43.630 1.00 87.62 363 ASP A N 1
ATOM 3082 C CA . ASP A 1 363 ? 21.920 1.328 -44.776 1.00 87.62 363 ASP A CA 1
ATOM 3083 C C . ASP A 1 363 ? 22.699 2.590 -44.378 1.00 87.62 363 ASP A C 1
ATOM 3085 O O . ASP A 1 363 ? 23.877 2.714 -44.713 1.00 87.62 363 ASP A O 1
ATOM 3089 N N . TYR A 1 364 ? 22.100 3.468 -43.567 1.00 82.12 364 TYR A N 1
ATOM 3090 C CA . TYR A 1 364 ? 22.767 4.650 -43.025 1.00 82.12 364 TYR A CA 1
ATOM 3091 C C . TYR A 1 364 ? 23.974 4.290 -42.143 1.00 82.12 364 TYR A C 1
ATOM 3093 O O . TYR A 1 364 ? 25.075 4.799 -42.378 1.00 82.12 364 TYR A O 1
ATOM 3101 N N . VAL A 1 365 ? 23.800 3.374 -41.175 1.00 78.00 365 VAL A N 1
ATOM 3102 C CA . VAL A 1 365 ? 24.876 2.885 -40.285 1.00 78.00 365 VAL A CA 1
ATOM 3103 C C . VAL A 1 365 ? 26.045 2.341 -41.115 1.00 78.00 365 VAL A C 1
ATOM 3105 O O . VAL A 1 365 ? 27.212 2.608 -40.825 1.00 78.00 365 VAL A O 1
ATOM 3108 N N . TRP A 1 366 ? 25.738 1.568 -42.162 1.00 80.50 366 TRP A N 1
ATOM 3109 C CA . TRP A 1 366 ? 26.737 0.827 -42.928 1.00 80.50 366 TRP A CA 1
ATOM 3110 C C . TRP A 1 366 ? 27.429 1.660 -44.009 1.00 80.50 366 TRP A C 1
ATOM 3112 O O . TRP A 1 366 ? 28.620 1.460 -44.254 1.00 80.50 366 TRP A O 1
ATOM 3122 N N . LYS A 1 367 ? 26.722 2.603 -44.644 1.00 82.25 367 LYS A N 1
ATOM 3123 C CA . LYS A 1 367 ? 27.290 3.515 -45.651 1.00 82.25 367 LYS A CA 1
ATOM 3124 C C . LYS A 1 367 ? 28.166 4.599 -45.031 1.00 82.25 367 LYS A C 1
ATOM 3126 O O . LYS A 1 367 ? 29.148 5.006 -45.645 1.00 82.25 367 LYS A O 1
ATOM 3131 N N . ARG A 1 368 ? 27.845 5.068 -43.819 1.00 71.12 368 ARG A N 1
ATOM 3132 C CA . ARG A 1 368 ? 28.536 6.200 -43.176 1.00 71.12 368 ARG A CA 1
ATOM 3133 C C . ARG A 1 368 ? 29.537 5.810 -42.091 1.00 71.12 368 ARG A C 1
ATOM 3135 O O . ARG A 1 368 ? 29.861 6.646 -41.251 1.00 71.12 368 ARG A O 1
ATOM 3142 N N . LYS A 1 369 ? 30.119 4.607 -42.155 1.00 64.06 369 LYS A N 1
ATOM 3143 C CA . LYS A 1 369 ? 31.114 4.099 -41.181 1.00 64.06 369 LYS A CA 1
ATOM 3144 C C . LYS A 1 369 ? 32.207 5.103 -40.778 1.00 64.06 369 LYS A C 1
ATOM 3146 O O . LYS A 1 369 ? 32.679 5.044 -39.650 1.00 64.06 369 LYS A O 1
ATOM 3151 N N . HIS A 1 370 ? 32.584 6.028 -41.666 1.00 55.94 370 HIS A N 1
ATOM 3152 C CA . HIS A 1 370 ? 33.695 6.959 -41.453 1.00 55.94 370 HIS A CA 1
ATOM 3153 C C . HIS A 1 370 ? 33.303 8.409 -41.095 1.00 55.94 370 HIS A C 1
ATOM 3155 O O . HIS A 1 370 ? 34.162 9.141 -40.622 1.00 55.94 370 HIS A O 1
ATOM 3161 N N . ASN A 1 371 ? 32.042 8.835 -41.283 1.00 57.84 371 ASN A N 1
ATOM 3162 C CA . ASN A 1 371 ? 31.622 10.250 -41.187 1.00 57.84 371 ASN A CA 1
ATOM 3163 C C . ASN A 1 371 ? 30.252 10.429 -40.498 1.00 57.84 371 ASN A C 1
ATOM 3165 O O . ASN A 1 371 ? 29.411 11.209 -40.947 1.00 57.84 371 ASN A O 1
ATOM 3169 N N . MET A 1 372 ? 29.990 9.694 -39.416 1.00 56.28 372 MET A N 1
ATOM 3170 C CA . MET A 1 372 ? 28.786 9.932 -38.618 1.00 56.28 372 MET A CA 1
ATOM 3171 C C . MET A 1 372 ? 28.981 11.165 -37.728 1.00 56.28 372 MET A C 1
ATOM 3173 O O . MET A 1 372 ? 29.782 11.160 -36.792 1.00 56.28 372 MET A O 1
ATOM 3177 N N . ASN A 1 373 ? 28.230 12.231 -38.009 1.00 57.59 373 ASN A N 1
ATOM 3178 C CA . ASN A 1 373 ? 27.858 13.162 -36.952 1.00 57.59 373 ASN A CA 1
ATOM 3179 C C . ASN A 1 373 ? 26.856 12.417 -36.066 1.00 57.59 373 ASN A C 1
ATOM 3181 O O . ASN A 1 373 ? 25.843 11.926 -36.554 1.00 57.59 373 ASN A O 1
ATOM 3185 N N . PHE A 1 374 ? 27.193 12.260 -34.785 1.00 57.72 374 PHE A N 1
ATOM 3186 C CA . PHE A 1 374 ? 26.504 11.400 -33.811 1.00 57.72 374 PHE A CA 1
ATOM 3187 C C . PHE A 1 374 ? 25.188 11.998 -33.311 1.00 57.72 374 PHE A C 1
ATOM 3189 O O . PHE A 1 374 ? 24.843 11.930 -32.132 1.00 57.72 374 PHE A O 1
ATOM 3196 N N . SER A 1 375 ? 24.463 12.640 -34.214 1.00 65.00 375 SER A N 1
ATOM 3197 C CA . SER A 1 375 ? 23.119 13.084 -33.945 1.00 65.00 375 SER A CA 1
ATOM 3198 C C . SER A 1 375 ? 22.216 11.861 -33.789 1.00 65.00 375 SER A C 1
ATOM 3200 O O . SER A 1 375 ? 22.309 10.927 -34.586 1.00 65.00 375 SER A O 1
ATOM 3202 N N . PRO A 1 376 ? 21.368 11.820 -32.751 1.00 70.38 376 PRO A N 1
ATOM 3203 C CA . PRO A 1 376 ? 20.462 10.703 -32.562 1.00 70.38 376 PRO A CA 1
ATOM 3204 C C . PRO A 1 376 ? 19.484 10.634 -33.733 1.00 70.38 376 PRO A C 1
ATOM 3206 O O . PRO A 1 376 ? 18.709 11.561 -33.969 1.00 70.38 376 PRO A O 1
ATOM 3209 N N . ILE A 1 377 ? 19.527 9.520 -34.456 1.00 78.94 377 ILE A N 1
ATOM 3210 C CA . ILE A 1 377 ? 18.627 9.235 -35.577 1.00 78.94 377 ILE A CA 1
ATOM 3211 C C . ILE A 1 377 ? 17.313 8.659 -35.044 1.00 78.94 377 ILE A C 1
ATOM 3213 O O . ILE A 1 377 ? 16.256 8.859 -35.640 1.00 78.94 377 ILE A O 1
ATOM 3217 N N . VAL A 1 378 ? 17.372 7.971 -33.898 1.00 82.62 378 VAL A N 1
ATOM 3218 C CA . VAL A 1 378 ? 16.222 7.387 -33.207 1.00 82.62 378 VAL A CA 1
ATOM 3219 C C . VAL A 1 378 ? 16.075 8.067 -31.848 1.00 82.62 378 VAL A C 1
ATOM 3221 O O . VAL A 1 378 ? 16.974 7.992 -31.021 1.00 82.62 378 VAL A O 1
ATOM 3224 N N . GLY A 1 379 ? 14.961 8.740 -31.576 1.00 79.94 379 GLY A N 1
ATOM 3225 C CA . GLY A 1 379 ? 14.719 9.325 -30.253 1.00 79.94 379 GLY A CA 1
ATOM 3226 C C . GLY A 1 379 ? 13.858 8.443 -29.357 1.00 79.94 379 GLY A C 1
ATOM 3227 O O . GLY A 1 379 ? 13.145 7.553 -29.818 1.00 79.94 379 GLY A O 1
ATOM 3228 N N . GLN A 1 380 ? 13.939 8.730 -28.057 1.00 74.00 380 GLN A N 1
ATOM 3229 C CA . GLN A 1 380 ? 13.304 7.973 -26.967 1.00 74.00 380 GLN A CA 1
ATOM 3230 C C . GLN A 1 380 ? 11.790 8.202 -26.832 1.00 74.00 380 GLN A C 1
ATOM 3232 O O . GLN A 1 380 ? 11.087 7.473 -26.138 1.00 74.00 380 GLN A O 1
ATOM 3237 N N . SER A 1 381 ? 11.277 9.252 -27.457 1.00 72.69 381 SER A N 1
ATOM 3238 C CA . SER A 1 381 ? 9.848 9.507 -27.595 1.00 72.69 381 SER A CA 1
ATOM 3239 C C . SER A 1 381 ? 9.650 10.466 -28.753 1.00 72.69 381 SER A C 1
ATOM 3241 O O . SER A 1 381 ? 10.571 11.205 -29.122 1.00 72.69 381 SER A O 1
ATOM 3243 N N . SER A 1 382 ? 8.448 10.472 -29.318 1.00 67.31 382 SER A N 1
ATOM 3244 C CA . SER A 1 382 ? 8.043 11.596 -30.139 1.00 67.31 382 SER A CA 1
ATOM 3245 C C . SER A 1 382 ? 7.138 12.500 -29.319 1.00 67.31 382 SER A C 1
ATOM 3247 O O . SER A 1 382 ? 5.973 12.185 -29.080 1.00 67.31 382 SER A O 1
ATOM 3249 N N . ASN A 1 383 ? 7.645 13.674 -28.931 1.00 61.41 383 ASN A N 1
ATOM 3250 C CA . ASN A 1 383 ? 6.787 14.716 -28.358 1.00 61.41 383 ASN A CA 1
ATOM 3251 C C . ASN A 1 383 ? 5.678 15.120 -29.350 1.00 61.41 383 ASN A C 1
ATOM 3253 O O . ASN A 1 383 ? 4.646 15.656 -28.944 1.00 61.41 383 ASN A O 1
ATOM 3257 N N . ASN A 1 384 ? 5.877 14.853 -30.647 1.00 74.12 384 ASN A N 1
ATOM 3258 C CA . ASN A 1 384 ? 4.884 15.051 -31.687 1.00 74.12 384 ASN A CA 1
ATOM 3259 C C . ASN A 1 384 ? 5.098 14.072 -32.866 1.00 74.12 384 ASN A C 1
ATOM 3261 O O . ASN A 1 384 ? 5.795 14.423 -33.819 1.00 74.12 384 ASN A O 1
ATOM 3265 N N . PRO A 1 385 ? 4.486 12.869 -32.866 1.00 77.12 385 PRO A N 1
ATOM 3266 C CA . PRO A 1 385 ? 4.678 11.886 -33.943 1.00 77.12 385 PRO A CA 1
ATOM 3267 C C . PRO A 1 385 ? 4.236 12.412 -35.312 1.00 77.12 385 PRO A C 1
ATOM 3269 O O . PRO A 1 385 ? 4.813 12.037 -36.330 1.00 77.12 385 PRO A O 1
ATOM 3272 N N . LYS A 1 386 ? 3.287 13.360 -35.339 1.00 79.62 386 LYS A N 1
ATOM 3273 C CA . LYS A 1 386 ? 2.912 14.068 -36.570 1.00 79.62 386 LYS A CA 1
ATOM 3274 C C . LYS A 1 386 ? 4.047 14.940 -37.099 1.00 79.62 386 LYS A C 1
ATOM 3276 O O . LYS A 1 386 ? 4.172 15.079 -38.305 1.00 79.62 386 LYS A O 1
ATOM 3281 N N . GLN A 1 387 ? 4.868 15.526 -36.227 1.00 79.19 387 GLN A N 1
ATOM 3282 C CA . GLN A 1 387 ? 6.027 16.309 -36.656 1.00 79.19 387 GLN A CA 1
ATOM 3283 C C . GLN A 1 387 ? 7.068 15.420 -37.332 1.00 79.19 387 GLN A C 1
ATOM 3285 O O . GLN A 1 387 ? 7.576 15.799 -38.376 1.00 79.19 387 GLN A O 1
ATOM 3290 N N . VAL A 1 388 ? 7.310 14.215 -36.806 1.00 83.38 388 VAL A N 1
ATOM 3291 C CA . VAL A 1 388 ? 8.213 13.245 -37.446 1.00 83.38 388 VAL A CA 1
ATOM 3292 C C . VAL A 1 388 ? 7.707 12.873 -38.846 1.00 83.38 388 VAL A C 1
ATOM 3294 O O . VAL A 1 388 ? 8.486 12.847 -39.794 1.00 83.38 388 VAL A O 1
ATOM 3297 N N . GLU A 1 389 ? 6.400 12.645 -39.018 1.00 84.00 389 GLU A N 1
ATOM 3298 C CA . GLU A 1 389 ? 5.810 12.423 -40.350 1.00 84.00 389 GLU A CA 1
ATOM 3299 C C . GLU A 1 389 ? 5.946 13.642 -41.275 1.00 84.00 389 GLU A C 1
ATOM 3301 O O . GLU A 1 389 ? 6.275 13.482 -42.452 1.00 84.00 389 GLU A O 1
ATOM 3306 N N . LEU A 1 390 ? 5.719 14.855 -40.760 1.00 84.31 390 LEU A N 1
ATOM 3307 C CA . LEU A 1 390 ? 5.861 16.097 -41.525 1.00 84.31 390 LEU A CA 1
ATOM 3308 C C . LEU A 1 390 ? 7.308 16.340 -41.957 1.00 84.31 390 LEU A C 1
ATOM 3310 O O . LEU A 1 390 ? 7.537 16.724 -43.102 1.00 84.31 390 LEU A O 1
ATOM 3314 N N . ASP A 1 391 ? 8.276 16.084 -41.081 1.00 83.38 391 ASP A N 1
ATOM 3315 C CA . ASP A 1 391 ? 9.696 16.218 -41.392 1.00 83.38 391 ASP A CA 1
ATOM 3316 C C . ASP A 1 391 ? 10.096 15.189 -42.458 1.00 83.38 391 ASP A C 1
ATOM 3318 O O . ASP A 1 391 ? 10.735 15.541 -43.451 1.00 83.38 391 ASP A O 1
ATOM 3322 N N . ARG A 1 392 ? 9.609 13.945 -42.364 1.00 86.75 392 ARG A N 1
ATOM 3323 C CA . ARG A 1 392 ? 9.824 12.943 -43.421 1.00 86.75 392 ARG A CA 1
ATOM 3324 C C . ARG A 1 392 ? 9.237 13.357 -44.760 1.00 86.75 392 ARG A C 1
ATOM 3326 O O . ARG A 1 392 ? 9.909 13.231 -45.781 1.00 86.75 392 ARG A O 1
ATOM 3333 N N . ALA A 1 393 ? 8.019 13.893 -44.763 1.00 87.94 393 ALA A N 1
ATOM 3334 C CA . ALA A 1 393 ? 7.394 14.412 -45.974 1.00 87.94 393 ALA A CA 1
ATOM 3335 C C . ALA A 1 393 ? 8.152 15.627 -46.544 1.00 87.94 393 ALA A C 1
ATOM 3337 O O . ALA A 1 393 ? 8.239 15.778 -47.761 1.00 87.94 393 ALA A O 1
ATOM 3338 N N . ARG A 1 394 ? 8.717 16.478 -45.677 1.00 88.19 394 ARG A N 1
ATOM 3339 C CA . ARG A 1 394 ? 9.453 17.692 -46.054 1.00 88.19 394 ARG A CA 1
ATOM 3340 C C . ARG A 1 394 ? 10.817 17.390 -46.670 1.00 88.19 394 ARG A C 1
ATOM 3342 O O . ARG A 1 394 ? 11.171 18.015 -47.665 1.00 88.19 394 ARG A O 1
ATOM 3349 N N . PHE A 1 395 ? 11.589 16.485 -46.072 1.00 87.69 395 PHE A N 1
ATOM 3350 C CA . PHE A 1 395 ? 12.972 16.215 -46.485 1.00 87.69 395 PHE A CA 1
ATOM 3351 C C . PHE A 1 395 ? 13.094 15.023 -47.445 1.00 87.69 395 PHE A C 1
ATOM 3353 O O . PHE A 1 395 ? 14.083 14.913 -48.173 1.00 87.69 395 PHE A O 1
ATOM 3360 N N . GLY A 1 396 ? 12.089 14.145 -47.488 1.00 88.56 396 GLY A N 1
ATOM 3361 C CA . GLY A 1 396 ? 11.991 13.007 -48.404 1.00 88.56 396 GLY A CA 1
ATOM 3362 C C . GLY A 1 396 ? 12.870 11.808 -48.035 1.00 88.56 396 GLY A C 1
ATOM 3363 O O . GLY A 1 396 ? 12.432 10.674 -48.204 1.00 88.56 396 GLY A O 1
ATOM 3364 N N . ASN A 1 397 ? 14.083 12.035 -47.524 1.00 89.06 397 ASN A N 1
ATOM 3365 C CA . ASN A 1 397 ? 14.999 10.988 -47.065 1.00 89.06 397 ASN A CA 1
ATOM 3366 C C . ASN A 1 397 ? 15.873 11.464 -45.887 1.00 89.06 397 ASN A C 1
ATOM 3368 O O . ASN A 1 397 ? 16.021 12.669 -45.653 1.00 89.06 397 ASN A O 1
ATOM 3372 N N . LEU A 1 398 ? 16.464 10.503 -45.168 1.00 86.19 398 LEU A N 1
ATOM 3373 C CA . LEU A 1 398 ? 17.321 10.767 -44.011 1.00 86.19 398 LEU A CA 1
ATOM 3374 C C . LEU A 1 398 ? 18.570 11.598 -44.359 1.00 86.19 398 LEU A C 1
ATOM 3376 O O . LEU A 1 398 ? 19.008 12.412 -43.552 1.00 86.19 398 LEU A O 1
ATOM 3380 N N . GLU A 1 399 ? 19.142 11.437 -45.557 1.00 84.62 399 GLU A N 1
ATOM 3381 C CA . GLU A 1 399 ? 20.355 12.167 -45.956 1.00 84.62 399 GLU A CA 1
ATOM 3382 C C . GLU A 1 399 ? 20.118 13.675 -46.071 1.00 84.62 399 GLU A C 1
ATOM 3384 O O . GLU A 1 399 ? 20.934 14.463 -45.593 1.00 84.62 399 GLU A O 1
ATOM 3389 N N . ASN A 1 400 ? 18.991 14.073 -46.662 1.00 86.94 400 ASN A N 1
ATOM 3390 C CA . ASN A 1 400 ? 18.579 15.469 -46.784 1.00 86.94 400 ASN A CA 1
ATOM 3391 C C . ASN A 1 400 ? 18.273 16.079 -45.416 1.00 86.94 400 ASN A C 1
ATOM 3393 O O . ASN A 1 400 ? 18.604 17.239 -45.172 1.00 86.94 400 ASN A O 1
ATOM 3397 N N . TYR A 1 401 ? 17.652 15.298 -44.531 1.00 85.81 401 TYR A N 1
ATOM 3398 C CA . TYR A 1 401 ? 17.364 15.717 -43.165 1.00 85.81 401 TYR A CA 1
ATOM 3399 C C . TYR A 1 401 ? 18.652 15.960 -42.367 1.00 85.81 401 TYR A C 1
ATOM 3401 O O . TYR A 1 401 ? 18.814 17.028 -41.788 1.00 85.81 401 TYR A O 1
ATOM 3409 N N . GLU A 1 402 ? 19.612 15.033 -42.412 1.00 81.38 402 GLU A N 1
ATOM 3410 C CA . GLU A 1 402 ? 20.923 15.185 -41.760 1.00 81.38 402 GLU A CA 1
ATOM 3411 C C . GLU A 1 402 ? 21.746 16.338 -42.361 1.00 81.38 402 GLU A C 1
ATOM 3413 O O . GLU A 1 402 ? 22.421 17.075 -41.641 1.00 81.38 402 GLU A O 1
ATOM 3418 N N . ALA A 1 403 ? 21.681 16.537 -43.683 1.00 84.25 403 ALA A N 1
ATOM 3419 C CA . ALA A 1 403 ? 22.337 17.664 -44.342 1.00 84.25 403 ALA A CA 1
ATOM 3420 C C . ALA A 1 403 ? 21.751 19.007 -43.881 1.00 84.25 403 ALA A C 1
ATOM 3422 O O . ALA A 1 403 ? 22.510 19.927 -43.582 1.00 84.25 403 ALA A O 1
ATOM 3423 N N . TYR A 1 404 ? 20.423 19.102 -43.774 1.00 84.44 404 TYR A N 1
ATOM 3424 C CA . TYR A 1 404 ? 19.737 20.275 -43.230 1.00 84.44 404 TYR A CA 1
ATOM 3425 C C . TYR A 1 404 ? 20.121 20.517 -41.766 1.00 84.44 404 TYR A C 1
ATOM 3427 O O . TYR A 1 404 ? 20.585 21.602 -41.430 1.00 84.44 404 TYR A O 1
ATOM 3435 N N . LYS A 1 405 ? 20.032 19.475 -40.935 1.00 79.81 405 LYS A N 1
ATOM 3436 C CA . LYS A 1 405 ? 20.425 19.479 -39.522 1.00 79.81 405 LYS A CA 1
ATOM 3437 C C . LYS A 1 405 ? 21.850 19.977 -39.303 1.00 79.81 405 LYS A C 1
ATOM 3439 O O . LYS A 1 405 ? 22.110 20.767 -38.407 1.00 79.81 405 LYS A O 1
ATOM 3444 N N . SER A 1 406 ? 22.791 19.564 -40.154 1.00 77.31 406 SER A N 1
ATOM 3445 C CA . SER A 1 406 ? 24.187 20.012 -40.060 1.00 77.31 406 SER A CA 1
ATOM 3446 C C . SER A 1 406 ? 24.392 21.512 -40.325 1.00 77.31 406 SER A C 1
ATOM 3448 O O . SER A 1 406 ? 25.462 22.035 -40.020 1.00 77.31 406 SER A O 1
ATOM 3450 N N . GLN A 1 407 ? 23.397 22.191 -40.904 1.00 82.31 407 GLN A N 1
ATOM 3451 C CA . GLN A 1 407 ? 23.439 23.613 -41.255 1.00 82.31 407 GLN A CA 1
ATOM 3452 C C . GLN A 1 407 ? 22.665 24.498 -40.269 1.00 82.31 407 GLN A C 1
ATOM 3454 O O . GLN A 1 407 ? 22.786 25.721 -40.348 1.00 82.31 407 GLN A O 1
ATOM 3459 N N . THR A 1 408 ? 21.867 23.919 -39.366 1.00 78.38 408 THR A N 1
ATOM 3460 C CA . THR A 1 408 ? 20.987 24.665 -38.460 1.00 78.38 408 THR A CA 1
ATOM 3461 C C . THR A 1 408 ? 21.363 24.439 -37.000 1.00 78.38 408 THR A C 1
ATOM 3463 O O . THR A 1 408 ? 21.302 23.321 -36.508 1.00 78.38 408 THR A O 1
ATOM 3466 N N . ASP A 1 409 ? 21.677 25.516 -36.276 1.00 69.50 409 ASP A N 1
ATOM 3467 C CA . ASP A 1 409 ? 21.983 25.480 -34.834 1.00 69.50 409 ASP A CA 1
ATOM 3468 C C . ASP A 1 409 ? 20.729 25.341 -33.937 1.00 69.50 409 ASP A C 1
ATOM 3470 O O . ASP A 1 409 ? 20.814 25.485 -32.715 1.00 69.50 409 ASP A O 1
ATOM 3474 N N . ASP A 1 410 ? 19.542 25.097 -34.504 1.00 63.59 410 ASP A N 1
ATOM 3475 C CA . ASP A 1 410 ? 18.286 25.106 -33.748 1.00 63.59 410 ASP A CA 1
ATOM 3476 C C . ASP A 1 410 ? 18.124 23.840 -32.883 1.00 63.59 410 ASP A C 1
ATOM 3478 O O . ASP A 1 410 ? 17.928 22.725 -33.353 1.00 63.59 410 ASP A O 1
ATOM 3482 N N . VAL A 1 411 ? 18.172 24.036 -31.564 1.00 53.69 411 VAL A N 1
ATOM 3483 C CA . VAL A 1 411 ? 18.382 23.021 -30.508 1.00 53.69 411 VAL A CA 1
ATOM 3484 C C . VAL A 1 411 ? 17.170 22.094 -30.237 1.00 53.69 411 VAL A C 1
ATOM 3486 O O . VAL A 1 411 ? 17.191 21.300 -29.299 1.00 53.69 411 VAL A O 1
ATOM 3489 N N . TYR A 1 412 ? 16.105 22.125 -31.044 1.00 57.53 412 TYR A N 1
ATOM 3490 C CA . TYR A 1 412 ? 14.857 21.377 -30.775 1.00 57.53 412 TYR A CA 1
ATOM 3491 C C . TYR A 1 412 ? 14.495 20.343 -31.841 1.00 57.53 412 TYR A C 1
ATOM 3493 O O . TYR A 1 412 ? 13.332 20.185 -32.217 1.00 57.53 412 TYR A O 1
ATOM 3501 N N . GLU A 1 413 ? 15.483 19.611 -32.334 1.00 62.03 413 GLU A N 1
ATOM 3502 C CA . GLU A 1 413 ? 15.236 18.677 -33.422 1.00 62.03 413 GLU A CA 1
ATOM 3503 C C . GLU A 1 413 ? 14.625 17.359 -32.945 1.00 62.03 413 GLU A C 1
ATOM 3505 O O . GLU A 1 413 ? 15.208 16.602 -32.163 1.00 62.03 413 GLU A O 1
ATOM 3510 N N . GLN A 1 414 ? 13.421 17.093 -33.452 1.00 69.94 414 GLN A N 1
ATOM 3511 C CA . GLN A 1 414 ? 12.770 15.794 -33.351 1.00 69.94 414 GLN A CA 1
ATOM 3512 C C . GLN A 1 414 ? 13.611 14.752 -34.090 1.00 69.94 414 GLN A C 1
ATOM 3514 O O . GLN A 1 414 ? 14.133 15.054 -35.156 1.00 69.94 414 GLN A O 1
ATOM 3519 N N . PRO A 1 415 ? 13.736 13.530 -33.570 1.00 80.94 415 PRO A N 1
ATOM 3520 C CA . PRO A 1 415 ? 14.503 12.487 -34.234 1.00 80.94 415 PRO A CA 1
ATOM 3521 C C . PRO A 1 415 ? 13.816 12.038 -35.538 1.00 80.94 415 PRO A C 1
ATOM 3523 O O . PRO A 1 415 ? 12.587 12.068 -35.648 1.00 80.94 415 PRO A O 1
ATOM 3526 N N . TRP A 1 416 ? 14.592 11.564 -36.517 1.00 87.00 416 TRP A N 1
ATOM 3527 C CA . TRP A 1 416 ? 14.034 11.061 -37.780 1.00 87.00 416 TRP A CA 1
ATOM 3528 C C . TRP A 1 416 ? 13.190 9.792 -37.582 1.00 87.00 416 TRP A C 1
ATOM 3530 O O . TRP A 1 416 ? 12.157 9.602 -38.229 1.00 87.00 416 TRP A O 1
ATOM 3540 N N . TYR A 1 417 ? 13.593 8.939 -36.642 1.00 89.88 417 TYR A N 1
ATOM 3541 C CA . TYR A 1 417 ? 12.841 7.794 -36.141 1.00 89.88 417 TYR A CA 1
ATOM 3542 C C . TYR A 1 417 ? 12.576 7.934 -34.647 1.00 89.88 417 TYR A C 1
ATOM 3544 O O . TYR A 1 417 ? 13.270 8.653 -33.937 1.00 89.88 417 TYR A O 1
ATOM 3552 N N . PHE A 1 418 ? 11.598 7.207 -34.125 1.00 89.38 418 PHE A N 1
ATOM 3553 C CA . PHE A 1 418 ? 11.389 7.166 -32.682 1.00 89.38 418 PHE A CA 1
ATOM 3554 C C . PHE A 1 418 ? 10.902 5.800 -32.237 1.00 89.38 418 PHE A C 1
ATOM 3556 O O . PHE A 1 418 ? 10.274 5.060 -32.999 1.00 89.38 418 PHE A O 1
ATOM 3563 N N . VAL A 1 419 ? 11.162 5.507 -30.973 1.00 88.75 419 VAL A N 1
ATOM 3564 C CA . VAL A 1 419 ? 10.534 4.421 -30.230 1.00 88.75 419 VAL A CA 1
ATOM 3565 C C . VAL A 1 419 ? 10.106 5.001 -28.895 1.00 88.75 419 VAL A C 1
ATOM 3567 O O . VAL A 1 419 ? 10.903 5.675 -28.259 1.00 88.75 419 VAL A O 1
ATOM 3570 N N . GLU A 1 420 ? 8.873 4.752 -28.465 1.00 87.50 420 GLU A N 1
ATOM 3571 C CA . GLU A 1 420 ? 8.365 5.170 -27.156 1.00 87.50 420 GLU A CA 1
ATOM 3572 C C . GLU A 1 420 ? 9.016 4.335 -26.039 1.00 87.50 420 GLU A C 1
ATOM 3574 O O . GLU A 1 420 ? 8.423 3.385 -25.517 1.00 87.50 420 GLU A O 1
ATOM 3579 N N . THR A 1 421 ? 10.253 4.668 -25.658 1.00 82.19 421 THR A N 1
ATOM 3580 C CA . THR A 1 421 ? 11.024 3.894 -24.669 1.00 82.19 421 THR A CA 1
ATOM 3581 C C . THR A 1 421 ? 10.356 3.898 -23.301 1.00 82.19 421 THR A C 1
ATOM 3583 O O . THR A 1 421 ? 10.403 2.889 -22.606 1.00 82.19 421 THR A O 1
ATOM 3586 N N . GLY A 1 422 ? 9.631 4.964 -22.949 1.00 81.38 422 GLY A N 1
ATOM 3587 C CA . GLY A 1 422 ? 8.825 5.003 -21.727 1.00 81.38 422 GLY A CA 1
ATOM 3588 C C . GLY A 1 422 ? 7.741 3.918 -21.688 1.00 81.38 422 GLY A C 1
ATOM 3589 O O . GLY A 1 422 ? 7.473 3.353 -20.628 1.00 81.38 422 GLY A O 1
ATOM 3590 N N . GLN A 1 423 ? 7.155 3.556 -22.839 1.00 88.75 423 GLN A N 1
ATOM 3591 C CA . GLN A 1 423 ? 6.181 2.460 -22.888 1.00 88.75 423 GLN A CA 1
ATOM 3592 C C . GLN A 1 423 ? 6.845 1.098 -22.690 1.00 88.75 423 GLN A C 1
ATOM 3594 O O . GLN A 1 423 ? 6.306 0.200 -22.038 1.00 88.75 423 GLN A O 1
ATOM 3599 N N . LEU A 1 424 ? 8.049 0.958 -23.234 1.00 83.00 424 LEU A N 1
ATOM 3600 C CA . LEU A 1 424 ? 8.856 -0.237 -23.100 1.00 83.00 424 LEU A CA 1
ATOM 3601 C C . LEU A 1 424 ? 9.339 -0.438 -21.651 1.00 83.00 424 LEU A C 1
ATOM 3603 O O . LEU A 1 424 ? 9.184 -1.522 -21.088 1.00 83.00 424 LEU A O 1
ATOM 3607 N N . GLU A 1 425 ? 9.844 0.618 -21.010 1.00 81.25 425 GLU A N 1
ATOM 3608 C CA . GLU A 1 425 ? 10.188 0.642 -19.581 1.00 81.25 425 GLU A CA 1
ATOM 3609 C C . GLU A 1 425 ? 8.998 0.251 -18.713 1.00 81.25 425 GLU A C 1
ATOM 3611 O O . GLU A 1 425 ? 9.122 -0.563 -17.793 1.00 81.25 425 GLU A O 1
ATOM 3616 N N . GLN A 1 426 ? 7.821 0.787 -19.029 1.00 84.75 426 GLN A N 1
ATOM 3617 C CA . GLN A 1 426 ? 6.607 0.506 -18.285 1.00 84.75 426 GLN A CA 1
ATOM 3618 C C . GLN A 1 426 ? 6.162 -0.956 -18.434 1.00 84.75 426 GLN A C 1
ATOM 3620 O O . GLN A 1 426 ? 5.813 -1.584 -17.426 1.00 84.75 426 GLN A O 1
ATOM 3625 N N . LEU A 1 427 ? 6.238 -1.515 -19.648 1.00 87.25 427 LEU A N 1
ATOM 3626 C CA . LEU A 1 427 ? 5.982 -2.931 -19.928 1.00 87.25 427 LEU A CA 1
ATOM 3627 C C . LEU A 1 427 ? 6.886 -3.835 -19.085 1.00 87.25 427 LEU A C 1
ATOM 3629 O O . LEU A 1 427 ? 6.398 -4.759 -18.427 1.00 87.25 427 LEU A O 1
ATOM 3633 N N . TYR A 1 428 ? 8.190 -3.554 -19.059 1.00 82.81 428 TYR A N 1
ATOM 3634 C CA . TYR A 1 428 ? 9.153 -4.350 -18.300 1.00 82.81 428 TYR A CA 1
ATOM 3635 C C . TYR A 1 428 ? 8.995 -4.198 -16.797 1.00 82.81 428 TYR A C 1
ATOM 3637 O O . TYR A 1 428 ? 8.969 -5.200 -16.086 1.00 82.81 428 TYR A O 1
ATOM 3645 N N . SER A 1 429 ? 8.830 -2.970 -16.312 1.00 81.19 429 SER A N 1
ATOM 3646 C CA . SER A 1 429 ? 8.624 -2.687 -14.891 1.00 81.19 429 SER A CA 1
ATOM 3647 C C . SER A 1 429 ? 7.396 -3.428 -14.356 1.00 81.19 429 SER A C 1
ATOM 3649 O O . SER A 1 429 ? 7.464 -4.082 -13.314 1.00 81.19 429 SER A O 1
ATOM 3651 N N . ASN A 1 430 ? 6.292 -3.416 -15.107 1.00 87.31 430 ASN A N 1
ATOM 3652 C CA . ASN A 1 430 ? 5.082 -4.156 -14.755 1.00 87.31 430 ASN A CA 1
ATOM 3653 C C . ASN A 1 430 ? 5.281 -5.676 -14.846 1.00 87.31 430 ASN A C 1
ATOM 3655 O O . ASN A 1 430 ? 4.874 -6.409 -13.947 1.00 87.31 430 ASN A O 1
ATOM 3659 N N . SER A 1 431 ? 5.943 -6.165 -15.897 1.00 87.00 431 SER A N 1
ATOM 3660 C CA . SER A 1 431 ? 6.212 -7.600 -16.066 1.00 87.00 431 SER A CA 1
ATOM 3661 C C . SER A 1 431 ? 7.099 -8.152 -14.948 1.00 87.00 431 SER A C 1
ATOM 3663 O O . SER A 1 431 ? 6.809 -9.211 -14.389 1.00 87.00 431 SER A O 1
ATOM 3665 N N . LEU A 1 432 ? 8.132 -7.404 -14.554 1.00 81.00 432 LEU A N 1
ATOM 3666 C CA . LEU A 1 432 ? 9.031 -7.759 -13.461 1.00 81.00 432 LEU A CA 1
ATOM 3667 C C . LEU A 1 432 ? 8.282 -7.823 -12.124 1.00 81.00 432 LEU A C 1
ATOM 3669 O O . LEU A 1 432 ? 8.358 -8.833 -11.431 1.00 81.00 432 LEU A O 1
ATOM 3673 N N . ARG A 1 433 ? 7.489 -6.795 -11.791 1.00 81.31 433 ARG A N 1
ATOM 3674 C CA . ARG A 1 433 ? 6.682 -6.754 -10.553 1.00 81.31 433 ARG A CA 1
ATOM 3675 C C . ARG A 1 433 ? 5.592 -7.825 -10.492 1.00 81.31 433 ARG A C 1
ATOM 3677 O O . ARG A 1 433 ? 5.127 -8.180 -9.400 1.00 81.31 433 ARG A O 1
ATOM 3684 N N . ALA A 1 434 ? 5.145 -8.314 -11.646 1.00 87.94 434 ALA A N 1
ATOM 3685 C CA . ALA A 1 434 ? 4.174 -9.393 -11.731 1.00 87.94 434 ALA A CA 1
ATOM 3686 C C . ALA A 1 434 ? 4.808 -10.770 -11.478 1.00 87.94 434 ALA A C 1
ATOM 3688 O O . ALA A 1 434 ? 4.174 -11.603 -10.825 1.00 87.94 434 ALA A O 1
ATOM 3689 N N . HIS A 1 435 ? 6.034 -11.004 -11.965 1.00 81.94 435 HIS A N 1
ATOM 3690 C CA . HIS A 1 435 ? 6.786 -12.251 -11.750 1.00 81.94 435 HIS A CA 1
ATOM 3691 C C . HIS A 1 435 ? 7.493 -12.313 -10.393 1.00 81.94 435 HIS A C 1
ATOM 3693 O O . HIS A 1 435 ? 7.595 -13.400 -9.829 1.00 81.94 435 HIS A O 1
ATOM 3699 N N . ASP A 1 436 ? 7.895 -11.170 -9.837 1.00 76.56 436 ASP A N 1
ATOM 3700 C CA . ASP A 1 436 ? 8.433 -11.050 -8.479 1.00 76.56 436 ASP A CA 1
ATOM 3701 C C . ASP A 1 436 ? 7.526 -10.152 -7.619 1.00 76.56 436 ASP A C 1
ATOM 3703 O O . ASP A 1 436 ? 7.783 -8.955 -7.435 1.00 76.56 436 ASP A O 1
ATOM 3707 N N . PRO A 1 437 ? 6.380 -10.680 -7.146 1.00 73.38 437 PRO A N 1
ATOM 3708 C CA . PRO A 1 437 ? 5.446 -9.897 -6.365 1.00 73.38 437 PRO A CA 1
ATOM 3709 C C . PRO A 1 437 ? 6.026 -9.640 -4.973 1.00 73.38 437 PRO A C 1
ATOM 3711 O O . PRO A 1 437 ? 5.763 -10.384 -4.027 1.00 73.38 437 PRO A O 1
ATOM 3714 N N . ALA A 1 438 ? 6.742 -8.527 -4.824 1.00 73.38 438 ALA A N 1
ATOM 3715 C CA . ALA A 1 438 ? 7.020 -7.976 -3.510 1.00 73.38 438 ALA A CA 1
ATOM 3716 C C . ALA A 1 438 ? 5.684 -7.778 -2.777 1.00 73.38 438 ALA A C 1
ATOM 3718 O O . ALA A 1 438 ? 4.753 -7.142 -3.292 1.00 73.38 438 ALA A O 1
ATOM 3719 N N . ILE A 1 439 ? 5.572 -8.352 -1.577 1.00 74.44 439 ILE A N 1
ATOM 3720 C CA . ILE A 1 439 ? 4.434 -8.086 -0.700 1.00 74.44 439 ILE A CA 1
ATOM 3721 C C . ILE A 1 439 ? 4.445 -6.584 -0.436 1.00 74.44 439 ILE A C 1
ATOM 3723 O O . ILE A 1 439 ? 5.406 -6.051 0.121 1.00 74.44 439 ILE A O 1
ATOM 3727 N N . ASN A 1 440 ? 3.376 -5.892 -0.836 1.00 81.56 440 ASN A N 1
ATOM 3728 C CA . ASN A 1 440 ? 3.191 -4.495 -0.475 1.00 81.56 440 ASN A CA 1
ATOM 3729 C C . ASN A 1 440 ? 2.811 -4.435 1.009 1.00 81.56 440 ASN A C 1
ATOM 3731 O O . ASN A 1 440 ? 1.633 -4.372 1.373 1.00 81.56 440 ASN A O 1
ATOM 3735 N N . TRP A 1 441 ? 3.833 -4.515 1.862 1.00 81.06 441 TRP A N 1
ATOM 3736 C CA . TRP A 1 441 ? 3.695 -4.486 3.312 1.00 81.06 441 TRP A CA 1
ATOM 3737 C C . TRP A 1 441 ? 2.933 -3.248 3.760 1.00 81.06 441 TRP A C 1
ATOM 3739 O O . TRP A 1 441 ? 2.040 -3.364 4.593 1.00 81.06 441 TRP A O 1
ATOM 3749 N N . MET A 1 442 ? 3.193 -2.094 3.141 1.00 82.81 442 MET A N 1
ATOM 3750 C CA . MET A 1 442 ? 2.494 -0.857 3.471 1.00 82.81 442 MET A CA 1
ATOM 3751 C C . MET A 1 442 ? 0.982 -0.986 3.260 1.00 82.81 442 MET A C 1
ATOM 3753 O O . MET A 1 442 ? 0.210 -0.682 4.165 1.00 82.81 442 MET A O 1
ATOM 3757 N N . ALA A 1 443 ? 0.538 -1.514 2.116 1.00 85.38 443 ALA A N 1
ATOM 3758 C CA . ALA A 1 443 ? -0.885 -1.743 1.865 1.00 85.38 443 ALA A CA 1
ATOM 3759 C C . ALA A 1 443 ? -1.497 -2.752 2.854 1.00 85.38 443 ALA A C 1
ATOM 3761 O O . ALA A 1 443 ? -2.603 -2.539 3.352 1.00 85.38 443 ALA A O 1
ATOM 3762 N N . PHE A 1 444 ? -0.775 -3.830 3.176 1.00 87.44 444 PHE A N 1
ATOM 3763 C CA . PHE A 1 444 ? -1.210 -4.819 4.165 1.00 87.44 444 PHE A CA 1
ATOM 3764 C C . PHE A 1 444 ? -1.402 -4.189 5.552 1.00 87.44 444 PHE A C 1
ATOM 3766 O O . PHE A 1 444 ? -2.459 -4.339 6.165 1.00 87.44 444 PHE A O 1
ATOM 3773 N N . ILE A 1 445 ? -0.417 -3.423 6.008 1.00 86.12 445 ILE A N 1
ATOM 3774 C CA . ILE A 1 445 ? -0.422 -2.703 7.280 1.00 86.12 445 ILE A CA 1
ATOM 3775 C C . ILE A 1 445 ? -1.566 -1.689 7.329 1.00 86.12 445 ILE A C 1
ATOM 3777 O O . ILE A 1 445 ? -2.376 -1.723 8.256 1.00 86.12 445 ILE A O 1
ATOM 3781 N N . VAL A 1 446 ? -1.689 -0.838 6.307 1.00 87.88 446 VAL A N 1
ATOM 3782 C CA . VAL A 1 446 ? -2.777 0.144 6.196 1.00 87.88 446 VAL A CA 1
ATOM 3783 C C . VAL A 1 446 ? -4.138 -0.552 6.252 1.00 87.88 446 VAL A C 1
ATOM 3785 O O . VAL A 1 446 ? -5.042 -0.071 6.932 1.00 87.88 446 VAL A O 1
ATOM 3788 N N . SER A 1 447 ? -4.280 -1.722 5.622 1.00 91.81 447 SER A N 1
ATOM 3789 C CA . SER A 1 447 ? -5.525 -2.495 5.659 1.00 91.81 447 SER A CA 1
ATOM 3790 C C . SER A 1 447 ? -5.889 -2.992 7.064 1.00 91.81 447 SER A C 1
ATOM 3792 O O . SER A 1 447 ? -7.064 -2.990 7.434 1.00 91.81 447 SER A O 1
ATOM 3794 N N . ILE A 1 448 ? -4.892 -3.372 7.868 1.00 91.06 448 ILE A N 1
ATOM 3795 C CA . ILE A 1 448 ? -5.085 -3.807 9.254 1.00 91.06 448 ILE A CA 1
ATOM 3796 C C . ILE A 1 448 ? -5.430 -2.611 10.145 1.00 91.06 448 ILE A C 1
ATOM 3798 O O . ILE A 1 448 ? -6.349 -2.708 10.957 1.00 91.06 448 ILE A O 1
ATOM 3802 N N . PHE A 1 449 ? -4.743 -1.476 9.987 1.00 90.25 449 PHE A N 1
ATOM 3803 C CA . PHE A 1 449 ? -5.054 -0.253 10.734 1.00 90.25 449 PHE A CA 1
ATOM 3804 C C . PHE A 1 449 ? -6.451 0.273 10.411 1.00 90.25 449 PHE A C 1
ATOM 3806 O O . PHE A 1 449 ? -7.196 0.632 11.324 1.00 90.25 449 PHE A O 1
ATOM 3813 N N . PHE A 1 450 ? -6.844 0.247 9.137 1.00 92.31 450 PHE A N 1
ATOM 3814 C CA . PHE A 1 450 ? -8.206 0.559 8.719 1.00 92.31 450 PHE A CA 1
ATOM 3815 C C . PHE A 1 450 ? -9.221 -0.374 9.394 1.00 92.31 450 PHE A C 1
ATOM 3817 O O . PHE A 1 450 ? -10.182 0.091 10.010 1.00 92.31 450 PHE A O 1
ATOM 3824 N N . ALA A 1 451 ? -8.975 -1.687 9.357 1.00 94.56 451 ALA A N 1
ATOM 3825 C CA . ALA A 1 451 ? -9.843 -2.668 9.995 1.00 94.56 451 ALA A CA 1
ATOM 3826 C C . ALA A 1 451 ? -9.947 -2.471 11.513 1.00 94.56 451 ALA A C 1
ATOM 3828 O O . ALA A 1 451 ? -11.039 -2.585 12.068 1.00 94.56 451 ALA A O 1
ATOM 3829 N N . LEU A 1 452 ? -8.837 -2.141 12.179 1.00 92.44 452 LEU A N 1
ATOM 3830 C CA . LEU A 1 452 ? -8.803 -1.834 13.605 1.00 92.44 452 LEU A CA 1
ATOM 3831 C C . LEU A 1 452 ? -9.611 -0.571 13.915 1.00 92.44 452 LEU A C 1
ATOM 3833 O O . LEU A 1 452 ? -10.438 -0.596 14.823 1.00 92.44 452 LEU A O 1
ATOM 3837 N N . GLY A 1 453 ? -9.435 0.500 13.136 1.00 91.25 453 GLY A N 1
ATOM 3838 C CA . GLY A 1 453 ? -10.202 1.739 13.271 1.00 91.25 453 GLY A CA 1
ATOM 3839 C C . GLY A 1 453 ? -11.709 1.502 13.145 1.00 91.25 453 GLY A C 1
ATOM 3840 O O . GLY A 1 453 ? -12.473 1.874 14.037 1.00 91.25 453 GLY A O 1
ATOM 3841 N N . CYS A 1 454 ? -12.146 0.799 12.096 1.00 93.81 454 CYS A N 1
ATOM 3842 C CA . CYS A 1 454 ? -13.552 0.422 11.934 1.00 93.81 454 CYS A CA 1
ATOM 3843 C C . CYS A 1 454 ? -14.039 -0.479 13.076 1.00 93.81 454 CYS A C 1
ATOM 3845 O O . CYS A 1 454 ? -15.103 -0.230 13.646 1.00 93.81 454 CYS A O 1
ATOM 3847 N N . ALA A 1 455 ? -13.260 -1.493 13.461 1.00 95.38 455 ALA A N 1
ATOM 3848 C CA . ALA A 1 455 ? -13.620 -2.394 14.549 1.00 95.38 455 ALA A CA 1
ATOM 3849 C C . ALA A 1 455 ? -13.827 -1.641 15.865 1.00 95.38 455 ALA A C 1
ATOM 3851 O O . ALA A 1 455 ? -14.805 -1.905 16.559 1.00 95.38 455 ALA A O 1
ATOM 3852 N N . LEU A 1 456 ? -12.965 -0.673 16.179 1.00 92.25 456 LEU A N 1
ATOM 3853 C CA . LEU A 1 456 ? -13.069 0.163 17.372 1.00 92.25 456 LEU A CA 1
ATOM 3854 C C . LEU A 1 456 ? -14.322 1.036 17.362 1.00 92.25 456 LEU A C 1
ATOM 3856 O O . LEU A 1 456 ? -15.034 1.080 18.363 1.00 92.25 456 LEU A O 1
ATOM 3860 N N . VAL A 1 457 ? -14.629 1.680 16.233 1.00 91.69 457 VAL A N 1
ATOM 3861 C CA . VAL A 1 457 ? -15.844 2.495 16.089 1.00 91.69 457 VAL A CA 1
ATOM 3862 C C . VAL A 1 457 ? -17.090 1.641 16.334 1.00 91.69 457 VAL A C 1
ATOM 3864 O O . VAL A 1 457 ? -17.926 1.980 17.172 1.00 91.69 457 VAL A O 1
ATOM 3867 N N . PHE A 1 458 ? -17.203 0.490 15.669 1.00 93.00 458 PHE A N 1
ATOM 3868 C CA . PHE A 1 458 ? -18.353 -0.404 15.843 1.00 93.00 458 PHE A CA 1
ATOM 3869 C C . PHE A 1 458 ? -18.404 -1.044 17.232 1.00 93.00 458 PHE A C 1
ATOM 3871 O O . PHE A 1 458 ? -19.484 -1.256 17.782 1.00 93.00 458 PHE A O 1
ATOM 3878 N N . PHE A 1 459 ? -17.254 -1.317 17.839 1.00 92.75 459 PHE A N 1
ATOM 3879 C CA . PHE A 1 459 ? -17.170 -1.804 19.210 1.00 92.75 459 PHE A CA 1
ATOM 3880 C C . PHE A 1 459 ? -17.674 -0.769 20.218 1.00 92.75 459 PHE A C 1
ATOM 3882 O O . PHE A 1 459 ? -18.470 -1.103 21.097 1.00 92.75 459 PHE A O 1
ATOM 3889 N N . LEU A 1 460 ? -17.299 0.498 20.039 1.00 90.94 460 LEU A N 1
ATOM 3890 C CA . LEU A 1 460 ? -17.812 1.612 20.830 1.00 90.94 460 LEU A CA 1
ATOM 3891 C C . LEU A 1 460 ? -19.335 1.754 20.689 1.00 90.94 460 LEU A C 1
ATOM 3893 O O . LEU A 1 460 ? -20.022 1.885 21.700 1.00 90.94 460 LEU A O 1
ATOM 3897 N N . PHE A 1 461 ? -19.890 1.644 19.476 1.00 90.06 461 PHE A N 1
ATOM 3898 C CA . PHE A 1 461 ? -21.348 1.624 19.252 1.00 90.06 461 PHE A CA 1
ATOM 3899 C C . PHE A 1 461 ? -22.046 0.395 19.847 1.00 90.06 461 PHE A C 1
ATOM 3901 O O . PHE A 1 461 ? -23.211 0.476 20.237 1.00 90.06 461 PHE A O 1
ATOM 3908 N N . ALA A 1 462 ? -21.362 -0.747 19.937 1.00 89.94 462 ALA A N 1
ATOM 3909 C CA . ALA A 1 462 ? -21.913 -1.952 20.552 1.00 89.94 462 ALA A CA 1
ATOM 3910 C C . ALA A 1 462 ? -22.045 -1.831 22.079 1.00 89.94 462 ALA A C 1
ATOM 3912 O O . ALA A 1 462 ? -22.963 -2.419 22.654 1.00 89.94 462 ALA A O 1
ATOM 3913 N N . ILE A 1 463 ? -21.144 -1.084 22.723 1.00 88.56 463 ILE A N 1
ATOM 3914 C CA . ILE A 1 463 ? -21.108 -0.893 24.182 1.00 88.56 463 ILE A CA 1
ATOM 3915 C C . ILE A 1 463 ? -21.882 0.360 24.607 1.00 88.56 463 ILE A C 1
ATOM 3917 O O . ILE A 1 463 ? -22.517 0.371 25.661 1.00 88.56 463 ILE A O 1
ATOM 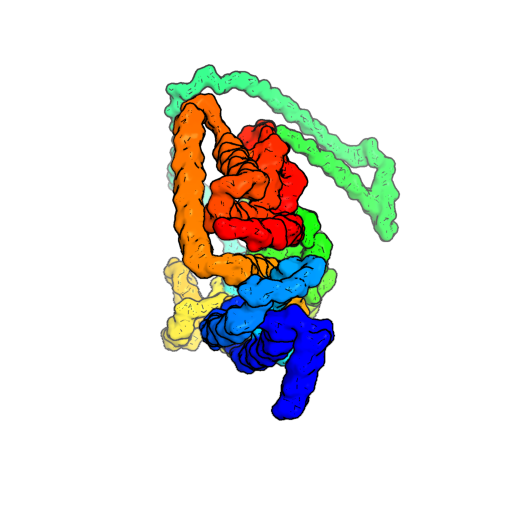3921 N N . GLY A 1 464 ? -21.825 1.420 23.803 1.00 85.06 464 GLY A N 1
ATOM 3922 C CA . GLY A 1 464 ? -22.386 2.727 24.114 1.00 85.06 464 GLY A CA 1
ATOM 3923 C C . GLY A 1 464 ? -23.779 2.980 23.537 1.00 85.06 464 GLY A C 1
ATOM 3924 O O . GLY A 1 464 ? -24.245 2.331 22.603 1.00 85.06 464 GLY A O 1
ATOM 3925 N N . ASN A 1 465 ? -24.447 3.998 24.080 1.00 84.06 465 ASN A N 1
ATOM 3926 C CA . ASN A 1 465 ? -25.574 4.635 23.402 1.00 84.06 465 ASN A CA 1
ATOM 3927 C C . ASN A 1 465 ? -25.015 5.563 22.300 1.00 84.06 465 ASN A C 1
ATOM 3929 O O . ASN A 1 465 ? -24.081 6.311 22.601 1.00 84.06 465 ASN A O 1
ATOM 3933 N N . PRO A 1 466 ? -25.567 5.569 21.069 1.00 83.81 466 PRO A N 1
ATOM 3934 C CA . PRO A 1 466 ? -25.154 6.492 20.009 1.00 83.81 466 PRO A CA 1
ATOM 3935 C C . PRO A 1 466 ? -25.040 7.954 20.463 1.00 83.81 466 PRO A C 1
ATOM 3937 O O . PRO A 1 466 ? -24.079 8.628 20.110 1.00 83.81 466 PRO A O 1
ATOM 3940 N N . ILE A 1 467 ? -25.956 8.421 21.319 1.00 86.94 467 ILE A N 1
ATOM 3941 C CA . ILE A 1 467 ? -25.929 9.789 21.863 1.00 86.94 467 ILE A CA 1
ATOM 3942 C C . ILE A 1 467 ? -24.661 10.025 22.691 1.00 86.94 467 ILE A C 1
ATOM 3944 O O . ILE A 1 467 ? -23.995 11.046 22.536 1.00 86.94 467 ILE A O 1
ATOM 3948 N N . ASN A 1 468 ? -24.278 9.060 23.532 1.00 87.62 468 ASN A N 1
ATOM 3949 C CA . ASN A 1 468 ? -23.069 9.176 24.345 1.00 87.62 468 ASN A CA 1
ATOM 3950 C C . ASN A 1 468 ? -21.813 9.222 23.472 1.00 87.62 468 ASN A C 1
ATOM 3952 O O . ASN A 1 468 ? -20.853 9.879 23.849 1.00 87.62 468 ASN A O 1
ATOM 3956 N N . LEU A 1 469 ? -21.810 8.571 22.307 1.00 87.19 469 LEU A N 1
ATOM 3957 C CA . LEU A 1 469 ? -20.676 8.626 21.383 1.00 87.19 469 LEU A CA 1
ATOM 3958 C C . LEU A 1 469 ? -20.548 9.975 20.680 1.00 87.19 469 LEU A C 1
ATOM 3960 O O . LEU A 1 469 ? -19.433 10.454 20.514 1.00 87.19 469 LEU A O 1
ATOM 3964 N N . ILE A 1 470 ? -21.663 10.626 20.340 1.00 88.44 470 ILE A N 1
ATOM 3965 C CA . ILE A 1 470 ? -21.652 12.002 19.816 1.00 88.44 470 ILE A CA 1
ATOM 3966 C C . ILE A 1 470 ? -21.095 12.965 20.874 1.00 88.44 470 ILE A C 1
ATOM 3968 O O . ILE A 1 470 ? -20.263 13.823 20.570 1.00 88.44 470 ILE A O 1
ATOM 3972 N N . ILE A 1 471 ? -21.495 12.783 22.138 1.00 89.44 471 ILE A N 1
ATOM 3973 C CA . ILE A 1 471 ? -20.961 13.563 23.262 1.00 89.44 471 ILE A CA 1
ATOM 3974 C C . ILE A 1 471 ? -19.466 13.285 23.449 1.00 89.44 471 ILE A C 1
ATOM 3976 O O . ILE A 1 471 ? -18.699 14.223 23.623 1.00 89.44 471 ILE A O 1
ATOM 3980 N N . VAL A 1 472 ? -19.032 12.023 23.369 1.00 90.25 472 VAL A N 1
ATOM 3981 C CA . VAL A 1 472 ? -17.612 11.640 23.450 1.00 90.25 472 VAL A CA 1
ATOM 3982 C C . VAL A 1 472 ? -16.805 12.260 22.316 1.00 90.25 472 VAL A C 1
ATOM 3984 O O . VAL A 1 472 ? -15.730 12.781 22.578 1.00 90.25 472 VAL A O 1
ATOM 3987 N N . ALA A 1 473 ? -17.312 12.255 21.082 1.00 88.06 473 ALA A N 1
ATOM 3988 C CA . ALA A 1 473 ? -16.643 12.892 19.950 1.00 88.06 473 ALA A CA 1
ATOM 3989 C C . ALA A 1 473 ? -16.486 14.404 20.175 1.00 88.06 473 ALA A C 1
ATOM 3991 O O . ALA A 1 473 ? -15.409 14.956 19.964 1.00 88.06 473 ALA A O 1
ATOM 3992 N N . SER A 1 474 ? -17.531 15.055 20.692 1.00 88.56 474 SER A N 1
ATOM 3993 C CA . SER A 1 474 ? -17.511 16.486 21.016 1.00 88.56 474 SER A CA 1
ATOM 3994 C C . SER A 1 474 ? -16.539 16.796 22.162 1.00 88.56 474 SER A C 1
ATOM 3996 O O . SER A 1 474 ? -15.708 17.693 22.049 1.00 88.56 474 SER A O 1
ATOM 3998 N N . ALA A 1 475 ? -16.588 16.016 23.246 1.00 89.44 475 ALA A N 1
ATOM 3999 C CA . ALA A 1 475 ? -15.690 16.148 24.391 1.00 89.44 475 ALA A CA 1
ATOM 4000 C C . ALA A 1 475 ? -14.230 15.866 24.007 1.00 89.44 475 ALA A C 1
ATOM 4002 O O . ALA A 1 475 ? -13.333 16.575 24.450 1.00 89.44 475 ALA A O 1
ATOM 4003 N N . GLY A 1 476 ? -13.996 14.876 23.143 1.00 88.69 476 GLY A N 1
ATOM 4004 C CA . GLY A 1 476 ? -12.688 14.574 22.569 1.00 88.69 476 GLY A CA 1
ATOM 4005 C C . GLY A 1 476 ? -12.160 15.725 21.713 1.00 88.69 476 GLY A C 1
ATOM 4006 O O . GLY A 1 476 ? -11.002 16.096 21.854 1.00 88.69 476 GLY A O 1
ATOM 4007 N N . GLY A 1 477 ? -13.011 16.354 20.897 1.00 87.19 477 GLY A N 1
ATOM 4008 C CA . GLY A 1 477 ? -12.650 17.550 20.130 1.00 87.19 477 GLY A CA 1
ATOM 4009 C C . GLY A 1 477 ? -12.247 18.726 21.023 1.00 87.19 477 GLY A C 1
ATOM 4010 O O . GLY A 1 477 ? -11.183 19.310 20.827 1.00 87.19 477 GLY A O 1
ATOM 4011 N N . VAL A 1 478 ? -13.036 19.023 22.063 1.00 90.75 478 VAL A N 1
ATOM 4012 C CA . VAL A 1 478 ? -12.682 20.040 23.072 1.00 90.75 478 VAL A CA 1
ATOM 4013 C C . VAL A 1 478 ? -11.359 19.690 23.754 1.00 90.75 478 VAL A C 1
ATOM 4015 O O . VAL A 1 478 ? -10.512 20.559 23.940 1.00 90.75 478 VAL A O 1
ATOM 4018 N N . PHE A 1 479 ? -11.143 18.416 24.078 1.00 87.69 479 PHE A N 1
ATOM 4019 C CA . PHE A 1 479 ? -9.909 17.945 24.698 1.00 87.69 479 PHE A CA 1
ATOM 4020 C C . PHE A 1 479 ? -8.676 18.134 23.801 1.00 87.69 479 PHE A C 1
ATOM 4022 O O . PHE A 1 479 ? -7.612 18.518 24.291 1.00 87.69 479 PHE A O 1
ATOM 4029 N N . VAL A 1 480 ? -8.814 17.909 22.491 1.00 89.56 480 VAL A N 1
ATOM 4030 C CA . VAL A 1 480 ? -7.760 18.177 21.501 1.00 89.56 480 VAL A CA 1
ATOM 4031 C C . VAL A 1 480 ? -7.471 19.675 21.415 1.00 89.56 480 VAL A C 1
ATOM 4033 O O . VAL A 1 480 ? -6.308 20.062 21.459 1.00 89.56 480 VAL A O 1
ATOM 4036 N N . ILE A 1 481 ? -8.501 20.525 21.368 1.00 91.75 481 ILE A N 1
ATOM 4037 C CA . ILE A 1 481 ? -8.330 21.988 21.342 1.00 91.75 481 ILE A CA 1
ATOM 4038 C C . ILE A 1 481 ? -7.615 22.475 22.607 1.00 91.75 481 ILE A C 1
ATOM 4040 O O . ILE A 1 481 ? -6.669 23.251 22.510 1.00 91.75 481 ILE A O 1
ATOM 4044 N N . LEU A 1 482 ? -8.014 21.991 23.788 1.00 91.56 482 LEU A N 1
ATOM 4045 C CA . LEU A 1 482 ? -7.344 22.320 25.050 1.00 91.56 482 LEU A CA 1
ATOM 4046 C C . LEU A 1 482 ? -5.882 21.862 25.060 1.00 91.56 482 LEU A C 1
ATOM 4048 O O . LEU A 1 482 ? -5.028 22.593 25.552 1.00 91.56 482 LEU A O 1
ATOM 4052 N N . ASN A 1 483 ? -5.579 20.694 24.484 1.00 89.00 483 ASN A N 1
ATOM 4053 C CA . ASN A 1 483 ? -4.197 20.257 24.299 1.00 89.00 483 ASN A CA 1
ATOM 4054 C C . ASN A 1 483 ? -3.421 21.212 23.389 1.00 89.00 483 ASN A C 1
ATOM 4056 O O . ASN A 1 483 ? -2.328 21.633 23.743 1.00 89.00 483 ASN A O 1
ATOM 4060 N N . ILE A 1 484 ? -3.980 21.609 22.248 1.00 91.12 484 ILE A N 1
ATOM 4061 C CA . ILE A 1 484 ? -3.308 22.546 21.340 1.00 91.12 484 ILE A CA 1
ATOM 4062 C C . ILE A 1 484 ? -3.068 23.894 22.033 1.00 91.12 484 ILE A C 1
ATOM 4064 O O . ILE A 1 484 ? -1.959 24.415 21.977 1.00 91.12 484 ILE A O 1
ATOM 4068 N N . LEU A 1 485 ? -4.062 24.435 22.742 1.00 92.56 485 LEU A N 1
ATOM 4069 C CA . LEU A 1 485 ? -3.919 25.694 23.480 1.00 92.56 485 LEU A CA 1
ATOM 4070 C C . LEU A 1 485 ? -2.849 25.599 24.571 1.00 92.56 485 LEU A C 1
ATOM 4072 O O . LEU A 1 485 ? -1.999 26.479 24.669 1.00 92.56 485 LEU A O 1
ATOM 4076 N N . PHE A 1 486 ? -2.853 24.521 25.360 1.00 90.50 486 PHE A N 1
ATOM 4077 C CA . PHE A 1 486 ? -1.836 24.308 26.389 1.00 90.50 486 PHE A CA 1
ATOM 4078 C C . PHE A 1 486 ? -0.441 24.155 25.773 1.00 90.50 486 PHE A C 1
ATOM 4080 O O . PHE A 1 486 ? 0.517 24.698 26.312 1.00 90.50 486 PHE A O 1
ATOM 4087 N N . PHE A 1 487 ? -0.335 23.498 24.615 1.00 89.75 487 PHE A N 1
ATOM 4088 C CA . PHE A 1 487 ? 0.919 23.361 23.879 1.00 89.75 487 PHE A CA 1
ATOM 4089 C C . PHE A 1 487 ? 1.449 24.717 23.406 1.00 89.75 487 PHE A C 1
ATOM 4091 O O . PHE A 1 487 ? 2.623 25.013 23.608 1.00 89.75 487 PHE A O 1
ATOM 4098 N N . VAL A 1 488 ? 0.587 25.569 22.842 1.00 89.81 488 VAL A N 1
ATOM 4099 C CA . VAL A 1 488 ? 0.958 26.925 22.402 1.00 89.81 488 VAL A CA 1
ATOM 4100 C C . VAL A 1 488 ? 1.434 27.775 23.582 1.00 89.81 488 VAL A C 1
ATO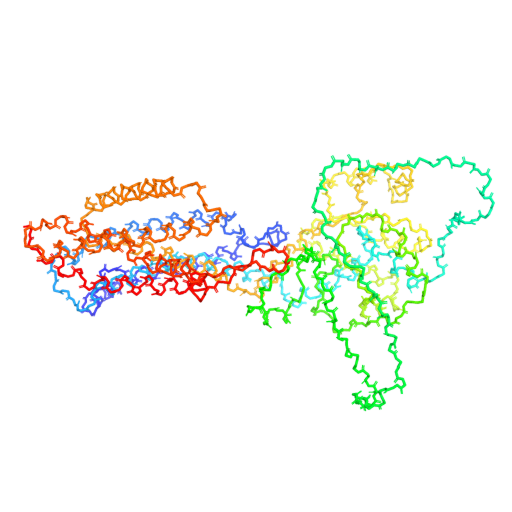M 4102 O O . VAL A 1 488 ? 2.518 28.347 23.512 1.00 89.81 488 VAL A O 1
ATOM 4105 N N . VAL A 1 489 ? 0.686 27.795 24.691 1.00 89.44 489 VAL A N 1
ATOM 4106 C CA . VAL A 1 489 ? 1.078 28.533 25.907 1.00 89.44 489 VAL A CA 1
ATOM 4107 C C . VAL A 1 489 ? 2.402 28.006 26.467 1.00 89.44 489 VAL A C 1
ATOM 4109 O O . VAL A 1 489 ? 3.266 28.784 26.867 1.00 89.44 489 VAL A O 1
ATOM 4112 N N . PHE A 1 490 ? 2.596 26.685 26.466 1.00 84.50 490 PHE A N 1
ATOM 4113 C CA . PHE A 1 490 ? 3.830 26.057 26.931 1.00 84.50 490 PHE A CA 1
ATOM 4114 C C . PHE A 1 490 ? 5.031 26.380 26.023 1.00 84.50 490 PHE A C 1
ATOM 4116 O O . PHE A 1 490 ? 6.154 26.537 26.509 1.00 84.50 490 PHE A O 1
ATOM 4123 N N . LEU A 1 491 ? 4.818 26.487 24.706 1.00 84.69 491 LEU A N 1
ATOM 4124 C CA . LEU A 1 491 ? 5.845 26.927 23.761 1.00 84.69 491 LEU A CA 1
ATOM 4125 C C . LEU A 1 491 ? 6.232 28.391 23.991 1.00 84.69 491 LEU A C 1
ATOM 4127 O O . LEU A 1 491 ? 7.425 28.685 24.042 1.00 84.69 491 LEU A O 1
ATOM 4131 N N . GLU A 1 492 ? 5.249 29.275 24.167 1.00 85.50 492 GLU A N 1
ATOM 4132 C CA . GLU A 1 492 ? 5.460 30.715 24.349 1.00 85.50 492 GLU A CA 1
ATOM 4133 C C . GLU A 1 492 ? 6.158 31.034 25.680 1.00 85.50 492 GLU A C 1
ATOM 4135 O O . GLU A 1 492 ? 7.136 31.781 25.704 1.00 85.50 492 GLU A O 1
ATOM 4140 N N . TYR A 1 493 ? 5.747 30.390 26.779 1.00 82.62 493 TYR A N 1
ATOM 4141 C CA . TYR A 1 493 ? 6.325 30.611 28.113 1.00 82.62 493 TYR A CA 1
ATOM 4142 C C . TYR A 1 493 ? 7.819 30.252 28.209 1.00 82.62 493 TYR A C 1
ATOM 4144 O O . TYR A 1 493 ? 8.551 30.805 29.027 1.00 82.62 493 TYR A O 1
ATOM 4152 N N . HIS A 1 494 ? 8.297 29.341 27.360 1.00 75.31 494 HIS A N 1
ATOM 4153 C CA . HIS A 1 494 ? 9.695 28.902 27.328 1.00 75.31 494 HIS A CA 1
ATOM 4154 C C . HIS A 1 494 ? 10.444 29.364 26.063 1.00 75.31 494 HIS A C 1
ATOM 4156 O O . HIS A 1 494 ? 11.427 28.730 25.668 1.00 75.31 494 HIS A O 1
ATOM 4162 N N . GLY A 1 495 ? 9.950 30.419 25.408 1.00 64.88 495 GLY A N 1
ATOM 4163 C CA . GLY A 1 495 ? 10.294 30.794 24.037 1.00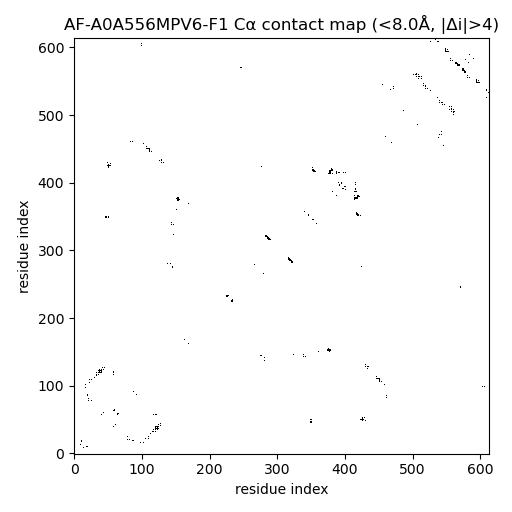 64.88 495 GLY A CA 1
ATOM 4164 C C . GLY A 1 495 ? 11.530 31.671 23.802 1.00 64.88 495 GLY A C 1
ATOM 4165 O O . GLY A 1 495 ? 11.788 31.956 22.639 1.00 64.88 495 GLY A O 1
ATOM 4166 N N . SER A 1 496 ? 12.307 32.105 24.805 1.00 55.69 496 SER A N 1
ATOM 4167 C CA . SER A 1 496 ? 13.400 33.070 24.541 1.00 55.69 496 SER A CA 1
ATOM 4168 C C . SER A 1 496 ? 14.834 32.531 24.585 1.00 55.69 496 SER A C 1
ATOM 4170 O O . SER A 1 496 ? 15.640 33.003 23.792 1.00 55.69 496 SER A O 1
ATOM 4172 N N . ASP A 1 497 ? 15.183 31.549 25.429 1.00 58.28 497 ASP A N 1
ATOM 4173 C CA . ASP A 1 497 ? 16.607 31.432 25.822 1.00 58.28 497 ASP A CA 1
ATOM 4174 C C . ASP A 1 497 ? 17.394 30.184 25.397 1.00 58.28 497 ASP A C 1
ATOM 4176 O O . ASP A 1 497 ? 18.607 30.165 25.588 1.00 58.28 497 ASP A O 1
ATOM 4180 N N . TYR A 1 498 ? 16.809 29.159 24.765 1.00 51.94 498 TYR A N 1
ATOM 4181 C CA . TYR A 1 498 ? 17.603 27.982 24.360 1.00 51.94 498 TYR A CA 1
ATOM 4182 C C . TYR A 1 498 ? 17.198 27.423 22.993 1.00 51.94 498 TYR A C 1
ATOM 4184 O O . TYR A 1 498 ? 16.265 26.629 22.861 1.00 51.94 498 TYR A O 1
ATOM 4192 N N . GLY A 1 499 ? 17.943 27.841 21.966 1.00 54.59 499 GLY A N 1
ATOM 4193 C CA . GLY A 1 499 ? 17.755 27.498 20.557 1.00 54.59 499 GLY A CA 1
ATOM 4194 C C . GLY A 1 499 ? 18.114 26.058 20.187 1.00 54.59 499 GLY A C 1
ATOM 4195 O O . GLY A 1 499 ? 19.090 25.828 19.485 1.00 54.59 499 GLY A O 1
ATOM 4196 N N . THR A 1 500 ? 17.295 25.083 20.582 1.00 57.81 500 THR A N 1
ATOM 4197 C CA . THR A 1 500 ? 17.325 23.751 19.956 1.00 57.81 500 THR A CA 1
ATOM 4198 C C . THR A 1 500 ? 15.912 23.216 19.725 1.00 57.81 500 THR A C 1
ATOM 4200 O O . THR A 1 500 ? 15.089 23.137 20.640 1.00 57.81 500 THR A O 1
ATOM 4203 N N . TYR A 1 501 ? 15.639 22.805 18.481 1.00 60.16 501 TYR A N 1
ATOM 4204 C CA . TYR A 1 501 ? 14.405 22.132 18.043 1.00 60.16 501 TYR A CA 1
ATOM 4205 C C . TYR A 1 501 ? 14.027 20.924 18.926 1.00 60.16 501 TYR A C 1
ATOM 4207 O O . TYR A 1 501 ? 12.844 20.599 19.055 1.00 60.16 501 TYR A O 1
ATOM 4215 N N . LYS A 1 502 ? 15.017 20.334 19.613 1.00 61.78 502 LYS A N 1
ATOM 4216 C CA . LYS A 1 502 ? 14.924 19.230 20.582 1.00 61.78 502 LYS A CA 1
ATOM 4217 C C . LYS A 1 502 ? 13.801 19.365 21.607 1.00 61.78 502 LYS A C 1
ATOM 4219 O O . LYS A 1 502 ? 13.185 18.375 21.993 1.00 61.78 502 LYS A O 1
ATOM 4224 N N . ASN A 1 503 ? 13.512 20.592 22.024 1.00 72.25 503 ASN A N 1
ATOM 4225 C CA . ASN A 1 503 ? 12.506 20.841 23.040 1.00 72.25 503 ASN A CA 1
ATOM 4226 C C . ASN A 1 503 ? 11.072 20.666 22.524 1.00 72.25 503 ASN A C 1
ATOM 4228 O O . ASN A 1 503 ? 10.196 20.342 23.312 1.00 72.25 503 ASN A O 1
ATOM 4232 N N . THR A 1 504 ? 10.794 20.849 21.233 1.00 84.75 504 THR A N 1
ATOM 4233 C CA . THR A 1 504 ? 9.403 20.878 20.744 1.00 84.75 504 THR A CA 1
ATOM 4234 C C . THR A 1 504 ? 8.730 19.503 20.768 1.00 84.75 504 THR A C 1
ATOM 4236 O O . THR A 1 504 ? 7.648 19.369 21.339 1.00 84.75 504 THR A O 1
ATOM 4239 N N . GLU A 1 505 ? 9.389 18.469 20.239 1.00 87.62 505 GLU A N 1
ATOM 4240 C CA . GLU A 1 505 ? 8.883 17.088 20.243 1.00 87.62 505 GLU A CA 1
ATOM 4241 C C . GLU A 1 505 ? 8.714 16.547 21.665 1.00 87.62 505 GLU A C 1
ATOM 4243 O O . GLU A 1 505 ? 7.642 16.059 22.025 1.00 87.62 505 GLU A O 1
ATOM 4248 N N . PHE A 1 506 ? 9.740 16.705 22.509 1.00 89.50 506 PHE A N 1
ATOM 4249 C CA . PHE A 1 506 ? 9.679 16.277 23.906 1.00 89.50 506 PHE A CA 1
ATOM 4250 C C . PHE A 1 506 ? 8.519 16.952 24.651 1.00 89.50 506 PHE A C 1
ATOM 4252 O O . PHE A 1 506 ? 7.783 16.294 25.389 1.00 89.50 506 PHE A O 1
ATOM 4259 N N . ARG A 1 507 ? 8.310 18.257 24.433 1.00 88.94 507 ARG A N 1
ATOM 4260 C CA . ARG A 1 507 ? 7.191 19.009 25.024 1.00 88.94 507 ARG A CA 1
ATOM 4261 C C . ARG A 1 507 ? 5.842 18.489 24.544 1.00 88.94 507 ARG A C 1
ATOM 4263 O O . ARG A 1 507 ? 4.963 18.258 25.367 1.00 88.94 507 ARG A O 1
ATOM 4270 N N . LEU A 1 508 ? 5.695 18.241 23.243 1.00 90.88 508 LEU A N 1
ATOM 4271 C CA . LEU A 1 508 ? 4.460 17.704 22.678 1.00 90.88 508 LEU A CA 1
ATOM 4272 C C . LEU A 1 508 ? 4.124 16.329 23.272 1.00 90.88 508 LEU A C 1
ATOM 4274 O O . LEU A 1 508 ? 3.015 16.116 23.761 1.00 90.88 508 LEU A O 1
ATOM 4278 N N . PHE A 1 509 ? 5.079 15.397 23.275 1.00 92.75 509 PHE A N 1
ATOM 4279 C CA . PHE A 1 509 ? 4.824 14.033 23.740 1.00 92.75 509 PHE A CA 1
ATOM 4280 C C . PHE A 1 509 ? 4.691 13.938 25.262 1.00 92.75 509 PHE A C 1
ATOM 4282 O O . PHE A 1 509 ? 3.836 13.197 25.747 1.00 92.75 509 PHE A O 1
ATOM 4289 N N . SER A 1 510 ? 5.461 14.716 26.031 1.00 91.25 510 SER A N 1
ATOM 4290 C CA . SER A 1 510 ? 5.299 14.791 27.492 1.00 91.25 510 SER A CA 1
ATOM 4291 C C . SER A 1 510 ? 3.926 15.337 27.868 1.00 91.25 510 SER A C 1
ATOM 4293 O O . SER A 1 510 ? 3.252 14.773 28.730 1.00 91.25 510 SER A O 1
ATOM 4295 N N . GLN A 1 511 ? 3.459 16.365 27.161 1.00 91.50 511 GLN A N 1
ATOM 4296 C CA . GLN A 1 511 ? 2.123 16.895 27.335 1.00 91.50 511 GLN A CA 1
ATOM 4297 C C . GLN A 1 511 ? 1.061 15.832 27.030 1.00 91.50 511 GLN A C 1
ATOM 4299 O O . GLN A 1 511 ? 0.222 15.552 27.887 1.00 91.50 511 GLN A O 1
ATOM 4304 N N . LEU A 1 512 ? 1.111 15.194 25.855 1.00 92.81 512 LEU A N 1
ATOM 4305 C CA . LEU A 1 512 ? 0.165 14.134 25.489 1.00 92.81 512 LEU A CA 1
ATOM 4306 C C . LEU A 1 512 ? 0.130 13.006 26.532 1.00 92.81 512 LEU A C 1
ATOM 4308 O O . LEU A 1 512 ? -0.949 12.501 26.858 1.00 92.81 512 LEU A O 1
ATOM 4312 N N . MET A 1 513 ? 1.281 12.652 27.108 1.00 94.31 513 MET A N 1
ATOM 4313 C CA . MET A 1 513 ? 1.389 11.669 28.188 1.00 94.31 513 MET A CA 1
ATOM 4314 C C . MET A 1 513 ? 0.742 12.142 29.495 1.00 94.31 513 MET A C 1
ATOM 4316 O O . MET A 1 513 ? -0.031 11.390 30.091 1.00 94.31 513 MET A O 1
ATOM 4320 N N . VAL A 1 514 ? 0.996 13.380 29.932 1.00 93.06 514 VAL A N 1
ATOM 4321 C CA . VAL A 1 514 ? 0.385 13.958 31.144 1.00 93.06 514 VAL A CA 1
ATOM 4322 C C . VAL A 1 514 ? -1.132 14.037 30.998 1.00 93.06 514 VAL A C 1
ATOM 4324 O O . VAL A 1 514 ? -1.865 13.586 31.876 1.00 93.06 514 VAL A O 1
ATOM 4327 N N . PHE A 1 515 ? -1.620 14.535 29.864 1.00 91.62 515 PHE A N 1
ATOM 4328 C CA . PHE A 1 515 ? -3.050 14.602 29.572 1.00 91.62 515 PHE A CA 1
ATOM 4329 C C . PHE A 1 515 ? -3.697 13.216 29.546 1.00 91.62 515 PHE A C 1
ATOM 4331 O O . PHE A 1 515 ? -4.781 13.026 30.104 1.00 91.62 515 PHE A O 1
ATOM 4338 N N . SER A 1 516 ? -3.011 12.235 28.959 1.00 93.31 516 SER A N 1
ATOM 4339 C CA . SER A 1 516 ? -3.457 10.844 28.975 1.00 93.31 516 SER A CA 1
ATOM 4340 C C . SER A 1 516 ? -3.561 10.300 30.400 1.00 93.31 516 SER A C 1
ATOM 4342 O O . SER A 1 516 ? -4.585 9.728 30.772 1.00 93.31 516 SER A O 1
ATOM 4344 N N . ALA A 1 517 ? -2.536 10.526 31.223 1.00 94.00 517 ALA A N 1
ATOM 4345 C CA . ALA A 1 517 ? -2.510 10.101 32.618 1.00 94.00 517 ALA A CA 1
ATOM 4346 C C . ALA A 1 517 ? -3.633 10.750 33.445 1.00 94.00 517 ALA A C 1
ATOM 4348 O O . ALA A 1 517 ? -4.295 10.055 34.215 1.00 94.00 517 ALA A O 1
ATOM 4349 N N . ILE A 1 518 ? -3.903 12.047 33.246 1.00 94.69 518 ILE A N 1
ATOM 4350 C CA . ILE A 1 518 ? -5.008 12.759 33.908 1.00 94.69 518 ILE A CA 1
ATOM 4351 C C . ILE A 1 518 ? -6.355 12.141 33.525 1.00 94.69 518 ILE A C 1
ATOM 4353 O O . ILE A 1 518 ? -7.176 11.886 34.405 1.00 94.69 518 ILE A O 1
ATOM 4357 N N . LEU A 1 519 ? -6.592 11.853 32.240 1.00 94.56 519 LEU A N 1
ATOM 4358 C CA . LEU A 1 519 ? -7.834 11.207 31.805 1.00 94.56 519 LEU A CA 1
ATOM 4359 C C . LEU A 1 519 ? -8.012 9.817 32.426 1.00 94.56 519 LEU A C 1
ATOM 4361 O O . LEU A 1 519 ? -9.097 9.514 32.925 1.00 94.56 519 LEU A O 1
ATOM 4365 N N . TYR A 1 520 ? -6.960 8.993 32.456 1.00 95.38 520 TYR A N 1
ATOM 4366 C CA . TYR A 1 520 ? -7.020 7.679 33.103 1.00 95.38 520 TYR A CA 1
ATOM 4367 C C . TYR A 1 520 ? -7.238 7.784 34.618 1.00 95.38 520 TYR A C 1
ATOM 4369 O O . TYR A 1 520 ? -8.010 7.002 35.177 1.00 95.38 520 TYR A O 1
ATOM 4377 N N . ALA A 1 521 ? -6.621 8.763 35.283 1.00 95.94 521 ALA A N 1
ATOM 4378 C CA . ALA A 1 521 ? -6.845 9.029 36.700 1.00 95.94 521 ALA A CA 1
ATOM 4379 C C . ALA A 1 521 ? -8.296 9.457 36.968 1.00 95.94 521 ALA A C 1
ATOM 4381 O O . ALA A 1 521 ? -8.939 8.911 37.864 1.00 95.94 521 ALA A O 1
ATOM 4382 N N . LEU A 1 522 ? -8.848 10.363 36.154 1.00 95.69 522 LEU A N 1
ATOM 4383 C CA . LEU A 1 522 ? -10.254 10.770 36.227 1.00 95.69 522 LEU A CA 1
ATOM 4384 C C . LEU A 1 522 ? -11.195 9.583 36.011 1.00 95.69 522 LEU A C 1
ATOM 4386 O O . LEU A 1 522 ? -12.138 9.403 36.780 1.00 95.69 522 LEU A O 1
ATOM 4390 N N . PHE A 1 523 ? -10.920 8.735 35.017 1.00 95.75 523 PHE A N 1
ATOM 4391 C CA . PHE A 1 523 ? -11.676 7.504 34.802 1.00 95.75 523 PHE A CA 1
ATOM 4392 C C . PHE A 1 523 ? -11.651 6.606 36.041 1.00 95.75 523 PHE A C 1
ATOM 4394 O O . PHE A 1 523 ? -12.704 6.145 36.479 1.00 95.75 523 PHE A O 1
ATOM 4401 N N . TYR A 1 524 ? -10.477 6.393 36.638 1.00 96.00 524 TYR A N 1
ATOM 4402 C CA . TYR A 1 524 ? -10.335 5.568 37.834 1.00 96.00 524 TYR A CA 1
ATOM 4403 C C . TYR A 1 524 ? -11.092 6.148 39.042 1.00 96.00 524 TYR A C 1
ATOM 4405 O O . TYR A 1 524 ? -11.799 5.417 39.740 1.00 96.00 524 TYR A O 1
ATOM 4413 N N . ILE A 1 525 ? -11.020 7.466 39.252 1.00 96.19 525 ILE A N 1
ATOM 4414 C CA . ILE A 1 525 ? -11.777 8.168 40.300 1.00 96.19 525 ILE A CA 1
ATOM 4415 C C . ILE A 1 525 ? -13.286 7.996 40.074 1.00 96.19 525 ILE A C 1
ATOM 4417 O O . ILE A 1 525 ? -14.016 7.631 40.997 1.00 96.19 525 ILE A O 1
ATOM 4421 N N . PHE A 1 526 ? -13.768 8.196 38.845 1.00 95.56 526 PHE A N 1
ATOM 4422 C CA . PHE A 1 526 ? -15.184 8.035 38.503 1.00 95.56 526 PHE A CA 1
ATOM 4423 C C . PHE A 1 526 ? -15.671 6.595 38.596 1.00 95.56 526 PHE A C 1
ATOM 4425 O O . PHE A 1 526 ? -16.828 6.342 38.952 1.00 95.56 526 PHE A O 1
ATOM 4432 N N . TYR A 1 527 ? -14.791 5.648 38.298 1.00 94.88 527 TYR A N 1
ATOM 4433 C CA . TYR A 1 527 ? -15.055 4.231 38.443 1.00 94.88 527 TYR A CA 1
ATOM 4434 C C . TYR A 1 527 ? -15.323 3.881 39.915 1.00 94.88 527 TYR A C 1
ATOM 4436 O O . TYR A 1 527 ? -16.389 3.334 40.214 1.00 94.88 527 TYR A O 1
ATOM 4444 N N . GLN A 1 528 ? -14.439 4.298 40.829 1.00 94.94 528 GLN A N 1
ATOM 4445 C CA . GLN A 1 528 ? -14.549 4.038 42.273 1.00 94.94 528 GLN A CA 1
ATOM 4446 C C . GLN A 1 528 ? -15.629 4.878 42.982 1.00 94.94 528 GLN A C 1
ATOM 4448 O O . GLN A 1 528 ? -16.182 4.464 44.002 1.00 94.94 528 GLN A O 1
ATOM 4453 N N . GLY A 1 529 ? -15.953 6.065 42.463 1.00 94.56 529 GLY A N 1
ATOM 4454 C CA . GLY A 1 529 ? -16.906 6.980 43.092 1.00 94.56 529 GLY A CA 1
ATOM 4455 C C . GLY A 1 529 ? -18.338 6.437 43.098 1.00 94.56 529 GLY A C 1
ATOM 4456 O O . GLY A 1 529 ? -18.923 6.212 42.040 1.00 94.56 529 GLY A O 1
ATOM 4457 N N . LYS A 1 530 ? -18.945 6.278 44.281 1.00 91.94 530 LYS A N 1
ATOM 4458 C CA . LYS A 1 530 ? -20.329 5.776 44.422 1.00 91.94 530 LYS A CA 1
ATOM 4459 C C . LYS A 1 530 ? -21.387 6.725 43.840 1.00 91.94 530 LYS A C 1
ATOM 4461 O O . LYS A 1 530 ? -22.389 6.251 43.325 1.00 91.94 530 LYS A O 1
ATOM 4466 N N . ASN A 1 531 ? -21.129 8.035 43.864 1.00 93.06 531 ASN A N 1
ATOM 4467 C CA . ASN A 1 531 ? -22.095 9.078 43.482 1.00 93.06 531 ASN A CA 1
ATOM 4468 C C . ASN A 1 531 ? -21.925 9.589 42.040 1.00 93.06 531 ASN A C 1
ATOM 4470 O O . ASN A 1 531 ? -22.507 10.605 41.667 1.00 93.06 531 ASN A O 1
ATOM 4474 N N . VAL A 1 532 ? -21.083 8.944 41.229 1.00 93.19 532 VAL A N 1
ATOM 4475 C CA . VAL A 1 532 ? -20.819 9.405 39.861 1.00 93.19 532 VAL A CA 1
ATOM 4476 C C . VAL A 1 532 ? -21.867 8.841 38.916 1.00 93.19 532 VAL A C 1
ATOM 4478 O O . VAL A 1 532 ? -22.023 7.622 38.834 1.00 93.19 532 VAL A O 1
ATOM 4481 N N . SER A 1 533 ? -22.544 9.729 38.179 1.00 93.44 533 SER A N 1
ATOM 4482 C CA . SER A 1 533 ? -23.568 9.326 37.211 1.00 93.44 533 SER A CA 1
ATOM 4483 C C . SER A 1 533 ? -23.014 8.325 36.195 1.00 93.44 533 SER A C 1
ATOM 4485 O O . SER A 1 533 ? -21.906 8.487 35.665 1.00 93.44 533 SER A O 1
ATOM 4487 N N . LYS A 1 534 ? -23.813 7.306 35.866 1.00 90.38 534 LYS A N 1
ATOM 4488 C CA . LYS A 1 534 ? -23.435 6.280 34.885 1.00 90.38 534 LYS A CA 1
ATOM 4489 C C . LYS A 1 534 ? -23.066 6.876 33.526 1.00 90.38 534 LYS A C 1
ATOM 44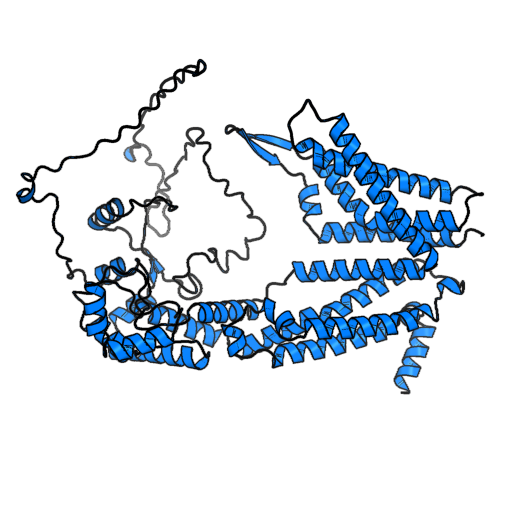91 O O . LYS A 1 534 ? -22.145 6.398 32.865 1.00 90.38 534 LYS A O 1
ATOM 4496 N N . ARG A 1 535 ? -23.756 7.949 33.118 1.00 90.44 535 ARG A N 1
ATOM 4497 C CA . ARG A 1 535 ? -23.487 8.663 31.859 1.00 90.44 535 ARG A CA 1
ATOM 4498 C C . ARG A 1 535 ? -22.076 9.239 31.825 1.00 90.44 535 ARG A C 1
ATOM 4500 O O . ARG A 1 535 ? -21.370 9.035 30.843 1.00 90.44 535 ARG A O 1
ATOM 4507 N N . LEU A 1 536 ? -21.662 9.915 32.895 1.00 91.81 536 LEU A N 1
ATOM 4508 C CA . LEU A 1 536 ? -20.349 10.548 32.972 1.00 91.81 536 LEU A CA 1
ATOM 4509 C C . LEU A 1 536 ? -19.233 9.496 33.001 1.00 91.81 536 LEU A C 1
ATOM 4511 O O . LEU A 1 536 ? -18.278 9.609 32.237 1.00 91.81 536 LEU A O 1
ATOM 4515 N N . LEU A 1 537 ? -19.418 8.410 33.762 1.00 93.69 537 LEU A N 1
ATOM 4516 C CA . LEU A 1 537 ? -18.500 7.268 33.740 1.00 93.69 537 LEU A CA 1
ATOM 4517 C C . LEU A 1 537 ? -18.350 6.672 32.331 1.00 93.69 537 LEU A C 1
ATOM 4519 O O . LEU A 1 537 ? -17.233 6.380 31.912 1.00 93.69 537 LEU A O 1
ATOM 4523 N N . LEU A 1 538 ? -19.451 6.507 31.587 1.00 91.31 538 LEU A N 1
ATOM 4524 C CA . LEU A 1 538 ? -19.417 5.948 30.233 1.00 91.31 538 LEU A CA 1
ATOM 4525 C C . LEU A 1 538 ? -18.707 6.878 29.235 1.00 91.31 538 LEU A C 1
ATOM 4527 O O . LEU A 1 538 ? -17.979 6.403 28.365 1.00 91.31 538 LEU A O 1
ATOM 4531 N N . ILE A 1 539 ? -18.898 8.196 29.357 1.00 92.06 539 ILE A N 1
ATOM 4532 C CA . ILE A 1 539 ? -18.208 9.188 28.520 1.00 92.06 539 ILE A CA 1
ATOM 4533 C C . ILE A 1 539 ? -16.699 9.120 28.769 1.00 92.06 539 ILE A C 1
ATOM 4535 O O . ILE A 1 539 ? -15.929 8.967 27.821 1.00 92.06 539 ILE A O 1
ATOM 4539 N N . THR A 1 540 ? -16.267 9.163 30.034 1.00 93.56 540 THR A N 1
ATOM 4540 C CA . THR A 1 540 ? -14.840 9.091 30.380 1.00 93.56 540 THR A CA 1
ATOM 4541 C C . THR A 1 540 ? -14.233 7.739 30.003 1.00 93.56 540 THR A C 1
ATOM 4543 O O . THR A 1 540 ? -13.117 7.700 29.488 1.00 93.56 540 THR A O 1
ATOM 4546 N N . PHE A 1 541 ? -14.978 6.641 30.175 1.00 93.94 541 PHE A N 1
ATOM 4547 C CA . PHE A 1 541 ? -14.579 5.308 29.718 1.00 93.94 541 PHE A CA 1
ATOM 4548 C C . PHE A 1 541 ? -14.307 5.289 28.209 1.00 93.94 541 PHE A C 1
ATOM 4550 O O . PHE A 1 541 ? -13.252 4.827 27.791 1.00 93.94 541 PHE A O 1
ATOM 4557 N N . ASN A 1 542 ? -15.224 5.816 27.392 1.00 92.12 542 ASN A N 1
ATOM 4558 C CA . ASN A 1 542 ? -15.076 5.824 25.936 1.00 92.12 542 ASN A CA 1
ATOM 4559 C C . ASN A 1 542 ? -13.914 6.718 25.470 1.00 92.12 542 ASN A C 1
ATOM 4561 O O . ASN A 1 542 ? -13.203 6.340 24.540 1.00 92.12 542 ASN A O 1
ATOM 4565 N N . LEU A 1 543 ? -13.687 7.866 26.125 1.00 92.38 543 LEU A N 1
ATOM 4566 C CA . LEU A 1 543 ? -12.520 8.719 25.862 1.00 92.38 543 LEU A CA 1
ATOM 4567 C C . LEU A 1 543 ? -11.210 7.980 26.164 1.00 92.38 543 LEU A C 1
ATOM 4569 O O . LEU A 1 543 ? -10.317 7.942 25.321 1.00 92.38 543 LEU A O 1
ATOM 4573 N N . CYS A 1 544 ? -11.119 7.338 27.330 1.00 94.75 544 CYS A N 1
ATOM 4574 C CA . CYS A 1 544 ? -9.949 6.545 27.711 1.00 94.75 544 CYS A CA 1
ATOM 4575 C C . CYS A 1 544 ? -9.756 5.326 26.799 1.00 94.75 544 CYS A C 1
ATOM 4577 O O . CYS A 1 544 ? -8.629 4.990 26.453 1.00 94.75 544 CYS A O 1
ATOM 4579 N N . PHE A 1 545 ? -10.843 4.688 26.356 1.00 92.12 545 PHE A N 1
ATOM 4580 C CA . PHE A 1 545 ? -10.783 3.581 25.406 1.00 92.12 545 PHE A CA 1
ATOM 4581 C C . PHE A 1 545 ? -10.208 4.027 24.058 1.00 92.12 545 PHE A C 1
ATOM 4583 O O . PHE A 1 545 ? -9.300 3.379 23.547 1.00 92.12 545 PHE A O 1
ATOM 4590 N N . ALA A 1 546 ? -10.678 5.147 23.500 1.00 89.56 546 ALA A N 1
ATOM 4591 C CA . ALA A 1 546 ? -10.128 5.693 22.259 1.00 89.56 546 ALA A CA 1
ATOM 4592 C C . ALA A 1 546 ? -8.643 6.068 22.414 1.00 89.56 546 ALA A C 1
ATOM 4594 O O . ALA A 1 546 ? -7.824 5.762 21.550 1.00 89.56 546 ALA A O 1
ATOM 4595 N N . LEU A 1 547 ? -8.285 6.660 23.554 1.00 91.62 547 LEU A N 1
ATOM 4596 C CA . LEU A 1 547 ? -6.913 7.034 23.877 1.00 91.62 547 LEU A CA 1
ATOM 4597 C C . LEU A 1 547 ? -5.988 5.820 24.075 1.00 91.62 547 LEU A C 1
ATOM 4599 O O . LEU A 1 547 ? -4.803 5.903 23.762 1.00 91.62 547 LEU A O 1
ATOM 4603 N N . SER A 1 548 ? -6.510 4.679 24.538 1.00 91.75 548 SER A N 1
ATOM 4604 C CA . SER A 1 548 ? -5.722 3.454 24.759 1.00 91.75 548 SER A CA 1
ATOM 4605 C C . SER A 1 548 ? -5.053 2.918 23.495 1.00 91.75 548 SER A C 1
ATOM 4607 O O . SER A 1 548 ? -4.004 2.289 23.578 1.00 91.75 548 SER A O 1
ATOM 4609 N N . VAL A 1 549 ? -5.610 3.237 22.326 1.00 90.75 549 VAL A N 1
ATOM 4610 C CA . VAL A 1 549 ? -5.049 2.887 21.016 1.00 90.75 549 VAL A CA 1
ATOM 4611 C C . VAL A 1 549 ? -3.785 3.696 20.720 1.00 90.75 549 VAL A C 1
ATOM 4613 O O . VAL A 1 549 ? -2.832 3.167 20.160 1.00 90.75 549 VAL A O 1
ATOM 4616 N N . LEU A 1 550 ? -3.775 4.977 21.102 1.00 90.69 550 LEU A N 1
ATOM 4617 C CA . LEU A 1 550 ? -2.688 5.919 20.815 1.00 90.69 550 LEU A CA 1
ATOM 4618 C C . LEU A 1 550 ? -1.627 5.950 21.918 1.00 90.69 550 LEU A C 1
ATOM 4620 O O . LEU A 1 550 ? -0.480 6.309 21.666 1.00 90.69 550 LEU A O 1
ATOM 4624 N N . PHE A 1 551 ? -1.999 5.554 23.136 1.00 93.19 551 PHE A N 1
ATOM 4625 C CA . PHE A 1 551 ? -1.137 5.633 24.307 1.00 93.19 551 PHE A CA 1
ATOM 4626 C C . PHE A 1 551 ? 0.224 4.932 24.133 1.00 93.19 551 PHE A C 1
ATOM 4628 O O . PHE A 1 551 ? 1.227 5.556 24.469 1.00 93.19 551 PHE A O 1
ATOM 4635 N N . PRO A 1 552 ? 0.328 3.705 23.576 1.00 93.31 552 PRO A N 1
ATOM 4636 C CA . PRO A 1 552 ? 1.633 3.078 23.364 1.00 93.31 552 PRO A CA 1
ATOM 4637 C C . PRO A 1 552 ? 2.535 3.863 22.408 1.00 93.31 552 PRO A C 1
ATOM 4639 O O . PRO A 1 552 ? 3.725 4.006 22.674 1.00 93.31 552 PRO A O 1
ATOM 4642 N N . ALA A 1 553 ? 1.970 4.425 21.335 1.00 92.12 553 ALA A N 1
ATOM 4643 C CA . ALA A 1 553 ? 2.721 5.254 20.397 1.00 92.12 553 ALA A CA 1
ATOM 4644 C C . ALA A 1 553 ? 3.211 6.545 21.069 1.00 92.12 553 ALA A C 1
ATOM 4646 O O . ALA A 1 553 ? 4.379 6.901 20.932 1.00 92.12 553 ALA A O 1
ATOM 4647 N N . PHE A 1 554 ? 2.356 7.208 21.856 1.00 93.75 554 PHE A N 1
ATOM 4648 C CA . PHE A 1 554 ? 2.749 8.386 22.638 1.00 93.75 554 PHE A CA 1
ATOM 4649 C C . PHE A 1 554 ? 3.831 8.062 23.666 1.00 93.75 554 PHE A C 1
ATOM 4651 O O . PHE A 1 554 ? 4.774 8.834 23.812 1.00 93.75 554 PHE A O 1
ATOM 4658 N N . LEU A 1 555 ? 3.739 6.909 24.331 1.00 94.81 555 LEU A N 1
ATOM 4659 C CA . LEU A 1 555 ? 4.745 6.453 25.283 1.00 94.81 555 LEU A CA 1
ATOM 4660 C C . LEU A 1 555 ? 6.093 6.211 24.596 1.00 94.81 555 LEU A C 1
ATOM 4662 O O . LEU A 1 555 ? 7.111 6.675 25.099 1.00 94.81 555 LEU A O 1
ATOM 4666 N N . PHE A 1 556 ? 6.120 5.523 23.453 1.00 95.06 556 PHE A N 1
ATOM 4667 C CA . PHE A 1 556 ? 7.369 5.281 22.731 1.00 95.06 556 PHE A CA 1
ATOM 4668 C C . PHE A 1 556 ? 7.981 6.567 22.172 1.00 95.06 556 PHE A C 1
ATOM 4670 O O . PHE A 1 556 ? 9.186 6.754 22.294 1.00 95.06 556 PHE A O 1
ATOM 4677 N N . LEU A 1 557 ? 7.170 7.479 21.630 1.00 94.25 557 LEU A N 1
ATOM 4678 C CA . LEU A 1 557 ? 7.636 8.786 21.152 1.00 94.25 557 LEU A CA 1
ATOM 4679 C C . LEU A 1 557 ? 8.156 9.670 22.293 1.00 94.25 557 LEU A C 1
ATOM 4681 O O . LEU A 1 557 ? 9.162 10.364 22.138 1.00 94.25 557 LEU A O 1
ATOM 4685 N N . PHE A 1 558 ? 7.514 9.612 23.461 1.00 95.12 558 PHE A N 1
ATOM 4686 C CA . PHE A 1 558 ? 8.001 10.270 24.669 1.00 95.12 558 PHE A CA 1
ATOM 4687 C C . PHE A 1 558 ? 9.342 9.683 25.127 1.00 95.12 558 PHE A C 1
ATOM 4689 O O . PHE A 1 558 ? 10.281 10.439 25.361 1.00 95.12 558 PHE A O 1
ATOM 4696 N N . LEU A 1 559 ? 9.460 8.353 25.210 1.00 95.31 559 LEU A N 1
ATOM 4697 C CA . LEU A 1 559 ? 10.706 7.681 25.594 1.00 95.31 559 LEU A CA 1
ATOM 4698 C C . LEU A 1 559 ? 11.834 7.958 24.596 1.00 95.31 559 LEU A C 1
ATOM 4700 O O . LEU A 1 559 ? 12.946 8.250 25.020 1.00 95.31 559 LEU A O 1
ATOM 4704 N N . GLU A 1 560 ? 11.546 7.942 23.295 1.00 94.44 560 GLU A N 1
ATOM 4705 C CA . GLU A 1 560 ? 12.495 8.352 22.259 1.00 94.44 560 GLU A CA 1
ATOM 4706 C C . GLU A 1 560 ? 12.943 9.797 22.469 1.00 94.44 560 GLU A C 1
ATOM 4708 O O . GLU A 1 560 ? 14.132 10.085 22.445 1.00 94.44 560 GLU A O 1
ATOM 4713 N N . SER A 1 561 ? 12.013 10.705 22.756 1.00 91.94 561 SER A N 1
ATOM 4714 C CA . SER A 1 561 ? 12.347 12.111 22.991 1.00 91.94 561 SER A CA 1
ATOM 4715 C C . SER A 1 561 ? 13.204 12.330 24.241 1.00 91.94 561 SER A C 1
ATOM 4717 O O . SER A 1 561 ? 13.978 13.282 24.278 1.00 91.94 561 SER A O 1
ATOM 4719 N N . VAL A 1 562 ? 13.076 11.465 25.254 1.00 92.75 562 VAL A N 1
ATOM 4720 C CA . VAL A 1 562 ? 13.913 11.475 26.467 1.00 92.75 562 VAL A CA 1
ATOM 4721 C C . VAL A 1 562 ? 15.294 10.872 26.206 1.00 92.75 562 VAL A C 1
ATOM 4723 O O . VAL A 1 562 ? 16.283 11.350 26.755 1.00 92.75 562 VAL A O 1
ATOM 4726 N N . LEU A 1 563 ? 15.359 9.797 25.418 1.00 93.25 563 LEU A N 1
ATOM 4727 C CA . LEU A 1 563 ? 16.558 8.971 25.265 1.00 93.25 563 LEU A CA 1
ATOM 4728 C C . LEU A 1 563 ? 17.406 9.333 24.045 1.00 93.25 563 LEU A C 1
ATOM 4730 O O . LEU A 1 563 ? 18.577 8.949 24.008 1.00 93.25 563 LEU A O 1
ATOM 4734 N N . LYS A 1 564 ? 16.853 10.051 23.060 1.00 91.06 564 LYS A N 1
ATOM 4735 C CA . LYS A 1 564 ? 17.607 10.478 21.883 1.00 91.06 564 LYS A CA 1
ATOM 4736 C C . LYS A 1 564 ? 18.749 11.390 22.305 1.00 91.06 564 LYS A C 1
ATOM 4738 O O . LYS A 1 564 ? 18.567 12.378 23.021 1.00 91.06 564 LYS A O 1
ATOM 4743 N N . THR A 1 565 ? 19.944 11.068 21.838 1.00 89.25 565 THR A N 1
ATOM 4744 C CA . THR A 1 565 ? 21.113 11.921 22.024 1.00 89.25 565 THR A CA 1
ATOM 4745 C C . THR A 1 565 ? 21.413 12.595 20.697 1.00 89.25 565 THR A C 1
ATOM 4747 O O . THR A 1 565 ? 21.330 11.977 19.641 1.00 89.25 565 THR A O 1
ATOM 4750 N N . GLU A 1 566 ? 21.721 13.890 20.741 1.00 85.25 566 GLU A N 1
ATOM 4751 C CA . GLU A 1 566 ? 22.308 14.541 19.567 1.00 85.25 566 GLU A CA 1
ATOM 4752 C C . GLU A 1 566 ? 23.716 14.911 19.963 1.00 85.25 566 GLU A C 1
ATOM 4754 O O . GLU A 1 566 ? 23.940 15.385 21.083 1.00 85.25 566 GLU A O 1
ATOM 4759 N N . TYR A 1 567 ? 24.636 14.691 19.048 1.00 86.75 567 TYR A N 1
ATOM 4760 C CA . TYR A 1 567 ? 25.994 15.163 19.169 1.00 86.75 567 TYR A CA 1
ATOM 4761 C C . TYR A 1 567 ? 26.312 15.960 17.910 1.00 86.75 567 TYR A C 1
ATOM 4763 O O . TYR A 1 567 ? 25.842 15.644 16.816 1.00 86.75 567 TYR A O 1
ATOM 4771 N N . LEU A 1 568 ? 27.078 17.029 18.089 1.00 83.88 568 LEU A N 1
ATOM 4772 C CA . LEU A 1 568 ? 27.717 17.701 16.971 1.00 83.88 568 LEU A CA 1
ATOM 4773 C C . LEU A 1 568 ? 28.971 16.899 16.659 1.00 83.88 568 LEU A C 1
ATOM 4775 O O . LEU A 1 568 ? 29.768 16.624 17.563 1.00 83.88 568 LEU A O 1
ATOM 4779 N N . ASP A 1 569 ? 29.125 16.478 15.412 1.00 81.00 569 ASP A N 1
ATOM 4780 C CA . ASP A 1 569 ? 30.399 15.920 14.988 1.00 81.00 569 ASP A CA 1
ATOM 4781 C C . ASP A 1 569 ? 31.468 17.025 14.887 1.00 81.00 569 ASP A C 1
ATOM 4783 O O . ASP A 1 569 ? 31.231 18.207 15.157 1.00 81.00 569 ASP A O 1
ATOM 4787 N N . SER A 1 570 ? 32.685 16.648 14.492 1.00 79.50 570 SER A N 1
ATOM 4788 C CA . SER A 1 570 ? 33.781 17.603 14.286 1.00 79.50 570 SER A CA 1
ATOM 4789 C C . SER A 1 570 ? 33.492 18.665 13.217 1.00 79.50 570 SER A C 1
ATOM 4791 O O . SER A 1 570 ? 34.264 19.614 13.099 1.00 79.50 570 SER A O 1
ATOM 4793 N N . CYS A 1 571 ? 32.411 18.505 12.452 1.00 80.81 571 CYS A N 1
ATOM 4794 C CA . CYS A 1 571 ? 31.979 19.381 11.379 1.00 80.81 571 CYS A CA 1
ATOM 4795 C C . CYS A 1 571 ? 30.815 20.297 11.731 1.00 80.81 571 CYS A C 1
ATOM 4797 O O . CYS A 1 571 ? 30.402 21.098 10.899 1.00 80.81 571 CYS A O 1
ATOM 4799 N N . SER A 1 572 ? 30.364 20.282 12.988 1.00 79.81 572 SER A N 1
ATOM 4800 C CA . SER A 1 572 ? 29.150 20.986 13.417 1.00 79.81 572 SER A CA 1
ATOM 4801 C C . SER A 1 572 ? 27.873 20.451 12.761 1.00 79.81 572 SER A C 1
ATOM 4803 O O . SER A 1 572 ? 26.833 21.101 12.872 1.00 79.81 572 SER A O 1
ATOM 4805 N N . ASP A 1 573 ? 27.918 19.268 12.142 1.00 78.81 573 ASP A N 1
ATOM 4806 C CA . ASP A 1 573 ? 26.716 18.595 11.675 1.00 78.81 573 ASP A CA 1
ATOM 4807 C C . ASP A 1 573 ? 26.047 17.929 12.873 1.00 78.81 573 ASP A C 1
ATOM 4809 O O . ASP A 1 573 ? 26.676 17.239 13.685 1.00 78.81 573 ASP A O 1
ATOM 4813 N N . SER A 1 574 ? 24.747 18.170 13.022 1.00 80.50 574 SER A N 1
ATOM 4814 C CA . SER A 1 574 ? 23.968 17.560 14.088 1.00 80.50 574 SER A CA 1
ATOM 4815 C C . SER A 1 574 ? 23.602 16.133 13.694 1.00 80.50 574 SER A C 1
ATOM 4817 O O . SER A 1 574 ? 22.750 15.919 12.828 1.00 80.50 574 SER A O 1
ATOM 4819 N N . HIS A 1 575 ? 24.194 15.155 14.369 1.00 83.81 575 HIS A N 1
ATOM 4820 C CA . HIS A 1 575 ? 23.794 13.756 14.253 1.00 83.81 575 HIS A CA 1
ATOM 4821 C C . HIS A 1 575 ? 22.856 13.400 15.397 1.00 83.81 575 HIS A C 1
ATOM 4823 O O . HIS A 1 575 ? 23.118 13.728 16.556 1.00 83.81 575 HIS A O 1
ATOM 4829 N N . THR A 1 576 ? 21.762 12.712 15.073 1.00 88.19 576 THR A N 1
ATOM 4830 C CA . THR A 1 576 ? 20.810 12.196 16.063 1.00 88.19 576 THR A CA 1
ATOM 4831 C C . THR A 1 576 ? 21.005 10.696 16.199 1.00 88.19 576 THR A C 1
ATOM 4833 O O . THR A 1 576 ? 20.807 9.948 15.242 1.00 88.19 576 THR A O 1
ATOM 4836 N N . ILE A 1 577 ? 21.371 10.241 17.395 1.00 89.44 577 ILE A N 1
ATOM 4837 C CA . ILE A 1 577 ? 21.337 8.822 17.735 1.00 89.44 577 ILE A CA 1
ATOM 4838 C C . ILE A 1 577 ? 19.950 8.529 18.291 1.00 89.44 577 ILE A C 1
ATOM 4840 O O . ILE A 1 577 ? 19.613 8.901 19.419 1.00 89.44 577 ILE A O 1
ATOM 4844 N N . HIS A 1 578 ? 19.158 7.851 17.473 1.00 90.88 578 HIS A N 1
ATOM 4845 C CA . HIS A 1 578 ? 17.848 7.354 17.856 1.00 90.88 578 HIS A CA 1
ATOM 4846 C C . HIS A 1 578 ? 17.955 6.176 18.825 1.00 90.88 578 HIS A C 1
ATOM 4848 O O . HIS A 1 578 ? 18.851 5.334 18.708 1.00 90.88 578 HIS A O 1
ATOM 4854 N N . SER A 1 579 ? 17.024 6.089 19.774 1.00 93.50 579 SER A N 1
ATOM 4855 C CA . SER A 1 579 ? 16.933 4.933 20.665 1.00 93.50 579 SER A CA 1
ATOM 4856 C C . SER A 1 579 ? 16.217 3.759 19.979 1.00 93.50 579 SER A C 1
ATOM 4858 O O . SER A 1 579 ? 15.680 3.874 18.876 1.00 93.50 579 SER A O 1
ATOM 4860 N N . LEU A 1 580 ? 16.151 2.606 20.654 1.00 93.31 580 LEU A N 1
ATOM 4861 C CA . LEU A 1 580 ? 15.363 1.459 20.186 1.00 93.31 580 LEU A CA 1
ATOM 4862 C C . LEU A 1 580 ? 13.876 1.814 19.968 1.00 93.31 580 LEU A C 1
ATOM 4864 O O . LEU A 1 580 ? 13.228 1.236 19.096 1.00 93.31 580 LEU A O 1
ATOM 4868 N N . PHE A 1 581 ? 13.340 2.782 20.723 1.00 91.38 581 PHE A N 1
ATOM 4869 C CA . PHE A 1 581 ? 11.933 3.179 20.642 1.00 91.38 581 PHE A CA 1
ATOM 4870 C C . PHE A 1 581 ? 11.582 3.868 19.325 1.00 91.38 581 PHE A C 1
ATOM 4872 O O . PHE A 1 581 ? 10.477 3.664 18.830 1.00 91.38 581 PHE A O 1
ATOM 4879 N N . TYR A 1 582 ? 12.512 4.608 18.716 1.00 91.25 582 TYR A N 1
ATOM 4880 C CA . TYR A 1 582 ? 12.325 5.149 17.370 1.00 91.25 582 TYR A CA 1
ATOM 4881 C C . TYR A 1 582 ? 12.035 4.043 16.358 1.00 91.25 582 TYR A C 1
ATOM 4883 O O . TYR A 1 582 ? 11.028 4.092 15.656 1.00 91.25 582 TYR A O 1
ATOM 4891 N N . TYR A 1 583 ? 12.865 2.998 16.342 1.00 89.44 583 TYR A N 1
ATOM 4892 C CA . TYR A 1 583 ? 12.685 1.868 15.433 1.00 89.44 583 TYR A CA 1
ATOM 4893 C C . TYR A 1 583 ? 11.389 1.104 15.720 1.00 89.44 5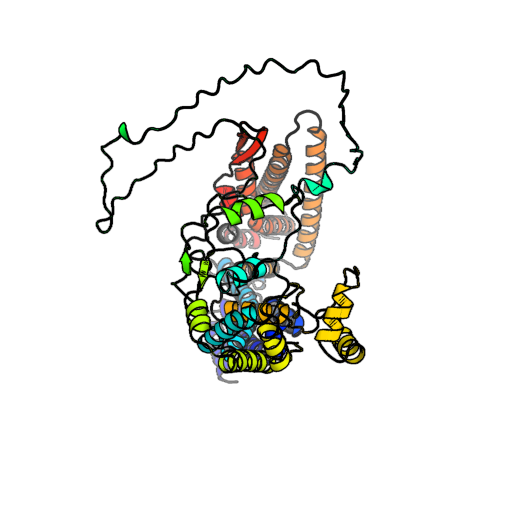83 TYR A C 1
ATOM 4895 O O . TYR A 1 583 ? 10.735 0.644 14.793 1.00 89.44 583 TYR A O 1
ATOM 4903 N N . TRP A 1 584 ? 10.969 1.015 16.984 1.00 90.81 584 TRP A N 1
ATOM 4904 C CA . TRP A 1 584 ? 9.682 0.418 17.355 1.00 90.81 584 TRP A CA 1
ATOM 4905 C C . TRP A 1 584 ? 8.475 1.256 16.929 1.00 90.81 584 TRP A C 1
ATOM 4907 O O . TRP A 1 584 ? 7.450 0.693 16.564 1.00 90.81 584 TRP A O 1
ATOM 4917 N N . VAL A 1 585 ? 8.573 2.586 16.960 1.00 89.50 585 VAL A N 1
ATOM 4918 C CA . VAL A 1 585 ? 7.531 3.475 16.420 1.00 89.50 585 VAL A CA 1
ATOM 4919 C C . VAL A 1 585 ? 7.508 3.419 14.896 1.00 89.50 585 VAL A C 1
ATOM 4921 O O . VAL A 1 585 ? 6.450 3.519 14.286 1.00 89.50 585 VAL A O 1
ATOM 4924 N N . GLN A 1 586 ? 8.658 3.235 14.257 1.00 87.69 586 GLN A N 1
ATOM 4925 C CA . GLN A 1 586 ? 8.705 3.036 12.813 1.00 87.69 586 GLN A CA 1
ATOM 4926 C C . GLN A 1 586 ? 8.238 1.647 12.387 1.00 87.69 586 GLN A C 1
ATOM 4928 O O . GLN A 1 586 ? 7.821 1.490 11.242 1.00 87.69 586 GLN A O 1
ATOM 4933 N N . ASP A 1 587 ? 8.269 0.659 13.287 1.00 89.06 587 ASP A N 1
ATOM 4934 C CA . ASP A 1 587 ? 7.742 -0.673 13.030 1.00 89.06 587 ASP A CA 1
ATOM 4935 C C . ASP A 1 587 ? 6.210 -0.708 13.239 1.00 89.06 587 ASP A C 1
ATOM 4937 O O . ASP A 1 587 ? 5.705 -0.724 14.371 1.00 89.06 587 ASP A O 1
ATOM 4941 N N . PRO A 1 588 ? 5.425 -0.779 12.153 1.00 86.81 588 PRO A N 1
ATOM 4942 C CA . PRO A 1 588 ? 3.971 -0.795 12.236 1.00 86.81 588 PRO A CA 1
ATOM 4943 C C . PRO A 1 588 ? 3.419 -2.025 12.965 1.00 86.81 588 PRO A C 1
ATOM 4945 O O . PRO A 1 588 ? 2.317 -1.954 13.515 1.00 86.81 588 PRO A O 1
ATOM 4948 N N . ILE A 1 589 ? 4.152 -3.144 12.994 1.00 88.62 589 ILE A N 1
ATOM 4949 C CA . ILE A 1 589 ? 3.749 -4.347 13.728 1.00 88.62 589 ILE A CA 1
ATOM 4950 C C . ILE A 1 589 ? 3.816 -4.067 15.227 1.00 88.62 589 ILE A C 1
ATOM 4952 O O . ILE A 1 589 ? 2.880 -4.409 15.949 1.00 88.62 589 ILE A O 1
ATOM 4956 N N . VAL A 1 590 ? 4.873 -3.404 15.703 1.00 90.75 590 VAL A N 1
ATOM 4957 C CA . VAL A 1 590 ? 5.030 -3.068 17.125 1.00 90.75 590 VAL A CA 1
ATOM 4958 C C . VAL A 1 590 ? 3.958 -2.074 17.576 1.00 90.75 590 VAL A C 1
ATOM 4960 O O . VAL A 1 590 ? 3.318 -2.295 18.612 1.00 90.75 590 VAL A O 1
ATOM 4963 N N . ILE A 1 591 ? 3.676 -1.032 16.783 1.00 89.31 591 ILE A N 1
ATOM 4964 C CA . ILE A 1 591 ? 2.553 -0.118 17.058 1.00 89.31 591 ILE A CA 1
ATOM 4965 C C . ILE A 1 591 ? 1.237 -0.893 17.129 1.00 89.31 591 ILE A C 1
ATOM 4967 O O . ILE A 1 591 ? 0.456 -0.710 18.062 1.00 89.31 591 ILE A O 1
ATOM 4971 N N . TRP A 1 592 ? 0.985 -1.784 16.174 1.00 88.19 592 TRP A N 1
ATOM 4972 C CA . TRP A 1 592 ? -0.273 -2.513 16.128 1.00 88.19 592 TRP A CA 1
ATOM 4973 C C . TRP A 1 592 ? -0.438 -3.479 17.308 1.00 88.19 592 TRP A C 1
ATOM 4975 O O . TRP A 1 592 ? -1.472 -3.465 17.976 1.00 88.19 592 TRP A O 1
ATOM 4985 N N . VAL A 1 593 ? 0.584 -4.285 17.609 1.00 91.31 593 VAL A N 1
ATOM 4986 C CA . VAL A 1 593 ? 0.566 -5.238 18.729 1.00 91.31 593 VAL A CA 1
ATOM 4987 C C . VAL A 1 593 ? 0.396 -4.505 20.057 1.00 91.31 593 VAL A C 1
ATOM 4989 O O . VAL A 1 593 ? -0.380 -4.952 20.907 1.00 91.31 593 VAL A O 1
ATOM 4992 N N . SER A 1 594 ? 1.079 -3.375 20.245 1.00 92.19 594 SER A N 1
ATOM 4993 C CA . SER A 1 594 ? 0.980 -2.591 21.478 1.00 92.19 594 SER A CA 1
ATOM 4994 C C . SER A 1 594 ? -0.391 -1.922 21.628 1.00 92.19 594 SER A C 1
ATOM 4996 O O . SER A 1 594 ? -1.005 -2.049 22.690 1.00 92.19 594 SER A O 1
ATOM 4998 N N . ALA A 1 595 ? -0.932 -1.317 20.564 1.00 90.44 595 ALA A N 1
ATOM 4999 C CA . ALA A 1 595 ? -2.284 -0.758 20.548 1.00 90.44 595 ALA A CA 1
ATOM 5000 C C . ALA A 1 595 ? -3.343 -1.836 20.823 1.00 90.44 595 ALA A C 1
ATOM 5002 O O . ALA A 1 595 ? -4.207 -1.668 21.683 1.00 90.44 595 ALA A O 1
ATOM 5003 N N . PHE A 1 596 ? -3.249 -2.986 20.150 1.00 90.19 596 PHE A N 1
ATOM 5004 C CA . PHE A 1 596 ? -4.163 -4.107 20.353 1.00 90.19 596 PHE A CA 1
ATOM 5005 C C . PHE A 1 596 ? -4.093 -4.645 21.786 1.00 90.19 596 PHE A C 1
ATOM 5007 O O . PHE A 1 596 ? -5.129 -4.852 22.418 1.00 90.19 596 PHE A O 1
ATOM 5014 N N . SER A 1 597 ? -2.889 -4.798 22.340 1.00 92.38 597 SER A N 1
ATOM 5015 C CA . SER A 1 597 ? -2.687 -5.235 23.726 1.00 92.38 597 SER A CA 1
ATOM 5016 C C . SER A 1 597 ? -3.298 -4.256 24.732 1.00 92.38 597 SER A C 1
ATOM 5018 O O . SER A 1 597 ? -3.987 -4.684 25.659 1.00 92.38 597 SER A O 1
ATOM 5020 N N . ALA A 1 598 ? -3.120 -2.947 24.524 1.00 92.94 598 ALA A N 1
ATOM 5021 C CA . ALA A 1 598 ? -3.725 -1.912 25.359 1.00 92.94 598 ALA A CA 1
ATOM 5022 C C . ALA A 1 598 ? -5.261 -1.978 25.324 1.00 92.94 598 ALA A C 1
ATOM 5024 O O . ALA A 1 598 ? -5.906 -1.967 26.376 1.00 92.94 598 ALA A O 1
ATOM 5025 N N . ILE A 1 599 ? -5.851 -2.154 24.136 1.00 92.12 599 ILE A N 1
ATOM 5026 C CA . ILE A 1 599 ? -7.299 -2.333 23.979 1.00 92.12 599 ILE A CA 1
ATOM 5027 C C . ILE A 1 599 ? -7.775 -3.588 24.724 1.00 92.12 599 ILE A C 1
ATOM 5029 O O . ILE A 1 599 ? -8.773 -3.537 25.447 1.00 92.12 599 ILE A O 1
ATOM 5033 N N . LEU A 1 600 ? -7.072 -4.718 24.578 1.00 90.31 600 LEU A N 1
ATOM 5034 C CA . LEU A 1 600 ? -7.423 -5.973 25.247 1.00 90.31 600 LEU A CA 1
ATOM 5035 C C . LEU A 1 600 ? -7.421 -5.832 26.768 1.00 90.31 600 LEU A C 1
ATOM 5037 O O . LEU A 1 600 ? -8.377 -6.273 27.412 1.00 90.31 600 LEU A O 1
ATOM 5041 N N . LEU A 1 601 ? -6.407 -5.175 27.334 1.00 89.75 601 LEU A N 1
ATOM 5042 C CA . LEU A 1 601 ? -6.366 -4.851 28.760 1.00 89.75 601 LEU A CA 1
ATOM 5043 C C . LEU A 1 601 ? -7.567 -3.986 29.157 1.00 89.75 601 LEU A C 1
ATOM 5045 O O . LEU A 1 601 ? -8.246 -4.282 30.142 1.00 89.75 601 LEU A O 1
ATOM 5049 N N . PHE A 1 602 ? -7.901 -2.980 28.346 1.00 89.50 602 PHE A N 1
ATOM 5050 C CA . PHE A 1 602 ? -9.027 -2.095 28.625 1.00 89.50 602 PHE A CA 1
ATOM 5051 C C . PHE A 1 602 ? -10.385 -2.813 28.574 1.00 89.50 602 PHE A C 1
ATOM 5053 O O . PHE A 1 602 ? -11.301 -2.471 29.327 1.00 89.50 602 PHE A O 1
ATOM 5060 N N . THR A 1 603 ? -10.522 -3.874 27.764 1.00 88.94 603 THR A N 1
ATOM 5061 C CA . THR A 1 603 ? -11.771 -4.656 27.709 1.00 88.94 603 THR A CA 1
ATOM 5062 C C . THR A 1 603 ? -12.145 -5.319 29.039 1.00 88.94 603 THR A C 1
ATOM 5064 O O . THR A 1 603 ? -13.319 -5.630 29.259 1.00 88.94 603 THR A O 1
ATOM 5067 N N . HIS A 1 604 ? -11.189 -5.479 29.962 1.00 88.62 604 HIS A N 1
ATOM 5068 C CA . HIS A 1 604 ? -11.443 -6.011 31.299 1.00 88.62 604 HIS A CA 1
ATOM 5069 C C . HIS A 1 604 ? -12.351 -5.097 32.143 1.00 88.62 604 HIS A C 1
ATOM 5071 O O . HIS A 1 604 ? -13.143 -5.587 32.950 1.00 88.62 604 HIS A O 1
ATOM 5077 N N . PHE A 1 605 ? -12.313 -3.782 31.903 1.00 89.50 605 PHE A N 1
ATOM 5078 C CA . PHE A 1 605 ? -13.093 -2.793 32.654 1.00 89.50 605 PHE A CA 1
ATOM 5079 C C . PHE A 1 605 ? -14.536 -2.624 32.154 1.00 89.50 605 PHE A C 1
ATOM 5081 O O . PHE A 1 605 ? -15.362 -2.053 32.866 1.00 89.50 605 PHE A O 1
ATOM 5088 N N . ILE A 1 606 ? -14.888 -3.160 30.977 1.00 87.81 606 ILE A N 1
ATOM 5089 C CA . ILE A 1 606 ? -16.218 -2.959 30.370 1.00 87.81 606 ILE A CA 1
ATOM 5090 C C . ILE A 1 606 ? -17.334 -3.523 31.253 1.00 87.81 606 ILE A C 1
ATOM 5092 O O . ILE A 1 606 ? -18.323 -2.844 31.526 1.00 87.81 606 ILE A O 1
ATOM 5096 N N . LYS A 1 607 ? -17.199 -4.778 31.700 1.00 85.94 607 LYS A N 1
ATOM 5097 C CA . LYS A 1 607 ? -18.258 -5.454 32.464 1.00 85.94 607 LYS A CA 1
ATOM 5098 C C . LYS A 1 607 ? -18.549 -4.737 33.796 1.00 85.94 607 LYS A C 1
ATOM 5100 O O . LYS A 1 607 ? -19.724 -4.478 34.049 1.00 85.94 607 LYS A O 1
ATOM 5105 N N . PRO A 1 608 ? -17.539 -4.368 34.610 1.00 87.50 608 PRO A N 1
ATOM 5106 C CA . PRO A 1 608 ? -17.757 -3.552 35.804 1.00 87.50 608 PRO A CA 1
ATOM 5107 C C . PRO A 1 608 ? -18.428 -2.201 35.527 1.00 87.50 608 PRO A C 1
ATOM 5109 O O . PRO A 1 608 ? -19.364 -1.831 36.230 1.00 87.50 608 PRO A O 1
ATOM 5112 N N . VAL A 1 609 ? -17.999 -1.485 34.481 1.00 88.12 609 VAL A N 1
ATOM 5113 C CA . VAL A 1 609 ? -18.560 -0.171 34.124 1.00 88.12 609 VAL A CA 1
ATOM 5114 C C . VAL A 1 609 ? -20.035 -0.278 33.727 1.00 88.12 609 VAL A C 1
ATOM 5116 O O . VAL A 1 609 ? -20.857 0.514 34.186 1.00 88.12 609 VAL A O 1
ATOM 5119 N N . LEU A 1 610 ? -20.399 -1.279 32.919 1.00 86.31 610 LEU A N 1
ATOM 5120 C CA . LEU A 1 610 ? -21.786 -1.484 32.485 1.00 86.31 610 LEU A CA 1
ATOM 5121 C C . LEU A 1 610 ? -22.720 -1.923 33.623 1.00 86.31 610 LEU A C 1
ATOM 5123 O O . LEU A 1 610 ? -23.908 -1.591 33.590 1.00 86.31 610 LEU A O 1
ATOM 5127 N N . ALA A 1 611 ? -22.191 -2.641 34.618 1.00 86.69 611 ALA A N 1
ATOM 5128 C CA . ALA A 1 611 ? -22.946 -3.147 35.763 1.00 86.69 611 ALA A CA 1
ATOM 5129 C C . ALA A 1 611 ? -23.293 -2.071 36.808 1.00 86.69 611 ALA A C 1
ATOM 5131 O O . ALA A 1 611 ? -24.116 -2.331 37.685 1.00 86.69 611 ALA A O 1
ATOM 5132 N N . LYS A 1 612 ? -22.697 -0.872 36.732 1.00 86.00 612 LYS A N 1
ATOM 5133 C CA . LYS A 1 612 ? -23.004 0.223 37.661 1.00 86.00 612 LYS A CA 1
ATOM 5134 C C . LYS A 1 612 ? -24.485 0.640 37.514 1.00 86.00 612 LYS A C 1
ATOM 5136 O O . LYS A 1 612 ? -24.948 0.772 36.369 1.00 86.00 612 LYS A O 1
ATOM 5141 N N . PRO A 1 613 ? -25.235 0.798 38.624 1.00 83.06 613 PRO A N 1
ATOM 5142 C CA . PRO A 1 613 ? -26.619 1.272 38.581 1.00 83.06 613 PRO A CA 1
ATOM 5143 C C . PRO A 1 613 ? -26.696 2.682 37.975 1.00 83.06 613 PRO A C 1
ATOM 5145 O O . PRO A 1 613 ? -25.681 3.381 37.915 1.00 83.06 613 PRO A O 1
ATOM 5148 N N . GLU A 1 614 ? -27.869 3.040 37.442 1.00 75.44 614 GLU A N 1
ATOM 5149 C CA . GLU A 1 614 ? -28.101 4.348 36.802 1.00 75.44 614 GLU A CA 1
ATOM 5150 C C . GLU A 1 614 ? -28.012 5.528 37.767 1.00 75.44 614 GLU A C 1
ATOM 5152 O O . GLU A 1 614 ? -28.492 5.387 38.916 1.00 75.44 614 GLU A O 1
#

Radius of gyration: 35.79 Å; Cα contacts (8 Å, |Δi|>4): 468; chains: 1; bounding box: 94×70×93 Å